Protein AF-0000000078659680 (afdb_homodimer)

Organism: NCBI:txid1005395

Secondary structure (DSSP, 8-state):
-----HHHHHHHHHHHHHHHHH-TTT--HHHHHHHHT--HHHHHTT-SSHHHHHHHHHHHHHHHHHHHHHHHHHH--SSTTHHHHHHHHHHHHH-HHHHHHHHHHHS--GGGHHHHHHHHHHHHHHHHHHHHHHHHHH-TTS-HHHHHHHHHHHHHHHHHHHHHHHHS-HHHHHHHHHHHHHHHHHHHHHH-/-----HHHHHHHHHHHHHHHHH-TTT--HHHHHHHHT--HHHHHTT-SSHHHHHHHHHHHHHHHHHHHHHHHHHH--SSTTHHHHHHHHHHHHH-HHHHHHHHHHHS--GGGHHHHHHHHHHHHHHHHHHHHHHHHHH-TTS-HHHHHHHHHHHHHHHHHHHHHHHHS-HHHHHHHHHHHHHHHHHHHHHH-

Radius of gyration: 22.32 Å; Cα contacts (8 Å, |Δi|>4): 419; chains: 2; bounding box: 60×60×42 Å

Structure (mmCIF, N/CA/C/O backbone):
data_AF-0000000078659680-model_v1
#
loop_
_entity.id
_entity.type
_entity.pdbx_description
1 polymer 'TetR/AcrR family transcriptional regulator'
#
loop_
_atom_site.group_PDB
_atom_site.id
_atom_site.type_symbol
_atom_site.label_atom_id
_atom_site.label_alt_id
_atom_site.label_comp_id
_atom_site.label_asym_id
_atom_site.label_entity_id
_atom_site.label_seq_id
_atom_site.pdbx_PDB_ins_code
_atom_site.Cartn_x
_atom_site.Cartn_y
_atom_site.Cartn_z
_atom_site.occupancy
_atom_site.B_iso_or_equiv
_atom_site.auth_seq_id
_atom_site.auth_comp_id
_atom_site.auth_asym_id
_atom_site.auth_atom_id
_atom_site.pdbx_PDB_model_num
ATOM 1 N N . MET A 1 1 ? 24.109 12.594 -7.234 1 69.06 1 MET A N 1
ATOM 2 C CA . MET A 1 1 ? 23.625 13.008 -5.918 1 69.06 1 MET A CA 1
ATOM 3 C C . MET A 1 1 ? 24.422 14.18 -5.383 1 69.06 1 MET A C 1
ATOM 5 O O . MET A 1 1 ? 25.641 14.258 -5.598 1 69.06 1 MET A O 1
ATOM 9 N N . ARG A 1 2 ? 23.719 15.062 -4.828 1 76.69 2 ARG A N 1
ATOM 10 C CA . ARG A 1 2 ? 24.391 16.234 -4.258 1 76.69 2 ARG A CA 1
ATOM 11 C C . ARG A 1 2 ? 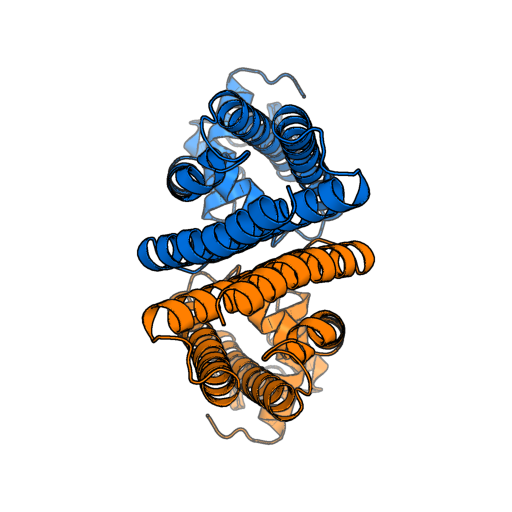25.391 15.812 -3.184 1 76.69 2 ARG A C 1
ATOM 13 O O . ARG A 1 2 ? 25.062 15.008 -2.307 1 76.69 2 ARG A O 1
ATOM 20 N N . VAL A 1 3 ? 26.625 16.219 -3.334 1 83.75 3 VAL A N 1
ATOM 21 C CA . VAL A 1 3 ? 27.641 15.984 -2.305 1 83.75 3 VAL A CA 1
ATOM 22 C C . VAL A 1 3 ? 27.406 16.938 -1.129 1 83.75 3 VAL A C 1
ATOM 24 O O . VAL A 1 3 ? 27.359 18.156 -1.304 1 83.75 3 VAL A O 1
ATOM 27 N N . LEU A 1 4 ? 27.203 16.297 0.014 1 88.12 4 LEU A N 1
ATOM 28 C CA . LEU A 1 4 ? 26.875 17.094 1.194 1 88.12 4 LEU A CA 1
ATOM 29 C C . LEU A 1 4 ? 28.062 17.188 2.139 1 88.12 4 LEU A C 1
ATOM 31 O O . LEU A 1 4 ? 28.891 16.266 2.201 1 88.12 4 LEU A O 1
ATOM 35 N N . SER A 1 5 ? 28.203 18.312 2.775 1 91 5 SER A N 1
ATOM 36 C CA . SER A 1 5 ? 29.156 18.438 3.875 1 91 5 SER A CA 1
ATOM 37 C C . SER A 1 5 ? 28.828 17.453 5 1 91 5 SER A C 1
ATOM 39 O O . SER A 1 5 ? 27.719 16.922 5.059 1 91 5 SER A O 1
ATOM 41 N N . PRO A 1 6 ? 29.812 17.188 5.84 1 92.38 6 PRO A N 1
ATOM 42 C CA . PRO A 1 6 ? 29.547 16.312 6.977 1 92.38 6 PRO A CA 1
ATOM 43 C C .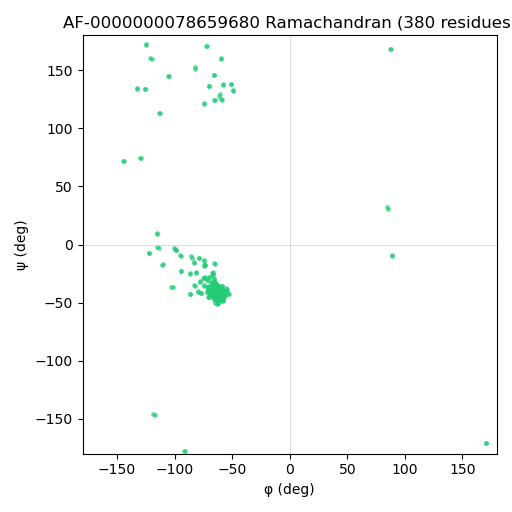 PRO A 1 6 ? 28.391 16.797 7.836 1 92.38 6 PRO A C 1
ATOM 45 O O . PRO A 1 6 ? 27.562 15.992 8.289 1 92.38 6 PRO A O 1
ATOM 48 N N . SER A 1 7 ? 28.297 18.078 7.992 1 92.88 7 SER A N 1
ATOM 49 C CA . SER A 1 7 ? 27.203 18.641 8.773 1 92.88 7 SER A CA 1
ATOM 50 C C . SER A 1 7 ? 25.859 18.453 8.07 1 92.88 7 SER A C 1
ATOM 52 O O . SER A 1 7 ? 24.859 18.125 8.719 1 92.88 7 SER A O 1
ATOM 54 N N . ALA A 1 8 ? 25.859 18.625 6.832 1 95 8 ALA A N 1
ATOM 55 C CA . ALA A 1 8 ? 24.641 18.422 6.043 1 95 8 ALA A CA 1
ATOM 56 C C . ALA A 1 8 ? 24.203 16.969 6.07 1 95 8 ALA A C 1
ATOM 58 O O . ALA A 1 8 ? 23 16.672 6.098 1 95 8 ALA A O 1
ATOM 59 N N . GLU A 1 9 ? 25.172 16.109 6.125 1 95.69 9 GLU A N 1
ATOM 60 C CA . GLU A 1 9 ? 24.875 14.68 6.207 1 95.69 9 GLU A CA 1
ATOM 61 C C . GLU A 1 9 ? 24.234 14.336 7.547 1 95.69 9 GLU A C 1
ATOM 63 O O . GLU A 1 9 ? 23.297 13.531 7.598 1 95.69 9 GLU A O 1
ATOM 68 N N . LYS A 1 10 ? 24.781 14.922 8.531 1 95.44 10 LYS A N 1
ATOM 69 C CA . LYS A 1 10 ? 24.219 14.711 9.859 1 95.44 10 LYS A CA 1
ATOM 70 C C . LYS A 1 10 ? 22.766 15.203 9.922 1 95.44 10 LYS A C 1
ATOM 72 O O . LYS A 1 10 ? 21.922 14.562 10.539 1 95.44 10 LYS A O 1
ATOM 77 N N . ILE A 1 11 ? 22.547 16.312 9.297 1 96.88 11 ILE A N 1
ATOM 78 C CA . ILE A 1 11 ? 21.203 16.859 9.242 1 96.88 11 ILE A CA 1
ATOM 79 C C . ILE A 1 11 ? 20.266 15.898 8.516 1 96.88 11 ILE A C 1
ATOM 81 O O . ILE A 1 11 ? 19.172 15.609 9 1 96.88 11 ILE A O 1
ATOM 85 N N . CYS A 1 12 ? 20.75 15.359 7.438 1 97.5 12 CYS A N 1
ATOM 86 C CA . CYS A 1 12 ? 19.938 14.438 6.648 1 97.5 12 CYS A CA 1
ATOM 87 C C . CYS A 1 12 ? 19.625 13.172 7.441 1 97.5 12 CYS A C 1
ATOM 89 O O . CYS A 1 12 ? 18.516 12.633 7.34 1 97.5 12 CYS A O 1
ATOM 91 N N . LEU A 1 13 ? 20.578 12.727 8.258 1 96.75 13 LEU A N 1
ATOM 92 C CA . LEU A 1 13 ? 20.406 11.508 9.047 1 96.75 13 LEU A CA 1
ATOM 93 C C . LEU A 1 13 ? 19.328 11.703 10.109 1 96.75 13 LEU A C 1
ATOM 95 O O . LEU A 1 13 ? 18.531 10.797 10.367 1 96.75 13 LEU A O 1
ATOM 99 N N . VAL A 1 14 ? 19.297 12.828 10.641 1 97.12 14 VAL A N 1
ATOM 100 C CA . VAL A 1 14 ? 18.281 13.133 11.648 1 97.12 14 VAL A CA 1
ATOM 101 C C . VAL A 1 14 ? 16.938 13.398 10.977 1 97.12 14 VAL A C 1
ATOM 103 O O . VAL A 1 14 ? 15.898 12.953 11.453 1 97.12 14 VAL A O 1
ATOM 106 N N . ALA A 1 15 ? 16.984 14.109 9.898 1 97.88 15 ALA A N 1
ATOM 107 C CA . ALA A 1 15 ? 15.773 14.484 9.18 1 97.88 15 ALA A CA 1
ATOM 108 C C . ALA A 1 15 ? 15.031 13.25 8.68 1 97.88 15 ALA A C 1
ATOM 110 O O . ALA A 1 15 ? 13.797 13.203 8.727 1 97.88 15 ALA A O 1
ATOM 111 N N . VAL A 1 16 ? 15.766 12.227 8.211 1 98.06 16 VAL A N 1
ATOM 112 C CA . VAL A 1 16 ? 15.125 11.039 7.656 1 98.06 16 VAL A CA 1
ATOM 113 C C . VAL A 1 16 ? 14.32 10.328 8.742 1 98.06 16 VAL A C 1
ATOM 115 O O . VAL A 1 16 ? 13.234 9.805 8.484 1 98.06 16 VAL A O 1
ATOM 118 N N . GLU A 1 17 ? 14.836 10.328 9.938 1 96.94 17 GLU A N 1
ATOM 119 C CA . GLU A 1 17 ? 14.125 9.727 11.055 1 96.94 17 GLU A CA 1
ATOM 120 C C . GLU A 1 17 ? 12.844 10.492 11.383 1 96.94 17 GLU A C 1
ATOM 122 O O . GLU A 1 17 ? 11.797 9.883 11.609 1 96.94 17 GLU A O 1
ATOM 127 N N . GLN A 1 18 ? 12.922 11.773 11.336 1 95 18 GLN A N 1
ATOM 128 C CA . GLN A 1 18 ? 11.766 12.609 11.648 1 95 18 GLN A CA 1
ATOM 129 C C . GLN A 1 18 ? 10.703 12.516 10.562 1 95 18 GLN A C 1
ATOM 131 O O . GLN A 1 18 ? 9.516 12.398 10.852 1 95 18 GLN A O 1
ATOM 136 N N . PHE A 1 19 ? 11.164 12.586 9.336 1 94.81 19 PHE A N 1
ATOM 137 C CA . PHE A 1 19 ? 10.234 12.469 8.219 1 94.81 19 PHE A CA 1
ATOM 138 C C . PHE A 1 19 ? 9.57 11.102 8.203 1 94.81 19 PHE A C 1
ATOM 140 O O . PHE A 1 19 ? 8.391 10.977 7.867 1 94.81 19 PHE A O 1
ATOM 147 N N . ALA A 1 20 ? 10.312 10.07 8.609 1 93.19 20 ALA A N 1
ATOM 148 C CA . ALA A 1 20 ? 9.773 8.719 8.648 1 93.19 20 ALA A CA 1
ATOM 149 C C . ALA A 1 20 ? 8.75 8.57 9.773 1 93.19 20 ALA A C 1
ATOM 151 O O . ALA A 1 20 ? 7.715 7.926 9.594 1 93.19 20 ALA A O 1
ATOM 152 N N . GLU A 1 21 ? 8.977 9.172 10.852 1 88 21 GLU A N 1
ATOM 153 C CA . GLU A 1 21 ? 8.164 8.977 12.055 1 88 21 GLU A CA 1
ATOM 154 C C . GLU A 1 21 ? 6.957 9.914 12.055 1 88 21 GLU A C 1
ATOM 156 O O . GLU A 1 21 ? 5.832 9.484 12.312 1 88 21 GLU A O 1
ATOM 161 N N . SER A 1 22 ? 7.195 11.195 11.648 1 84.62 22 SER A N 1
ATOM 162 C CA . SER A 1 22 ? 6.16 12.203 11.852 1 84.62 22 SER A CA 1
ATOM 163 C C . SER A 1 22 ? 5.566 12.656 10.516 1 84.62 22 SER A C 1
ATOM 165 O O . SER A 1 22 ? 4.48 13.242 10.484 1 84.62 22 SER A O 1
ATOM 167 N N . GLY A 1 23 ? 6.312 12.352 9.445 1 88.19 23 GLY A N 1
ATOM 168 C CA . GLY A 1 23 ? 5.871 12.836 8.148 1 88.19 23 GLY A CA 1
ATOM 169 C C . GLY A 1 23 ? 6.395 14.219 7.816 1 88.19 23 GLY A C 1
ATOM 170 O O . GLY A 1 23 ? 6.91 14.914 8.695 1 88.19 23 GLY A O 1
ATOM 171 N N . TYR A 1 24 ? 6.242 14.602 6.613 1 90.06 24 TYR A N 1
ATOM 172 C CA . TYR A 1 24 ? 6.762 15.867 6.102 1 90.06 24 TYR A CA 1
ATOM 173 C C . TYR A 1 24 ? 6.078 17.047 6.777 1 90.06 24 TYR A C 1
ATOM 175 O O . TYR A 1 24 ? 6.742 17.984 7.246 1 90.06 24 TYR A O 1
ATOM 183 N N . ASP A 1 25 ? 4.781 17 6.867 1 84.5 25 ASP A N 1
ATOM 184 C CA . ASP A 1 25 ? 4.008 18.141 7.363 1 84.5 25 ASP A CA 1
ATOM 185 C C . ASP A 1 25 ? 4.277 18.391 8.844 1 84.5 25 ASP A C 1
ATOM 187 O O . ASP A 1 25 ? 4.41 19.531 9.273 1 84.5 25 ASP A O 1
ATOM 191 N N . ALA A 1 26 ? 4.465 17.375 9.57 1 84.69 26 ALA A N 1
ATOM 192 C CA . ALA A 1 26 ? 4.617 17.5 11.023 1 84.69 26 ALA A CA 1
ATOM 193 C C . ALA A 1 26 ? 6.07 17.766 11.398 1 84.69 26 ALA A C 1
ATOM 195 O O . ALA A 1 26 ? 6.344 18.312 12.477 1 84.69 26 ALA A O 1
ATOM 196 N N . ALA A 1 27 ? 6.969 17.375 10.57 1 91.06 27 ALA A N 1
ATOM 197 C CA . ALA A 1 27 ? 8.383 17.594 10.859 1 91.06 27 ALA A CA 1
ATOM 198 C C . ALA A 1 27 ? 8.703 19.094 10.867 1 91.06 27 ALA A C 1
ATOM 200 O O . ALA A 1 27 ? 8.148 19.859 10.062 1 91.06 27 ALA A O 1
ATOM 201 N N . SER A 1 28 ? 9.633 19.5 11.734 1 93.31 28 SER A N 1
ATOM 202 C CA . SER A 1 28 ? 10.008 20.891 11.891 1 93.31 28 SER A CA 1
ATOM 203 C C . SER A 1 28 ? 11.516 21.078 11.719 1 93.31 28 SER A C 1
ATOM 205 O O . SER A 1 28 ? 12.312 20.344 12.312 1 93.31 28 SER A O 1
ATOM 207 N N . LEU A 1 29 ? 11.867 22.094 10.945 1 95.06 29 LEU A N 1
ATOM 208 C CA . LEU A 1 29 ? 13.281 22.422 10.766 1 95.06 29 LEU A CA 1
ATOM 209 C C . LEU A 1 29 ? 13.922 22.781 12.102 1 95.06 29 LEU A C 1
ATOM 211 O O . LEU A 1 29 ? 15.086 22.469 12.344 1 95.06 29 LEU A O 1
ATOM 215 N N . ASN A 1 30 ? 13.125 23.453 12.898 1 95 30 ASN A N 1
ATOM 216 C CA . ASN A 1 30 ? 13.625 23.797 14.227 1 95 30 ASN A CA 1
ATOM 217 C C . ASN A 1 30 ? 13.914 22.547 15.055 1 95 30 ASN A C 1
ATOM 219 O O . ASN A 1 30 ? 14.969 22.438 15.68 1 95 30 ASN A O 1
ATOM 223 N N . ASP A 1 31 ? 13.047 21.578 15.055 1 95.31 31 ASP A N 1
ATOM 224 C CA . ASP A 1 31 ? 13.234 20.359 15.82 1 95.31 31 ASP A CA 1
ATOM 225 C C . ASP A 1 31 ? 14.422 19.547 15.297 1 95.31 31 ASP A C 1
ATOM 227 O O . ASP A 1 31 ? 15.172 18.953 16.078 1 95.31 31 ASP A O 1
ATOM 231 N N . ILE A 1 32 ? 14.562 19.562 13.977 1 96.75 32 ILE A N 1
ATOM 232 C CA . ILE A 1 32 ? 15.672 18.859 13.359 1 96.75 32 ILE A CA 1
ATOM 233 C C . ILE A 1 32 ? 16.984 19.516 13.75 1 96.75 32 ILE A C 1
ATOM 235 O O . ILE A 1 32 ? 17.953 18.828 14.102 1 96.75 32 ILE A O 1
ATOM 239 N N . ALA A 1 33 ? 17.047 20.828 13.719 1 96.62 33 ALA A N 1
ATOM 240 C CA . ALA A 1 33 ? 18.234 21.562 14.117 1 96.62 33 ALA A CA 1
ATOM 241 C C . ALA A 1 33 ? 18.625 21.25 15.555 1 96.62 33 ALA A C 1
ATOM 243 O O . ALA A 1 33 ? 19.781 20.938 15.836 1 96.62 33 ALA A O 1
ATOM 244 N N . VAL A 1 34 ? 17.672 21.25 16.438 1 96.19 34 VAL A N 1
ATOM 245 C CA . VAL A 1 34 ? 17.891 20.984 17.844 1 96.19 34 VAL A CA 1
ATOM 246 C C . VAL A 1 34 ? 18.422 19.562 18.031 1 96.19 34 VAL A C 1
ATOM 248 O O . VAL A 1 34 ? 19.359 19.328 18.781 1 96.19 34 VAL A O 1
ATOM 251 N N . ALA A 1 35 ? 17.875 18.656 17.328 1 95.31 35 ALA A N 1
ATOM 252 C CA . ALA A 1 35 ? 18.25 17.25 17.438 1 95.31 35 ALA A CA 1
ATOM 253 C C . ALA A 1 35 ? 19.688 17.031 16.984 1 95.31 35 ALA A C 1
ATOM 255 O O . ALA A 1 35 ? 20.375 16.125 17.484 1 95.31 35 ALA A O 1
ATOM 256 N N . VAL A 1 36 ? 20.141 17.844 16 1 95.12 36 VAL A N 1
ATOM 257 C CA . VAL A 1 36 ? 21.5 17.719 15.492 1 95.12 36 VAL A CA 1
ATOM 258 C C . VAL A 1 36 ? 22.469 18.531 16.359 1 95.12 36 VAL A C 1
ATOM 260 O O . VAL A 1 36 ? 23.688 18.422 16.219 1 95.12 36 VAL A O 1
ATOM 263 N N . GLY A 1 37 ? 21.906 19.344 17.25 1 95 37 GLY A N 1
ATOM 264 C CA . GLY A 1 37 ? 22.734 20.188 18.109 1 95 37 GLY A CA 1
ATOM 265 C C . GLY A 1 37 ? 23.125 21.5 17.453 1 95 37 GLY A C 1
ATOM 266 O O . GLY A 1 37 ? 24.25 21.969 17.641 1 95 37 GLY A O 1
ATOM 267 N N . MET A 1 38 ? 22.219 21.969 16.578 1 94.5 38 MET A N 1
ATOM 268 C CA . MET A 1 38 ? 22.453 23.219 15.867 1 94.5 38 MET A CA 1
ATOM 269 C C . MET A 1 38 ? 21.359 24.25 16.172 1 94.5 38 MET A C 1
ATOM 271 O O . MET A 1 38 ? 20.281 23.891 16.641 1 94.5 38 MET A O 1
ATOM 275 N N . ARG A 1 39 ? 21.766 25.516 15.906 1 92.19 39 ARG A N 1
ATOM 276 C CA . ARG A 1 39 ? 20.719 26.547 15.867 1 92.19 39 ARG A CA 1
ATOM 277 C C . ARG A 1 39 ? 20.016 26.562 14.516 1 92.19 39 ARG A C 1
ATOM 279 O O . ARG A 1 39 ? 20.609 26.172 13.5 1 92.19 39 ARG A O 1
ATOM 286 N N . LYS A 1 40 ? 18.812 26.969 14.461 1 90.62 40 LYS A N 1
ATOM 287 C CA . LYS A 1 40 ? 17.969 26.969 13.266 1 90.62 40 LYS A CA 1
ATOM 288 C C . LYS A 1 40 ? 18.641 27.719 12.125 1 90.62 40 LYS A C 1
ATOM 290 O O . LYS A 1 40 ? 18.703 27.234 10.992 1 90.62 40 LYS A O 1
ATOM 295 N N . PRO A 1 41 ? 19.328 28.891 12.406 1 92.44 41 PRO A N 1
ATOM 296 C CA . PRO A 1 41 ? 19.984 29.594 11.312 1 92.44 41 PRO A CA 1
ATOM 297 C C . PRO A 1 41 ? 21.141 28.797 10.703 1 92.44 41 PRO A C 1
ATOM 299 O O . PRO A 1 41 ? 21.391 28.906 9.5 1 92.44 41 PRO A O 1
ATOM 302 N N . SER A 1 42 ? 21.844 28.016 11.453 1 93.56 42 SER A N 1
ATOM 303 C CA . SER A 1 42 ? 22.938 27.172 10.984 1 93.56 42 SER A CA 1
ATOM 304 C C . SER A 1 42 ? 22.438 26.125 10.008 1 93.56 42 SER A C 1
ATOM 306 O O . SER A 1 42 ? 23.125 25.766 9.047 1 93.56 42 SER A O 1
ATOM 308 N N . LEU A 1 43 ? 21.25 25.578 10.273 1 95.25 43 LEU A N 1
ATOM 309 C CA . LEU A 1 43 ? 20.656 24.594 9.367 1 95.25 43 LEU A CA 1
ATOM 310 C C . LEU A 1 43 ? 20.359 25.219 8.008 1 95.25 43 LEU A C 1
ATOM 312 O O . LEU A 1 43 ? 20.562 24.578 6.973 1 95.25 43 LEU A O 1
ATOM 316 N N . TYR A 1 44 ? 20 26.469 8.023 1 94.31 44 TYR A N 1
ATOM 317 C CA . TYR A 1 44 ? 19.641 27.172 6.801 1 94.31 44 TYR A CA 1
ATOM 318 C C . TYR A 1 44 ? 20.875 27.484 5.969 1 94.31 44 TYR A C 1
ATOM 320 O O . TYR A 1 44 ? 20.766 27.797 4.781 1 94.31 44 TYR A O 1
ATOM 328 N N . ALA A 1 45 ? 22 27.422 6.598 1 94.56 45 ALA A N 1
ATOM 329 C CA . ALA A 1 45 ? 23.25 27.547 5.844 1 94.56 45 ALA A CA 1
ATOM 330 C C . ALA A 1 45 ? 23.453 26.359 4.914 1 94.56 45 ALA A C 1
ATOM 332 O O . ALA A 1 45 ? 24.141 26.469 3.896 1 94.56 45 ALA A O 1
ATOM 333 N N . HIS A 1 46 ? 22.828 25.297 5.266 1 95.69 46 HIS A N 1
ATOM 334 C CA . HIS A 1 46 ? 23 24.078 4.504 1 95.69 46 HIS A CA 1
ATOM 335 C C . HIS A 1 46 ? 21.797 23.812 3.598 1 95.69 46 HIS A C 1
ATOM 337 O O . HIS A 1 46 ? 21.953 23.234 2.512 1 95.69 46 HIS A O 1
ATOM 343 N N . PHE A 1 47 ? 20.594 24.156 4.102 1 97.06 47 PHE A N 1
ATOM 344 C CA . PHE A 1 47 ? 19.359 23.906 3.363 1 97.06 47 PHE A CA 1
ATOM 345 C C . PHE A 1 47 ? 18.469 25.141 3.367 1 97.06 47 PHE A C 1
ATOM 347 O O . PHE A 1 47 ? 18.188 25.703 4.43 1 97.06 47 PHE A O 1
ATOM 354 N N . SER A 1 48 ? 17.938 25.484 2.193 1 96.25 48 SER A N 1
ATOM 355 C CA . SER A 1 48 ? 17.188 26.719 2.012 1 96.25 48 SER A CA 1
ATOM 356 C C . SER A 1 48 ? 15.805 26.625 2.65 1 96.25 48 SER A C 1
ATOM 358 O O . SER A 1 48 ? 15.109 27.625 2.811 1 96.25 48 SER A O 1
ATOM 360 N N . GLY A 1 49 ? 15.391 25.375 3.002 1 95.75 49 GLY A N 1
ATOM 361 C CA . GLY A 1 49 ? 14.094 25.141 3.609 1 95.75 49 GLY A CA 1
ATOM 362 C C . GLY A 1 49 ? 13.742 23.672 3.715 1 95.75 49 GLY A C 1
ATOM 363 O O . GLY A 1 49 ? 14.578 22.812 3.432 1 95.75 49 GLY A O 1
ATOM 364 N N . LYS A 1 50 ? 12.602 23.438 4.047 1 95.56 50 LYS A N 1
ATOM 365 C CA . LYS A 1 50 ? 12.164 22.062 4.285 1 95.56 50 LYS A CA 1
ATOM 366 C C . LYS A 1 50 ? 12.117 21.281 2.982 1 95.56 50 LYS A C 1
ATOM 368 O O . LYS A 1 50 ? 12.461 20.094 2.961 1 95.56 50 LYS A O 1
ATOM 373 N N . VAL A 1 51 ? 11.688 21.953 1.895 1 95.75 51 VAL A N 1
ATOM 374 C CA . VAL A 1 51 ? 11.609 21.297 0.593 1 95.75 51 VAL A CA 1
ATOM 375 C C . VAL A 1 51 ? 13 20.859 0.149 1 95.75 51 VAL A C 1
ATOM 377 O O . VAL A 1 51 ? 13.18 19.719 -0.296 1 95.75 51 VAL A O 1
ATOM 380 N N . ASP A 1 52 ? 13.883 21.734 0.324 1 96.56 52 ASP A N 1
ATOM 381 C CA . ASP A 1 52 ? 15.266 21.438 -0.044 1 96.56 52 ASP A CA 1
ATOM 382 C C . ASP A 1 52 ? 15.812 20.281 0.773 1 96.56 52 ASP A C 1
ATOM 384 O O . ASP A 1 52 ? 16.469 19.375 0.227 1 96.56 52 ASP A O 1
ATOM 388 N N . LEU A 1 53 ? 15.602 20.312 2.029 1 97.12 53 LEU A N 1
ATOM 389 C CA . LEU A 1 53 ? 16.047 19.234 2.904 1 97.12 53 LEU A CA 1
ATOM 390 C C . LEU A 1 53 ? 15.352 17.922 2.537 1 97.12 53 LEU A C 1
ATOM 392 O O . LEU A 1 53 ? 15.992 16.875 2.463 1 97.12 53 LEU A O 1
ATOM 396 N N . PHE A 1 54 ? 14.07 17.969 2.275 1 97.12 54 PHE A N 1
ATOM 397 C CA . PHE A 1 54 ? 13.312 16.797 1.895 1 97.12 54 PHE A CA 1
ATOM 398 C C . PHE A 1 54 ? 13.898 16.141 0.645 1 97.12 54 PHE A C 1
ATOM 400 O O . PHE A 1 54 ? 14.094 14.93 0.6 1 97.12 54 PHE A O 1
ATOM 407 N N . GLU A 1 55 ? 14.195 16.969 -0.316 1 96.44 55 GLU A N 1
ATOM 408 C CA . GLU A 1 55 ? 14.734 16.469 -1.576 1 96.44 55 GLU A CA 1
ATOM 409 C C . GLU A 1 55 ? 16.062 15.758 -1.36 1 96.44 55 GLU A C 1
ATOM 411 O O . GLU A 1 55 ? 16.312 14.695 -1.941 1 96.44 55 GLU A O 1
ATOM 416 N N . ALA A 1 56 ? 16.875 16.344 -0.546 1 96.88 56 ALA A N 1
ATOM 417 C CA . ALA A 1 56 ? 18.172 15.742 -0.247 1 96.88 56 ALA A CA 1
ATOM 418 C C . ALA A 1 56 ? 18.016 14.406 0.475 1 96.88 56 ALA A C 1
ATOM 420 O O . ALA A 1 56 ? 18.688 13.43 0.14 1 96.88 56 ALA A O 1
ATOM 421 N N . VAL A 1 57 ? 17.141 14.359 1.436 1 97.62 57 VAL A N 1
ATOM 422 C CA . VAL A 1 57 ? 16.875 13.156 2.209 1 97.62 57 VAL A CA 1
ATOM 423 C C . VAL A 1 57 ? 16.281 12.078 1.302 1 97.62 57 VAL A C 1
ATOM 425 O O . VAL A 1 57 ? 16.641 10.906 1.397 1 97.62 57 VAL A O 1
ATOM 428 N N . PHE A 1 58 ? 15.398 12.516 0.4 1 97.31 58 PHE A N 1
ATOM 429 C CA . PHE A 1 58 ? 14.727 11.602 -0.51 1 97.31 58 PHE A CA 1
ATOM 430 C C . PHE A 1 58 ? 15.727 10.938 -1.449 1 97.31 58 PHE A C 1
ATOM 432 O O . PHE A 1 58 ? 15.695 9.719 -1.636 1 97.31 58 PHE A O 1
ATOM 439 N N . GLU A 1 59 ? 16.562 11.719 -1.976 1 96.12 59 GLU A N 1
ATOM 440 C CA . GLU A 1 59 ? 17.594 11.195 -2.867 1 96.12 59 GLU A CA 1
ATOM 441 C C . GLU A 1 59 ? 18.484 10.188 -2.148 1 96.12 59 GLU A C 1
ATOM 443 O O . GLU A 1 59 ? 18.844 9.148 -2.713 1 96.12 59 GLU A O 1
ATOM 448 N N . ARG A 1 60 ? 18.828 10.469 -0.977 1 96.69 60 ARG A N 1
ATOM 449 C CA . ARG A 1 60 ? 19.688 9.586 -0.192 1 96.69 60 ARG A CA 1
ATOM 450 C C . ARG A 1 60 ? 18.969 8.297 0.174 1 96.69 60 ARG A C 1
ATOM 452 O O . ARG A 1 60 ? 19.562 7.227 0.191 1 96.69 60 ARG A O 1
ATOM 459 N N . ALA A 1 61 ? 17.688 8.422 0.494 1 97.62 61 ALA A N 1
ATOM 460 C CA . ALA A 1 61 ? 16.891 7.246 0.814 1 97.62 61 ALA A CA 1
ATOM 461 C C . ALA A 1 61 ? 16.797 6.309 -0.386 1 97.62 61 ALA A C 1
ATOM 463 O O . ALA A 1 61 ? 16.953 5.094 -0.248 1 97.62 61 ALA A O 1
ATOM 464 N N . ILE A 1 62 ? 16.547 6.891 -1.559 1 97.25 62 ILE A N 1
ATOM 465 C CA . ILE A 1 62 ? 16.453 6.105 -2.785 1 97.25 62 ILE A CA 1
ATOM 466 C C . ILE A 1 62 ? 17.781 5.367 -3.012 1 97.25 62 ILE A C 1
ATOM 468 O O . ILE A 1 62 ? 17.781 4.164 -3.279 1 97.25 62 ILE A O 1
ATOM 472 N N . GLU A 1 63 ? 18.859 6.117 -2.855 1 96.56 63 GLU A N 1
ATOM 473 C CA . GLU A 1 63 ? 20.172 5.527 -3.096 1 96.56 63 GLU A CA 1
ATOM 474 C C . GLU A 1 63 ? 20.469 4.418 -2.088 1 96.56 63 GLU A C 1
ATOM 476 O O . GLU A 1 63 ? 20.953 3.352 -2.461 1 96.56 63 GLU A O 1
ATOM 481 N N . ALA A 1 64 ? 20.219 4.648 -0.849 1 97.31 64 ALA A N 1
ATOM 482 C CA . ALA A 1 64 ? 20.453 3.66 0.201 1 97.31 64 ALA A CA 1
ATOM 483 C C . ALA A 1 64 ? 19.672 2.375 -0.066 1 97.31 64 ALA A C 1
ATOM 485 O O . ALA A 1 64 ? 20.219 1.276 0.043 1 97.31 64 ALA A O 1
ATOM 486 N N .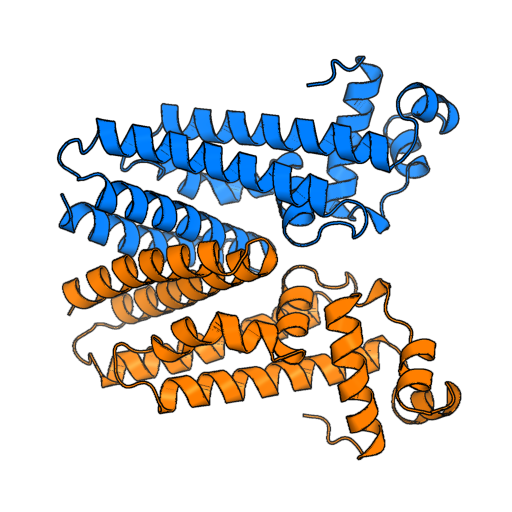 GLU A 1 65 ? 18.406 2.498 -0.463 1 97.75 65 GLU A N 1
ATOM 487 C CA . GLU A 1 65 ? 17.562 1.322 -0.652 1 97.75 65 GLU A CA 1
ATOM 488 C C . GLU A 1 65 ? 17.875 0.624 -1.972 1 97.75 65 GLU A C 1
ATOM 490 O O . GLU A 1 65 ? 17.781 -0.602 -2.07 1 97.75 65 GLU A O 1
ATOM 495 N N . ARG A 1 66 ? 18.281 1.458 -2.98 1 96.75 66 ARG A N 1
ATOM 496 C CA . ARG A 1 66 ? 18.75 0.854 -4.223 1 96.75 66 ARG A CA 1
ATOM 497 C C . ARG A 1 66 ? 19.953 -0.051 -3.969 1 96.75 66 ARG A C 1
ATOM 499 O O . ARG A 1 66 ? 19.984 -1.188 -4.441 1 96.75 66 ARG A O 1
ATOM 506 N N . LEU A 1 67 ? 20.906 0.453 -3.211 1 97.19 67 LEU A N 1
ATOM 507 C CA . LEU A 1 67 ? 22.109 -0.31 -2.91 1 97.19 67 LEU A CA 1
ATOM 508 C C . LEU A 1 67 ? 21.766 -1.559 -2.102 1 97.19 67 LEU A C 1
ATOM 510 O O . LEU A 1 67 ? 22.359 -2.623 -2.326 1 97.19 67 LEU A O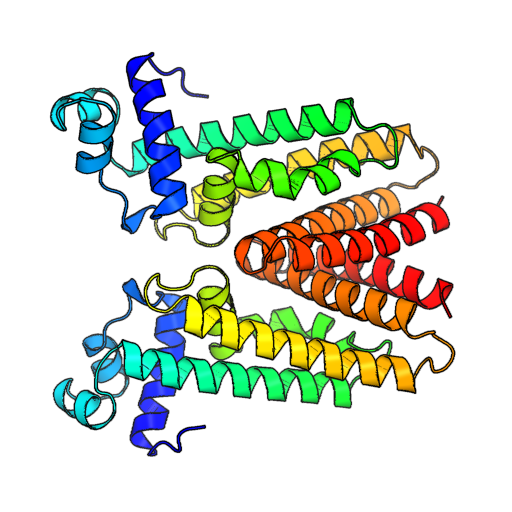 1
ATOM 514 N N . TYR A 1 68 ? 20.859 -1.432 -1.198 1 97.75 68 TYR A N 1
ATOM 515 C CA . TYR A 1 68 ? 20.453 -2.576 -0.389 1 97.75 68 TYR A CA 1
ATOM 516 C C . TYR A 1 68 ? 19.828 -3.662 -1.256 1 97.75 68 TYR A C 1
ATOM 518 O O . TYR A 1 68 ? 20.156 -4.84 -1.125 1 97.75 68 TYR A O 1
ATOM 526 N N . VAL A 1 69 ? 18.938 -3.277 -2.166 1 96.94 69 VAL A N 1
ATOM 527 C CA . VAL A 1 69 ? 18.266 -4.203 -3.076 1 96.94 69 VAL A CA 1
ATOM 528 C C . VAL A 1 69 ? 19.312 -4.914 -3.941 1 96.94 69 VAL A C 1
ATOM 530 O O . VAL A 1 69 ? 19.281 -6.141 -4.062 1 96.94 69 VAL A O 1
ATOM 533 N N . GLU A 1 70 ? 20.203 -4.137 -4.488 1 96.31 70 GLU A N 1
ATOM 534 C CA . GLU A 1 70 ? 21.25 -4.711 -5.332 1 96.31 70 GLU A CA 1
ATOM 535 C C . GLU A 1 70 ? 22.109 -5.699 -4.555 1 96.31 70 GLU A C 1
ATOM 537 O O . GLU A 1 70 ? 22.484 -6.746 -5.078 1 96.31 70 GLU A O 1
ATOM 542 N N . GLY A 1 71 ? 22.375 -5.309 -3.307 1 96.81 71 GLY A N 1
ATOM 543 C CA . GLY A 1 71 ? 23.125 -6.219 -2.447 1 96.81 71 GLY A CA 1
ATOM 544 C C . GLY A 1 71 ? 22.391 -7.527 -2.191 1 96.81 71 GLY A C 1
ATOM 545 O O . GLY A 1 71 ? 23 -8.594 -2.207 1 96.81 71 GLY A O 1
ATOM 546 N N . CYS A 1 72 ? 21.094 -7.539 -1.935 1 96.56 72 CYS A N 1
ATOM 547 C CA . CYS A 1 72 ? 20.281 -8.734 -1.722 1 96.56 72 CYS A CA 1
ATOM 548 C C . CYS A 1 72 ? 20.297 -9.625 -2.957 1 96.56 72 CYS A C 1
ATOM 550 O O . CYS A 1 72 ? 20.438 -10.844 -2.846 1 96.56 72 CYS A O 1
ATOM 552 N N . PHE A 1 73 ? 20.141 -8.984 -4.121 1 94.94 73 PHE A N 1
ATOM 553 C CA . PHE A 1 73 ? 20.094 -9.758 -5.359 1 94.94 73 PHE A CA 1
ATOM 554 C C . PHE A 1 73 ? 21.438 -10.422 -5.633 1 94.94 73 PHE A C 1
ATOM 556 O O . PHE A 1 73 ? 21.484 -11.547 -6.129 1 94.94 73 PHE A O 1
ATOM 563 N N . ALA A 1 74 ? 22.516 -9.703 -5.293 1 94.38 74 ALA A N 1
ATOM 564 C CA . ALA A 1 74 ? 23.859 -10.25 -5.48 1 94.38 74 ALA A CA 1
ATOM 565 C C . ALA A 1 74 ? 24.109 -11.438 -4.555 1 94.38 74 ALA A C 1
ATOM 567 O O . ALA A 1 74 ? 24.844 -12.367 -4.902 1 94.38 74 ALA A O 1
ATOM 568 N N . ALA A 1 75 ? 23.406 -11.484 -3.434 1 95.25 75 ALA A N 1
ATOM 569 C CA . ALA A 1 75 ? 23.625 -12.5 -2.412 1 95.25 75 ALA A CA 1
ATOM 570 C C . ALA A 1 75 ? 22.594 -13.617 -2.508 1 95.25 75 ALA A C 1
ATOM 572 O O . ALA A 1 75 ? 22.672 -14.609 -1.783 1 95.25 75 ALA A O 1
ATOM 573 N N . ASP A 1 76 ? 21.656 -13.43 -3.424 1 94 76 ASP A N 1
ATOM 574 C CA . ASP A 1 76 ? 20.547 -14.375 -3.549 1 94 76 ASP A CA 1
ATOM 575 C C . ASP A 1 76 ? 21.062 -15.773 -3.902 1 94 76 ASP A C 1
ATOM 577 O O . ASP A 1 76 ? 21.844 -15.938 -4.844 1 94 76 ASP A O 1
ATOM 581 N N . ASP A 1 77 ? 20.688 -16.812 -3.16 1 90.62 77 ASP A N 1
ATOM 582 C CA . ASP A 1 77 ? 21.109 -18.172 -3.428 1 90.62 77 ASP A CA 1
ATOM 583 C C . ASP A 1 77 ? 19.938 -19.047 -3.848 1 90.62 77 ASP A C 1
ATOM 585 O O . ASP A 1 77 ? 20.094 -20.25 -4.078 1 90.62 77 ASP A O 1
ATOM 589 N N . GLY A 1 78 ? 18.75 -18.625 -3.896 1 91.88 78 GLY A N 1
ATOM 590 C CA . GLY A 1 78 ? 17.547 -19.312 -4.344 1 91.88 78 GLY A CA 1
ATOM 591 C C . GLY A 1 78 ? 16.906 -18.656 -5.547 1 91.88 78 GLY A C 1
ATOM 592 O O . GLY A 1 78 ? 17.594 -18.219 -6.469 1 91.88 78 GLY A O 1
ATOM 593 N N . LEU A 1 79 ? 15.586 -18.703 -5.633 1 93.94 79 LEU A N 1
ATOM 594 C CA . LEU A 1 79 ? 14.883 -17.984 -6.695 1 93.94 79 LEU A CA 1
ATOM 595 C C . LEU A 1 79 ? 15.203 -16.5 -6.641 1 93.94 79 LEU A C 1
ATOM 597 O O . LEU A 1 79 ? 15.281 -15.914 -5.559 1 93.94 79 LEU A O 1
ATOM 601 N N . PRO A 1 80 ? 15.414 -15.93 -7.777 1 94.69 80 PRO A N 1
ATOM 602 C CA . PRO A 1 80 ? 15.711 -14.492 -7.762 1 94.69 80 PRO A CA 1
ATOM 603 C C . PRO A 1 80 ? 14.711 -13.688 -6.934 1 94.69 80 PRO A C 1
ATOM 605 O O . PRO A 1 80 ? 13.5 -13.875 -7.07 1 94.69 80 PRO A O 1
ATOM 608 N N . GLY A 1 81 ? 15.336 -12.797 -6.043 1 95.62 81 GLY A N 1
ATOM 609 C CA . GLY A 1 81 ? 14.508 -11.883 -5.27 1 95.62 81 GLY A CA 1
ATOM 610 C C . GLY A 1 81 ? 14.055 -12.469 -3.945 1 95.62 81 GLY A C 1
ATOM 611 O O . GLY A 1 81 ? 13.461 -11.766 -3.123 1 95.62 81 GLY A O 1
ATOM 612 N N . ALA A 1 82 ? 14.281 -13.781 -3.705 1 96.12 82 ALA A N 1
ATOM 613 C CA . ALA A 1 82 ? 13.828 -14.445 -2.482 1 96.12 82 ALA A CA 1
ATOM 614 C C . ALA A 1 82 ? 14.438 -13.789 -1.248 1 96.12 82 ALA A C 1
ATOM 616 O O . ALA A 1 82 ? 13.742 -13.547 -0.258 1 96.12 82 ALA A O 1
ATOM 617 N N . LEU A 1 83 ? 15.719 -13.508 -1.325 1 96.69 83 LEU A N 1
ATOM 618 C CA . LEU A 1 83 ? 16.422 -12.961 -0.165 1 96.69 83 LEU A CA 1
ATOM 619 C C . LEU A 1 83 ? 15.859 -11.594 0.211 1 96.69 83 LEU A C 1
ATOM 621 O O . LEU A 1 83 ? 15.648 -11.305 1.392 1 96.69 83 LEU A O 1
ATOM 625 N N . TYR A 1 84 ? 15.633 -10.727 -0.737 1 96.81 84 TYR A N 1
ATOM 626 C CA . TYR A 1 84 ? 15.078 -9.406 -0.439 1 96.81 84 TYR A CA 1
ATOM 627 C C . TYR A 1 84 ? 13.703 -9.523 0.205 1 96.81 84 TYR A C 1
ATOM 629 O O . TYR A 1 84 ? 13.414 -8.852 1.195 1 96.81 84 TYR A O 1
ATOM 637 N N . ALA A 1 85 ? 12.859 -10.398 -0.368 1 95.38 85 ALA A N 1
ATOM 638 C CA . ALA A 1 85 ? 11.523 -10.602 0.188 1 95.38 85 ALA A CA 1
ATOM 639 C C . ALA A 1 85 ? 11.602 -11.086 1.634 1 95.38 85 ALA A C 1
ATOM 641 O O . ALA A 1 85 ? 10.836 -10.633 2.486 1 95.38 85 ALA A O 1
ATOM 642 N N . GLN A 1 86 ? 12.547 -11.906 1.925 1 94.12 86 GLN A N 1
ATOM 643 C CA . GLN A 1 86 ? 12.703 -12.492 3.25 1 94.12 86 GLN A CA 1
ATOM 644 C C . GLN A 1 86 ? 13.242 -11.469 4.246 1 94.12 86 GLN A C 1
ATOM 646 O O . GLN A 1 86 ? 12.922 -11.531 5.434 1 94.12 86 GLN A O 1
ATOM 651 N N . GLN A 1 87 ? 13.992 -10.5 3.768 1 96 87 GLN A N 1
ATOM 652 C CA . GLN A 1 87 ? 14.688 -9.578 4.652 1 96 87 GLN A CA 1
ATOM 653 C C . GLN A 1 87 ? 13.914 -8.266 4.793 1 96 87 GLN A C 1
ATOM 655 O O . GLN A 1 87 ? 14.273 -7.406 5.598 1 96 87 GLN A O 1
ATOM 660 N N . LEU A 1 88 ? 12.875 -8.164 4.066 1 96.62 88 LEU A N 1
ATOM 661 C CA . LEU A 1 88 ? 12.172 -6.891 3.951 1 96.62 88 LEU A CA 1
ATOM 662 C C . LEU A 1 88 ? 11.633 -6.441 5.305 1 96.62 88 LEU A C 1
ATOM 664 O O . LEU A 1 88 ? 11.711 -5.258 5.645 1 96.62 88 LEU A O 1
ATOM 668 N N . SER A 1 89 ? 11.102 -7.352 6.121 1 95.25 89 SER A N 1
ATOM 669 C CA . SER A 1 89 ? 10.555 -6.996 7.43 1 95.25 89 SER A CA 1
ATOM 670 C C . SER A 1 89 ? 11.641 -6.453 8.352 1 95.25 89 SER A C 1
ATOM 672 O O . SER A 1 89 ? 11.453 -5.43 9.016 1 95.25 89 SER A O 1
ATOM 674 N N . GLU A 1 90 ? 12.758 -7.105 8.359 1 95.38 90 GLU A N 1
ATOM 675 C CA . GLU A 1 90 ? 13.883 -6.645 9.164 1 95.38 90 GLU A CA 1
ATOM 676 C C . GLU A 1 90 ? 14.414 -5.305 8.664 1 95.38 90 GLU A C 1
ATOM 678 O O . GLU A 1 90 ? 14.766 -4.434 9.461 1 95.38 90 GLU A O 1
ATOM 683 N N . ARG A 1 91 ? 14.484 -5.184 7.359 1 96.81 91 ARG A N 1
ATOM 684 C CA . ARG A 1 91 ? 14.953 -3.932 6.773 1 96.81 91 ARG A CA 1
ATOM 685 C C . ARG A 1 91 ? 14.031 -2.771 7.137 1 96.81 91 ARG A C 1
ATOM 687 O O . ARG A 1 91 ? 14.508 -1.677 7.453 1 96.81 91 ARG A O 1
ATOM 694 N N . PHE A 1 92 ? 12.781 -3.055 7.105 1 94.75 92 PHE A N 1
ATOM 695 C CA . PHE A 1 92 ? 11.789 -2.037 7.426 1 94.75 92 PHE A CA 1
ATOM 696 C C . PHE A 1 92 ? 11.977 -1.528 8.852 1 94.75 92 PHE A C 1
ATOM 698 O O . PHE A 1 92 ? 11.922 -0.321 9.102 1 94.75 92 PHE A O 1
ATOM 705 N N . LEU A 1 93 ? 12.242 -2.412 9.781 1 92.5 93 LEU A N 1
ATOM 706 C CA . LEU A 1 93 ? 12.422 -2.047 11.188 1 92.5 93 LEU A CA 1
ATOM 707 C C . LEU A 1 93 ? 13.734 -1.293 11.391 1 92.5 93 LEU A C 1
ATOM 709 O O . LEU A 1 93 ? 13.797 -0.36 12.195 1 92.5 93 LEU A O 1
ATOM 713 N N . ALA A 1 94 ? 14.719 -1.601 10.586 1 95.69 94 ALA A N 1
ATOM 714 C CA . ALA A 1 94 ? 16.078 -1.112 10.836 1 95.69 94 ALA A CA 1
ATOM 715 C C . ALA A 1 94 ? 16.344 0.178 10.062 1 95.69 94 ALA A C 1
ATOM 717 O O . ALA A 1 94 ? 17.219 0.957 10.438 1 95.69 94 ALA A O 1
ATOM 718 N N . SER A 1 95 ? 15.617 0.417 9 1 97.31 95 SER A N 1
ATOM 719 C CA . SER A 1 95 ? 16.016 1.469 8.07 1 97.31 95 SER A CA 1
ATOM 720 C C . SER A 1 95 ? 15.008 2.619 8.078 1 97.31 95 SER A C 1
ATOM 722 O O . SER A 1 95 ? 13.906 2.5 7.531 1 97.31 95 SER A O 1
ATOM 724 N N . ALA A 1 96 ? 15.469 3.73 8.555 1 96.94 96 ALA A N 1
ATOM 725 C CA . ALA A 1 96 ? 14.664 4.945 8.461 1 96.94 96 ALA A CA 1
ATOM 726 C C . ALA A 1 96 ? 14.484 5.375 7.008 1 96.94 96 ALA A C 1
ATOM 728 O O . ALA A 1 96 ? 13.461 5.965 6.648 1 96.94 96 ALA A O 1
ATOM 729 N N . HIS A 1 97 ? 15.484 5.039 6.207 1 97.56 97 HIS A N 1
ATOM 730 C CA . HIS A 1 97 ? 15.406 5.367 4.785 1 97.56 97 HIS A CA 1
ATOM 731 C C . HIS A 1 97 ? 14.234 4.668 4.117 1 97.56 97 HIS A C 1
ATOM 733 O O . HIS A 1 97 ? 13.484 5.289 3.357 1 97.56 97 HIS A O 1
ATOM 739 N N . LEU A 1 98 ? 14.023 3.391 4.434 1 96.44 98 LEU A N 1
ATOM 740 C CA . LEU A 1 98 ? 12.938 2.641 3.822 1 96.44 98 LEU A CA 1
ATOM 741 C C . LEU A 1 98 ? 11.586 3.133 4.332 1 96.44 98 LEU A C 1
ATOM 743 O O . LEU A 1 98 ? 10.656 3.344 3.547 1 96.44 98 LEU A O 1
ATOM 747 N N . ARG A 1 99 ? 11.469 3.328 5.637 1 93.62 99 ARG A N 1
ATOM 748 C CA . ARG A 1 99 ? 10.211 3.809 6.211 1 93.62 99 ARG A CA 1
ATOM 749 C C . ARG A 1 99 ? 9.828 5.168 5.633 1 93.62 99 ARG A C 1
ATOM 751 O O . ARG A 1 99 ? 8.672 5.391 5.27 1 93.62 99 ARG A O 1
ATOM 758 N N . PHE A 1 100 ? 10.82 6.012 5.496 1 95.62 100 PHE A N 1
ATOM 759 C CA . PHE A 1 100 ? 10.594 7.332 4.918 1 95.62 100 PHE A CA 1
ATOM 760 C C . PHE A 1 100 ? 10.164 7.223 3.461 1 95.62 100 PHE A C 1
ATOM 762 O O . PHE A 1 100 ? 9.211 7.871 3.037 1 95.62 100 PHE A O 1
ATOM 769 N N . LEU A 1 101 ? 10.891 6.406 2.707 1 94.69 101 LEU A N 1
ATOM 770 C CA . LEU A 1 101 ? 10.625 6.25 1.281 1 94.69 101 LEU A CA 1
ATOM 771 C C . LEU A 1 101 ? 9.203 5.758 1.048 1 94.69 101 LEU A C 1
ATOM 773 O O . LEU A 1 101 ? 8.492 6.289 0.193 1 94.69 101 LEU A O 1
ATOM 777 N N . LEU A 1 102 ? 8.727 4.809 1.787 1 90.94 102 LEU A N 1
ATOM 778 C CA . LEU A 1 102 ? 7.398 4.227 1.644 1 90.94 102 LEU A CA 1
ATOM 779 C C . LEU A 1 102 ? 6.32 5.227 2.055 1 90.94 102 LEU A C 1
ATOM 781 O O . LEU A 1 102 ? 5.301 5.359 1.377 1 90.94 102 LEU A O 1
ATOM 785 N N . ARG A 1 103 ? 6.547 5.93 3.105 1 88 103 ARG A N 1
ATOM 786 C CA . ARG A 1 103 ? 5.605 6.957 3.533 1 88 103 ARG A CA 1
ATOM 787 C C . ARG A 1 103 ? 5.465 8.047 2.477 1 88 103 ARG A C 1
ATOM 789 O O . ARG A 1 103 ? 4.352 8.477 2.164 1 88 103 ARG A O 1
ATOM 796 N N . ALA A 1 104 ? 6.637 8.469 1.995 1 90.69 104 ALA A N 1
ATOM 797 C CA . ALA A 1 104 ? 6.629 9.523 0.987 1 90.69 104 ALA A CA 1
ATOM 798 C C . ALA A 1 104 ? 5.918 9.07 -0.282 1 90.69 104 ALA A C 1
ATOM 800 O O . ALA A 1 104 ? 5.203 9.852 -0.916 1 90.69 104 ALA A O 1
ATOM 801 N N . ALA A 1 105 ? 6.125 7.832 -0.625 1 87.19 105 ALA A N 1
ATOM 802 C CA . ALA A 1 105 ? 5.566 7.305 -1.867 1 87.19 105 ALA A CA 1
ATOM 803 C C . ALA A 1 105 ? 4.055 7.121 -1.755 1 87.19 105 ALA A C 1
ATOM 805 O O . ALA A 1 105 ? 3.316 7.406 -2.703 1 87.19 105 ALA A O 1
ATOM 806 N N . PHE A 1 106 ? 3.564 6.648 -0.652 1 81.06 106 PHE A N 1
ATOM 807 C CA . PHE A 1 106 ? 2.15 6.344 -0.473 1 81.06 106 PHE A CA 1
ATOM 808 C C . PHE A 1 106 ? 1.363 7.605 -0.137 1 81.06 106 PHE A C 1
ATOM 810 O O . PHE A 1 106 ? 0.177 7.707 -0.459 1 81.06 106 PHE A O 1
ATOM 817 N N . PHE A 1 107 ? 2.092 8.586 0.427 1 79.12 107 PHE A N 1
ATOM 818 C CA . PHE A 1 107 ? 1.438 9.836 0.804 1 79.12 107 PHE A CA 1
ATOM 819 C C . PHE A 1 107 ? 2.359 11.023 0.565 1 79.12 107 PHE A C 1
ATOM 821 O O . PHE A 1 107 ? 2.773 11.695 1.513 1 79.12 107 PHE A O 1
ATOM 828 N N . PRO A 1 108 ? 2.516 11.281 -0.596 1 83.69 108 PRO A N 1
ATOM 829 C CA . PRO A 1 108 ? 3.416 12.398 -0.887 1 83.69 108 PRO A CA 1
ATOM 830 C C . PRO A 1 108 ? 2.826 13.75 -0.487 1 83.69 108 PRO A C 1
ATOM 832 O O . PRO A 1 108 ? 1.62 13.961 -0.625 1 83.69 108 PRO A O 1
ATOM 835 N N . PRO A 1 109 ? 3.744 14.547 0.137 1 82.62 109 PRO A N 1
ATOM 836 C CA . PRO A 1 109 ? 3.268 15.93 0.239 1 82.62 109 PRO A CA 1
ATOM 837 C C . PRO A 1 109 ? 2.785 16.484 -1.098 1 82.62 109 PRO A C 1
ATOM 839 O O . PRO A 1 109 ? 3.412 16.25 -2.133 1 82.62 109 PRO A O 1
ATOM 842 N N . ALA A 1 110 ? 1.683 17.188 -1.022 1 81.75 110 ALA A N 1
ATOM 843 C CA . ALA A 1 110 ? 0.98 17.609 -2.232 1 81.75 110 ALA A CA 1
ATOM 844 C C . ALA A 1 110 ? 1.921 18.344 -3.186 1 81.75 110 ALA A C 1
ATOM 846 O O . ALA A 1 110 ? 1.955 18.047 -4.383 1 81.75 110 ALA A O 1
ATOM 847 N N . ASP A 1 111 ? 2.744 19.203 -2.701 1 87.69 111 ASP A N 1
ATOM 848 C CA . ASP A 1 111 ? 3.605 20.047 -3.523 1 87.69 111 ASP A CA 1
ATOM 849 C C . ASP A 1 111 ? 4.82 19.266 -4.027 1 87.69 111 ASP A C 1
ATOM 851 O O . ASP A 1 111 ? 5.52 19.719 -4.938 1 87.69 111 ASP A O 1
ATOM 855 N N . LEU A 1 112 ? 5.039 18.078 -3.488 1 93 112 LEU A N 1
ATOM 856 C CA . LEU A 1 112 ? 6.234 17.312 -3.83 1 93 112 LEU A CA 1
ATOM 857 C C . LEU A 1 112 ? 5.859 16.016 -4.551 1 93 112 LEU A C 1
ATOM 859 O O . LEU A 1 112 ? 6.723 15.172 -4.805 1 93 112 LEU A O 1
ATOM 863 N N . ARG A 1 113 ? 4.617 15.859 -4.938 1 89.44 113 ARG A N 1
ATOM 864 C CA . ARG A 1 113 ? 4.09 14.633 -5.527 1 89.44 113 ARG A CA 1
ATOM 865 C C . ARG A 1 113 ? 4.84 14.266 -6.805 1 89.44 113 ARG A C 1
ATOM 867 O O . ARG A 1 113 ? 5.277 13.125 -6.973 1 89.44 113 ARG A O 1
ATOM 874 N N . PRO A 1 114 ? 5.094 15.234 -7.684 1 90.25 114 PRO A N 1
ATOM 875 C CA . PRO A 1 114 ? 5.801 14.867 -8.914 1 90.25 114 PRO A CA 1
ATOM 876 C C . PRO A 1 114 ? 7.211 14.344 -8.648 1 90.25 114 PRO A C 1
ATOM 878 O O . PRO A 1 114 ? 7.641 13.367 -9.266 1 90.25 114 PRO A O 1
ATOM 881 N N . LEU A 1 115 ? 7.859 14.961 -7.723 1 93.19 115 LEU A N 1
ATOM 882 C CA . LEU A 1 115 ? 9.211 14.547 -7.375 1 93.19 115 LEU A CA 1
ATOM 883 C C . LEU A 1 115 ? 9.219 13.148 -6.766 1 93.19 115 LEU A C 1
ATOM 885 O O . LEU A 1 115 ? 10.016 12.297 -7.164 1 93.19 115 LEU A O 1
ATOM 889 N N . VAL A 1 116 ? 8.367 12.914 -5.863 1 93.88 116 VAL A N 1
ATOM 890 C CA . VAL A 1 116 ? 8.305 11.648 -5.141 1 93.88 116 VAL A CA 1
ATOM 891 C C . VAL A 1 116 ? 7.887 10.531 -6.094 1 93.88 116 VAL A C 1
ATOM 893 O O . VAL A 1 116 ? 8.5 9.461 -6.113 1 93.88 116 VAL A O 1
ATOM 896 N N . SER A 1 117 ? 6.875 10.852 -6.934 1 89.62 117 SER A N 1
ATOM 897 C CA . SER A 1 117 ? 6.375 9.852 -7.867 1 89.62 117 SER A CA 1
ATOM 898 C C . SER A 1 117 ? 7.449 9.438 -8.867 1 89.62 117 SER A C 1
ATOM 900 O O . SER A 1 117 ? 7.672 8.242 -9.086 1 89.62 117 SER A O 1
ATOM 902 N N . SER A 1 118 ? 8.141 10.406 -9.391 1 91.81 118 SER A N 1
ATOM 903 C CA . SER A 1 118 ? 9.18 10.109 -10.375 1 91.81 118 SER A CA 1
ATOM 904 C C . SER A 1 118 ? 10.336 9.336 -9.75 1 91.81 118 SER A C 1
ATOM 906 O O . SER A 1 118 ? 10.836 8.383 -10.336 1 91.81 118 SER A O 1
ATOM 908 N N . GLY A 1 119 ? 10.773 9.742 -8.609 1 93.31 119 GLY A N 1
ATOM 909 C CA . GLY A 1 119 ? 11.859 9.07 -7.922 1 93.31 119 GLY A CA 1
ATOM 910 C C . GLY A 1 119 ? 11.523 7.645 -7.523 1 93.31 119 GLY A C 1
ATOM 911 O O . GLY A 1 119 ? 12.336 6.734 -7.711 1 93.31 119 GLY A O 1
ATOM 912 N N . PHE A 1 120 ? 10.352 7.48 -7.035 1 91.81 120 PHE A N 1
ATOM 913 C CA . PHE A 1 120 ? 9.938 6.16 -6.582 1 91.81 120 PHE A CA 1
ATOM 914 C C . PHE A 1 120 ? 9.719 5.227 -7.766 1 91.81 120 PHE A C 1
ATOM 916 O O . PHE A 1 120 ? 10.07 4.047 -7.707 1 91.81 120 PHE A O 1
ATOM 923 N N . GLU A 1 121 ? 9.156 5.742 -8.812 1 89.19 121 GLU A N 1
ATOM 924 C CA . GLU A 1 121 ? 9.008 4.965 -10.039 1 89.19 121 GLU A CA 1
ATOM 925 C C . GLU A 1 121 ? 10.359 4.512 -10.57 1 89.19 121 GLU A C 1
ATOM 927 O O . GLU A 1 121 ? 10.508 3.377 -11.031 1 89.19 121 GLU A O 1
ATOM 932 N N . GLY A 1 122 ? 11.281 5.402 -10.539 1 92.88 122 GLY A N 1
ATOM 933 C CA . GLY A 1 122 ? 12.633 5.039 -10.93 1 92.88 122 GLY A CA 1
ATOM 934 C C . GLY A 1 122 ? 13.242 3.957 -10.055 1 92.88 122 GLY A C 1
ATOM 935 O O . GLY A 1 122 ? 13.898 3.045 -10.555 1 92.88 122 GLY A O 1
ATOM 936 N N . TYR A 1 123 ? 13.016 4.066 -8.812 1 95.12 123 TYR A N 1
ATOM 937 C CA . TYR A 1 123 ? 13.484 3.078 -7.844 1 95.12 123 TYR A CA 1
ATOM 938 C C . TYR A 1 123 ? 12.891 1.706 -8.141 1 95.12 123 TYR A C 1
ATOM 940 O O . TYR A 1 123 ? 13.609 0.71 -8.203 1 95.12 123 TYR A O 1
ATOM 948 N N . LEU A 1 124 ? 11.625 1.635 -8.422 1 92.81 124 LEU A N 1
ATOM 949 C CA . LEU A 1 124 ? 10.945 0.378 -8.719 1 92.81 124 LEU A CA 1
ATOM 950 C C . LEU A 1 124 ? 11.406 -0.181 -10.062 1 92.81 124 LEU A C 1
ATOM 952 O O . LEU A 1 124 ? 11.578 -1.394 -10.211 1 92.81 124 LEU A O 1
ATOM 956 N N . ALA A 1 125 ? 11.555 0.702 -10.984 1 93.56 125 ALA A N 1
ATOM 957 C CA . ALA A 1 125 ? 12.031 0.288 -12.305 1 93.56 125 ALA A CA 1
ATOM 958 C C . ALA A 1 125 ? 13.398 -0.38 -12.203 1 93.56 125 ALA A C 1
ATOM 960 O O . ALA A 1 125 ? 13.648 -1.395 -12.859 1 93.56 125 ALA A O 1
ATOM 961 N N . ARG A 1 126 ? 14.227 0.245 -11.391 1 95.81 126 ARG A N 1
ATOM 962 C CA . ARG A 1 126 ? 15.555 -0.322 -11.203 1 95.81 126 ARG A CA 1
ATOM 963 C C . ARG A 1 126 ? 15.477 -1.689 -10.531 1 95.81 126 ARG A C 1
ATOM 965 O O . ARG A 1 126 ? 16.219 -2.607 -10.898 1 95.81 126 ARG A O 1
ATOM 972 N N . MET A 1 127 ? 14.672 -1.851 -9.57 1 96.69 127 MET A N 1
ATOM 973 C CA . MET A 1 127 ? 14.477 -3.148 -8.93 1 96.69 127 MET A CA 1
ATOM 974 C C . MET A 1 127 ? 14 -4.188 -9.945 1 96.69 127 MET A C 1
ATOM 976 O O . MET A 1 127 ? 14.5 -5.312 -9.969 1 96.69 127 MET A O 1
ATOM 980 N N . GLY A 1 128 ? 13.008 -3.773 -10.742 1 96.94 128 GLY A N 1
ATOM 981 C CA . GLY A 1 128 ? 12.523 -4.656 -11.789 1 96.94 128 GLY A CA 1
ATOM 982 C C . GLY A 1 128 ? 13.609 -5.074 -12.766 1 96.94 128 GLY A C 1
ATOM 983 O O . GLY A 1 128 ? 13.664 -6.234 -13.18 1 96.94 128 GLY A O 1
ATOM 984 N N . GLU A 1 129 ? 14.484 -4.137 -13.094 1 97 129 GLU A N 1
ATOM 985 C CA . GLU A 1 129 ? 15.586 -4.414 -14.008 1 97 129 GLU A CA 1
ATOM 986 C C . GLU A 1 129 ? 16.547 -5.438 -13.406 1 97 129 GLU A C 1
ATOM 988 O O . GLU A 1 129 ? 16.969 -6.371 -14.094 1 97 129 GLU A O 1
ATOM 993 N N . VAL A 1 130 ? 16.891 -5.207 -12.203 1 97 130 VAL A N 1
ATOM 994 C CA . VAL A 1 130 ? 17.797 -6.113 -11.523 1 97 130 VAL A CA 1
ATOM 995 C C . VAL A 1 130 ? 17.188 -7.508 -11.438 1 97 130 VAL A C 1
ATOM 997 O O . VAL A 1 130 ? 17.844 -8.508 -11.703 1 97 130 VAL A O 1
ATOM 1000 N N . PHE A 1 131 ? 15.953 -7.59 -11.094 1 97.69 131 PHE A N 1
ATOM 1001 C CA . PHE A 1 131 ? 15.242 -8.859 -11.031 1 97.69 131 PHE A CA 1
ATOM 1002 C C . PHE A 1 131 ? 15.195 -9.523 -12.398 1 97.69 131 PHE A C 1
ATOM 1004 O O . PHE A 1 131 ? 15.438 -10.727 -12.523 1 97.69 131 PHE A O 1
ATOM 1011 N N . GLY A 1 132 ? 14.828 -8.734 -13.398 1 97.06 132 GLY A N 1
ATOM 1012 C CA . GLY A 1 132 ? 14.766 -9.25 -14.758 1 97.06 132 GLY A CA 1
ATOM 1013 C C . GLY A 1 132 ? 16.078 -9.859 -15.219 1 97.06 132 GLY A C 1
ATOM 1014 O O . GLY A 1 132 ? 16.094 -10.922 -15.844 1 97.06 132 GLY A O 1
ATOM 1015 N N . LYS A 1 133 ? 17.156 -9.203 -14.945 1 96.38 133 LYS A N 1
ATOM 1016 C CA . LYS A 1 133 ? 18.484 -9.711 -15.305 1 96.38 133 LYS A CA 1
ATOM 1017 C C . LYS A 1 133 ? 18.797 -11.008 -14.555 1 96.38 133 LYS A C 1
ATOM 1019 O O . LYS A 1 133 ? 19.375 -11.93 -15.125 1 96.38 133 LYS A O 1
ATOM 1024 N N . ALA A 1 134 ? 18.406 -11.047 -13.312 1 96.31 134 ALA A N 1
ATOM 1025 C CA . ALA A 1 134 ? 18.609 -12.266 -12.531 1 96.31 134 ALA A CA 1
ATOM 1026 C C . ALA A 1 134 ? 17.781 -13.422 -13.086 1 96.31 134 ALA A C 1
ATOM 1028 O O . ALA A 1 134 ? 18.266 -14.555 -13.156 1 96.31 134 ALA A O 1
ATOM 1029 N N . LEU A 1 135 ? 16.531 -13.148 -13.508 1 95.69 135 LEU A N 1
ATOM 1030 C CA . LEU A 1 135 ? 15.672 -14.156 -14.102 1 95.69 135 LEU A CA 1
ATOM 1031 C C . LEU A 1 135 ? 16.281 -14.688 -15.398 1 95.69 135 LEU A C 1
ATOM 1033 O O . LEU A 1 135 ? 16.234 -15.898 -15.656 1 95.69 135 LEU A O 1
ATOM 1037 N N . GLU A 1 136 ? 16.797 -13.758 -16.141 1 95.38 136 GLU A N 1
ATOM 1038 C CA . GLU A 1 136 ? 17.391 -14.125 -17.422 1 95.38 136 GLU A CA 1
ATOM 1039 C C . GLU A 1 136 ? 18.594 -15.047 -17.219 1 95.38 136 GLU A C 1
ATOM 1041 O O . GLU A 1 136 ? 18.797 -15.984 -17.984 1 95.38 136 GLU A O 1
ATOM 1046 N N . ARG A 1 137 ? 19.375 -14.789 -16.25 1 95.12 137 ARG A N 1
ATOM 1047 C CA . ARG A 1 137 ? 20.547 -15.594 -15.953 1 95.12 137 ARG A CA 1
ATOM 1048 C C . ARG A 1 137 ? 20.156 -16.984 -15.469 1 95.12 137 ARG A C 1
ATOM 1050 O O . ARG A 1 137 ? 20.75 -17.984 -15.883 1 95.12 137 ARG A O 1
ATOM 1057 N N . GLN A 1 138 ? 19.172 -17.078 -14.633 1 95.12 138 GLN A N 1
ATOM 1058 C CA . GLN A 1 138 ? 18.797 -18.344 -14.016 1 95.12 138 GLN A CA 1
ATOM 1059 C C . GLN A 1 138 ? 17.891 -19.156 -14.945 1 95.12 138 GLN A C 1
ATOM 1061 O O . GLN A 1 138 ? 17.938 -20.391 -14.945 1 95.12 138 GLN A O 1
ATOM 1066 N N . PHE A 1 139 ? 17.047 -18.438 -15.68 1 95.5 139 PHE A N 1
ATOM 1067 C CA . PHE A 1 139 ? 16.109 -19.109 -16.578 1 95.5 139 PHE A CA 1
ATOM 1068 C C . PHE A 1 139 ? 16.172 -18.5 -17.984 1 95.5 139 PHE A C 1
ATOM 1070 O O . PHE A 1 139 ? 15.211 -17.906 -18.453 1 95.5 139 PHE A O 1
ATOM 1077 N N . PRO A 1 140 ? 17.203 -18.812 -18.688 1 94.56 140 PRO A N 1
ATOM 1078 C CA . PRO A 1 140 ? 17.391 -18.219 -20.016 1 94.56 140 PRO A CA 1
ATOM 1079 C C . PRO A 1 140 ? 16.328 -18.656 -21.016 1 94.56 140 PRO A C 1
ATOM 1081 O O . PRO A 1 140 ? 16.125 -18 -22.031 1 94.56 140 PRO A O 1
ATOM 1084 N N . GLN A 1 141 ? 15.609 -19.688 -20.703 1 94.25 141 GLN A N 1
ATOM 1085 C CA . GLN A 1 141 ? 14.617 -20.219 -21.625 1 94.25 141 GLN A CA 1
ATOM 1086 C C . GLN A 1 141 ? 13.305 -19.438 -21.516 1 94.25 141 GLN A C 1
ATOM 1088 O O . GLN A 1 141 ? 12.414 -19.609 -22.359 1 94.25 141 GLN A O 1
ATOM 1093 N N . LEU A 1 142 ? 13.156 -18.703 -20.484 1 94.25 142 LEU A N 1
ATOM 1094 C CA . LEU A 1 142 ? 11.961 -17.875 -20.344 1 94.25 142 LEU A CA 1
ATOM 1095 C C . LEU A 1 142 ? 11.906 -16.797 -21.422 1 94.25 142 LEU A C 1
ATOM 1097 O O . LEU A 1 142 ? 12.852 -16.016 -21.578 1 94.25 142 LEU A O 1
ATOM 1101 N N . ASP A 1 143 ? 10.836 -16.766 -22.156 1 93.44 143 ASP A N 1
ATOM 1102 C CA . ASP A 1 143 ? 10.758 -15.758 -23.219 1 93.44 143 ASP A CA 1
ATOM 1103 C C . ASP A 1 143 ? 10.562 -14.359 -22.641 1 93.44 143 ASP A C 1
ATOM 1105 O O . ASP A 1 143 ? 10.242 -14.211 -21.453 1 93.44 143 ASP A O 1
ATOM 1109 N N . GLY A 1 144 ? 10.664 -13.312 -23.484 1 94.12 144 GLY A N 1
ATOM 1110 C CA . GLY A 1 144 ? 10.633 -11.922 -23.047 1 94.12 144 GLY A CA 1
ATOM 1111 C C . GLY A 1 144 ? 9.312 -11.516 -22.422 1 94.12 144 GLY A C 1
ATOM 1112 O O . GLY A 1 144 ? 9.289 -10.828 -21.406 1 94.12 144 GLY A O 1
ATOM 1113 N N . GLY A 1 145 ? 8.273 -11.969 -23.047 1 95.44 145 GLY A N 1
ATOM 1114 C CA . GLY A 1 145 ? 6.957 -11.641 -22.531 1 95.44 145 GLY A CA 1
ATOM 1115 C C . GLY A 1 145 ? 6.699 -12.219 -21.156 1 95.44 145 GLY A C 1
ATOM 1116 O O . GLY A 1 145 ? 6.18 -11.531 -20.266 1 95.44 145 GLY A O 1
ATOM 1117 N N . ARG A 1 146 ? 7.082 -13.445 -21 1 95.94 146 ARG A N 1
ATOM 1118 C CA . ARG A 1 146 ? 6.918 -14.094 -19.703 1 95.94 146 ARG A CA 1
ATOM 1119 C C . ARG A 1 146 ? 7.848 -13.477 -18.656 1 95.94 146 ARG A C 1
ATOM 1121 O O . ARG A 1 146 ? 7.465 -13.312 -17.5 1 95.94 146 ARG A O 1
ATOM 1128 N N . ARG A 1 147 ? 9.078 -13.164 -19.078 1 96.69 147 ARG A N 1
ATOM 1129 C CA . ARG A 1 147 ? 10.008 -12.516 -18.156 1 96.69 147 ARG A CA 1
ATOM 1130 C C . ARG A 1 147 ? 9.438 -11.195 -17.625 1 96.69 147 ARG A C 1
ATOM 1132 O O . ARG A 1 147 ? 9.492 -10.922 -16.438 1 96.69 147 ARG A O 1
ATOM 1139 N N . GLU A 1 148 ? 8.852 -10.422 -18.5 1 97.06 148 GLU A N 1
ATOM 1140 C CA . GLU A 1 148 ? 8.25 -9.156 -18.109 1 97.06 148 GLU A CA 1
ATOM 1141 C C . GLU A 1 148 ? 7.078 -9.367 -17.156 1 97.06 148 GLU A C 1
ATOM 1143 O O . GLU A 1 148 ? 6.895 -8.594 -16.203 1 97.06 148 GLU A O 1
ATOM 1148 N N . LEU A 1 149 ? 6.328 -10.406 -17.438 1 97.62 149 LEU A N 1
ATOM 1149 C CA . LEU A 1 149 ? 5.203 -10.734 -16.562 1 97.62 149 LEU A CA 1
ATOM 1150 C C . LEU A 1 149 ? 5.684 -11.055 -15.156 1 97.62 149 LEU A C 1
ATOM 1152 O O . LEU A 1 149 ? 5.113 -10.57 -14.18 1 97.62 149 LEU A O 1
ATOM 1156 N N . PHE A 1 150 ? 6.75 -11.797 -15.062 1 97.75 150 PHE A N 1
ATOM 1157 C CA . PHE A 1 150 ? 7.234 -12.203 -13.75 1 97.75 150 PHE A CA 1
ATOM 1158 C C . PHE A 1 150 ? 7.914 -11.039 -13.039 1 97.75 150 PHE A C 1
ATOM 1160 O O . PHE A 1 150 ? 7.922 -10.977 -11.812 1 97.75 150 PHE A O 1
ATOM 1167 N N . VAL A 1 151 ? 8.508 -10.094 -13.82 1 97.88 151 VAL A N 1
ATOM 1168 C CA . VAL A 1 151 ? 9.031 -8.875 -13.211 1 97.88 151 VAL A CA 1
ATOM 1169 C C . VAL A 1 151 ? 7.891 -8.094 -12.562 1 97.88 151 VAL A C 1
ATOM 1171 O O . VAL A 1 151 ? 7.988 -7.691 -11.406 1 97.88 151 VAL A O 1
ATOM 1174 N N . ASP A 1 152 ? 6.781 -7.898 -13.258 1 97.44 152 ASP A N 1
ATOM 1175 C CA . ASP A 1 152 ? 5.617 -7.207 -12.711 1 97.44 152 ASP A CA 1
ATOM 1176 C C . ASP A 1 15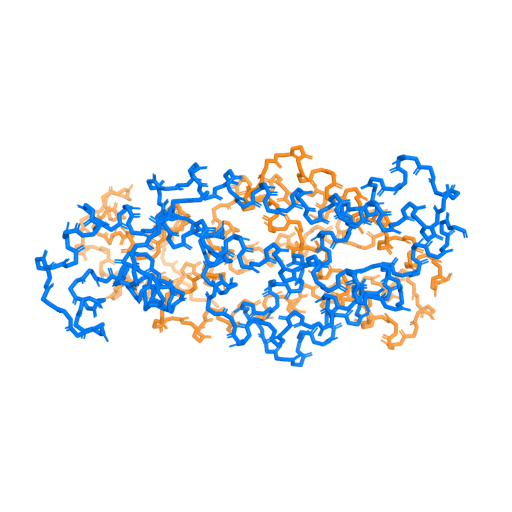2 ? 5.059 -7.938 -11.492 1 97.44 152 ASP A C 1
ATOM 1178 O O . ASP A 1 152 ? 4.66 -7.309 -10.516 1 97.44 152 ASP A O 1
ATOM 1182 N N . ALA A 1 153 ? 5.043 -9.266 -11.594 1 98.12 153 ALA A N 1
ATOM 1183 C CA . ALA A 1 153 ? 4.527 -10.078 -10.492 1 98.12 153 ALA A CA 1
ATOM 1184 C C . ALA A 1 153 ? 5.406 -9.945 -9.25 1 98.12 153 ALA A C 1
ATOM 1186 O O . ALA A 1 153 ? 4.898 -9.852 -8.133 1 98.12 153 ALA A O 1
ATOM 1187 N N . TYR A 1 154 ? 6.711 -9.922 -9.461 1 97.94 154 TYR A N 1
ATOM 1188 C CA . TYR A 1 154 ? 7.625 -9.797 -8.336 1 97.94 154 TYR A CA 1
ATOM 1189 C C . TYR A 1 154 ? 7.438 -8.469 -7.621 1 97.94 154 TYR A C 1
ATOM 1191 O O . TYR A 1 154 ? 7.367 -8.414 -6.391 1 97.94 154 TYR A O 1
ATOM 1199 N N . LEU A 1 155 ? 7.383 -7.418 -8.391 1 96.94 155 LEU A N 1
ATOM 1200 C CA . LEU A 1 155 ? 7.129 -6.105 -7.809 1 96.94 155 LEU A CA 1
ATOM 1201 C C . LEU A 1 155 ? 5.793 -6.09 -7.07 1 96.94 155 LEU A C 1
ATOM 1203 O O . LEU A 1 155 ? 5.66 -5.441 -6.027 1 96.94 155 LEU A O 1
ATOM 1207 N N . GLY A 1 156 ? 4.805 -6.812 -7.598 1 97.25 156 GLY A N 1
ATOM 1208 C CA . GLY A 1 156 ? 3.527 -6.949 -6.918 1 97.25 156 GLY A CA 1
ATOM 1209 C C . GLY A 1 156 ? 3.631 -7.676 -5.594 1 97.25 156 GLY A C 1
ATOM 1210 O O . GLY A 1 156 ? 2.975 -7.297 -4.621 1 97.25 156 GLY A O 1
ATOM 1211 N N . VAL A 1 157 ? 4.438 -8.711 -5.559 1 97.56 157 VAL A N 1
ATOM 1212 C CA . VAL A 1 157 ? 4.688 -9.438 -4.32 1 97.56 157 VAL A CA 1
ATOM 1213 C C . VAL A 1 157 ? 5.32 -8.5 -3.291 1 97.56 157 VAL A C 1
ATOM 1215 O O . VAL A 1 157 ? 4.871 -8.438 -2.145 1 97.56 157 VAL A O 1
ATOM 1218 N N . VAL A 1 158 ? 6.289 -7.738 -3.713 1 96.25 158 VAL A N 1
ATOM 1219 C CA . VAL A 1 158 ? 6.992 -6.82 -2.822 1 96.25 158 VAL A CA 1
ATOM 1220 C C . VAL A 1 158 ? 6.016 -5.77 -2.291 1 96.25 158 VAL A C 1
ATOM 1222 O O . VAL A 1 158 ? 5.988 -5.492 -1.091 1 96.25 158 VAL A O 1
ATOM 1225 N N . ASP A 1 159 ? 5.191 -5.27 -3.176 1 94 159 ASP A N 1
ATOM 1226 C CA . ASP A 1 159 ? 4.195 -4.281 -2.77 1 94 159 ASP A CA 1
ATOM 1227 C C . ASP A 1 159 ? 3.236 -4.867 -1.732 1 94 159 ASP A C 1
ATOM 1229 O O . ASP A 1 159 ? 2.891 -4.199 -0.754 1 94 159 ASP A O 1
ATOM 1233 N N . SER A 1 160 ? 2.807 -6.047 -1.963 1 95.38 160 SER A N 1
ATOM 1234 C CA . SER A 1 160 ? 1.915 -6.723 -1.026 1 95.38 160 SER A CA 1
ATOM 1235 C C . SER A 1 160 ? 2.557 -6.855 0.35 1 95.38 160 SER A C 1
ATOM 1237 O O . SER A 1 160 ? 1.898 -6.648 1.371 1 95.38 160 SER A O 1
ATOM 1239 N N . LEU A 1 161 ? 3.814 -7.188 0.382 1 95.44 161 LEU A N 1
ATOM 1240 C CA . LEU A 1 161 ? 4.543 -7.352 1.634 1 95.44 161 LEU A CA 1
ATOM 1241 C C . LEU A 1 161 ? 4.715 -6.012 2.342 1 95.44 161 LEU A C 1
ATOM 1243 O O . LEU A 1 161 ? 4.59 -5.934 3.566 1 95.44 161 LEU A O 1
ATOM 1247 N N . ILE A 1 162 ? 4.977 -4.992 1.587 1 92.25 162 ILE A N 1
ATOM 1248 C CA . ILE A 1 162 ? 5.145 -3.65 2.135 1 92.25 162 ILE A CA 1
ATOM 1249 C C . ILE A 1 162 ? 3.846 -3.199 2.803 1 92.25 162 ILE A C 1
ATOM 1251 O O . ILE A 1 162 ? 3.869 -2.633 3.898 1 92.25 162 ILE A O 1
ATOM 1255 N N . VAL A 1 163 ? 2.707 -3.459 2.178 1 89.69 163 VAL A N 1
ATOM 1256 C CA . VAL A 1 163 ? 1.412 -3.088 2.736 1 89.69 163 VAL A CA 1
ATOM 1257 C C . VAL A 1 163 ? 1.23 -3.748 4.102 1 89.69 163 VAL A C 1
ATOM 1259 O O . VAL A 1 163 ? 0.779 -3.107 5.055 1 89.69 163 VAL A O 1
ATOM 1262 N N . GLU A 1 164 ? 1.651 -4.98 4.262 1 88.69 164 GLU A N 1
ATOM 1263 C CA . GLU A 1 164 ? 1.523 -5.68 5.535 1 88.69 164 GLU A CA 1
ATOM 1264 C C . GLU A 1 164 ? 2.41 -5.043 6.605 1 88.69 164 GLU A C 1
ATOM 1266 O O . GLU A 1 164 ? 2.045 -5.012 7.781 1 88.69 164 GLU A O 1
ATOM 1271 N N . LEU A 1 165 ? 3.545 -4.551 6.152 1 86 165 LEU A N 1
ATOM 1272 C CA . LEU A 1 165 ? 4.469 -3.928 7.094 1 86 165 LEU A CA 1
ATOM 1273 C C . LEU A 1 165 ? 3.9 -2.617 7.629 1 86 165 LEU A C 1
ATOM 1275 O O . LEU A 1 165 ? 4.211 -2.213 8.75 1 86 165 LEU A O 1
ATOM 1279 N N . ILE A 1 166 ? 3.098 -2.031 6.82 1 81.75 166 ILE A N 1
ATOM 1280 C CA . ILE A 1 166 ? 2.574 -0.716 7.172 1 81.75 166 ILE A CA 1
ATOM 1281 C C . ILE A 1 166 ? 1.421 -0.867 8.164 1 81.75 166 ILE A C 1
ATOM 1283 O O . ILE A 1 166 ? 1.337 -0.127 9.148 1 81.75 166 ILE A O 1
ATOM 1287 N N . TYR A 1 167 ? 0.542 -1.873 7.969 1 78.31 167 TYR A N 1
ATOM 1288 C CA . TYR A 1 167 ? -0.676 -1.822 8.773 1 78.31 167 TYR A CA 1
ATOM 1289 C C . TYR A 1 167 ? -0.833 -3.088 9.602 1 78.31 167 TYR A C 1
ATOM 1291 O O . TYR A 1 167 ? -1.748 -3.189 10.422 1 78.31 167 TYR A O 1
ATOM 1299 N N . ALA A 1 168 ? 0.093 -4.066 9.32 1 80.12 168 ALA A N 1
ATOM 1300 C CA . ALA A 1 168 ? -0.072 -5.316 10.055 1 80.12 168 ALA A CA 1
ATOM 1301 C C . ALA A 1 168 ? 1.209 -5.688 10.797 1 80.12 168 ALA A C 1
ATOM 1303 O O . ALA A 1 168 ? 2.209 -4.969 10.719 1 80.12 168 ALA A O 1
ATOM 1304 N N . GLY A 1 169 ? 1.196 -6.699 11.656 1 79.94 169 GLY A N 1
ATOM 1305 C CA . GLY A 1 169 ? 2.326 -7.133 12.461 1 79.94 169 GLY A CA 1
ATOM 1306 C C . GLY A 1 169 ? 3.166 -8.203 11.789 1 79.94 169 GLY A C 1
ATOM 1307 O O . GLY A 1 169 ? 2.938 -8.531 10.617 1 79.94 169 GLY A O 1
ATOM 1308 N N . GLN A 1 170 ? 4.156 -8.641 12.523 1 86.5 170 GLN A N 1
ATOM 1309 C CA . GLN A 1 170 ? 5.152 -9.578 12.016 1 86.5 170 GLN A CA 1
ATOM 1310 C C . GLN A 1 170 ? 4.508 -10.906 11.602 1 86.5 170 GLN A C 1
ATOM 1312 O O . GLN A 1 170 ? 4.852 -11.477 10.57 1 86.5 170 GLN A O 1
ATOM 1317 N N . ALA A 1 171 ? 3.582 -11.359 12.367 1 89.75 171 ALA A N 1
ATOM 1318 C CA . ALA A 1 171 ? 2.939 -12.641 12.07 1 89.75 171 ALA A CA 1
ATOM 1319 C C . ALA A 1 171 ? 2.154 -12.57 10.766 1 89.75 171 ALA A C 1
ATOM 1321 O O . ALA A 1 171 ? 2.217 -13.492 9.945 1 89.75 171 ALA A O 1
ATOM 1322 N N . ALA A 1 172 ? 1.401 -11.484 10.57 1 90.06 172 ALA A N 1
ATOM 1323 C CA . ALA A 1 172 ? 0.643 -11.297 9.336 1 90.06 172 ALA A CA 1
ATOM 1324 C C . ALA A 1 172 ? 1.573 -11.164 8.141 1 90.06 172 ALA A C 1
ATOM 1326 O O . ALA A 1 172 ? 1.282 -11.688 7.059 1 90.06 172 ALA A O 1
ATOM 1327 N N . TYR A 1 173 ? 2.717 -10.531 8.391 1 93.44 173 TYR A N 1
ATOM 1328 C CA . TYR A 1 173 ? 3.719 -10.391 7.336 1 93.44 173 TYR A CA 1
ATOM 1329 C C . TYR A 1 173 ? 4.23 -11.75 6.879 1 93.44 173 TYR A C 1
ATOM 1331 O O . TYR A 1 173 ? 4.328 -12.008 5.68 1 93.44 173 TYR A O 1
ATOM 1339 N N . GLU A 1 174 ? 4.559 -12.617 7.801 1 95.25 174 GLU A N 1
ATOM 1340 C CA . GLU A 1 174 ? 5.113 -13.93 7.477 1 95.25 174 GLU A CA 1
ATOM 1341 C C . GLU A 1 174 ? 4.105 -14.781 6.711 1 95.25 174 GLU A C 1
ATOM 1343 O O . GLU A 1 174 ? 4.477 -15.516 5.793 1 95.25 174 GLU A O 1
ATOM 1348 N N . ARG A 1 175 ? 2.85 -14.703 7.105 1 95.56 175 ARG A N 1
ATOM 1349 C CA . ARG A 1 175 ? 1.802 -15.414 6.383 1 95.56 175 ARG A CA 1
ATOM 1350 C C . ARG A 1 175 ? 1.698 -14.922 4.945 1 95.56 175 ARG A C 1
ATOM 1352 O O . ARG A 1 175 ? 1.571 -15.727 4.016 1 95.56 175 ARG A O 1
ATOM 1359 N N . ARG A 1 176 ? 1.771 -13.586 4.793 1 96.81 176 ARG A N 1
ATOM 1360 C CA . ARG A 1 176 ? 1.703 -12.992 3.461 1 96.81 176 ARG A CA 1
ATOM 1361 C C . ARG A 1 176 ? 2.91 -13.398 2.621 1 96.81 176 ARG A C 1
ATOM 1363 O O . ARG A 1 176 ? 2.768 -13.727 1.442 1 96.81 176 ARG A O 1
ATOM 1370 N N . LEU A 1 177 ? 4.07 -13.328 3.27 1 97.56 177 LEU A N 1
ATOM 1371 C CA . LEU A 1 177 ? 5.289 -13.727 2.572 1 97.56 177 LEU A CA 1
ATOM 1372 C C . LEU A 1 177 ? 5.18 -15.172 2.078 1 97.56 177 LEU A C 1
ATOM 1374 O O . LEU A 1 177 ? 5.469 -15.453 0.912 1 97.56 177 LEU A O 1
ATOM 1378 N N . ARG A 1 178 ? 4.758 -16.047 2.941 1 97.44 178 ARG A N 1
ATOM 1379 C CA . ARG A 1 178 ? 4.613 -17.453 2.576 1 97.44 178 ARG A CA 1
ATOM 1380 C C . ARG A 1 178 ? 3.623 -17.609 1.429 1 97.44 178 ARG A C 1
ATOM 1382 O O . ARG A 1 178 ? 3.916 -18.297 0.446 1 97.44 178 ARG A O 1
ATOM 1389 N N . ALA A 1 179 ? 2.518 -17.016 1.514 1 98.06 179 ALA A N 1
ATOM 1390 C CA . ALA A 1 179 ? 1.457 -17.141 0.518 1 98.06 179 ALA A CA 1
ATOM 1391 C C . ALA A 1 179 ? 1.902 -16.594 -0.836 1 98.06 179 ALA A C 1
ATOM 1393 O O . ALA A 1 179 ? 1.817 -17.297 -1.852 1 98.06 179 ALA A O 1
ATOM 1394 N N . MET A 1 180 ? 2.414 -15.383 -0.82 1 98 180 MET A N 1
ATOM 1395 C CA . MET A 1 180 ? 2.775 -14.703 -2.062 1 98 180 MET A CA 1
ATOM 1396 C C . MET A 1 180 ? 3.961 -15.391 -2.732 1 98 180 MET A C 1
ATOM 1398 O O . MET A 1 180 ? 3.984 -15.547 -3.955 1 98 180 MET A O 1
ATOM 1402 N N . TRP A 1 181 ? 4.887 -15.789 -1.879 1 96.94 181 TRP A N 1
ATOM 1403 C CA . TRP A 1 181 ? 6.062 -16.422 -2.457 1 96.94 181 TRP A CA 1
ATOM 1404 C C . TRP A 1 181 ? 5.719 -17.812 -2.998 1 96.94 181 TRP A C 1
ATOM 1406 O O . TRP A 1 181 ? 6.262 -18.234 -4.016 1 96.94 181 TRP A O 1
ATOM 1416 N N . THR A 1 182 ? 4.832 -18.547 -2.336 1 96.5 182 THR A N 1
ATOM 1417 C CA . THR A 1 182 ? 4.41 -19.859 -2.799 1 96.5 182 THR A CA 1
ATOM 1418 C C . THR A 1 182 ? 3.773 -19.766 -4.184 1 96.5 182 THR A C 1
ATOM 1420 O O . THR A 1 182 ? 4.148 -20.516 -5.094 1 96.5 182 THR A O 1
ATOM 1423 N N . ILE A 1 183 ? 2.896 -18.812 -4.391 1 97 183 ILE A N 1
ATOM 1424 C CA . ILE A 1 183 ? 2.213 -18.75 -5.68 1 97 183 ILE A CA 1
ATOM 1425 C C . ILE A 1 183 ? 3.166 -18.234 -6.746 1 97 183 ILE A C 1
ATOM 1427 O O . ILE A 1 183 ? 3.109 -18.656 -7.902 1 97 183 ILE A O 1
ATOM 1431 N N . PHE A 1 184 ? 4.059 -17.297 -6.391 1 97.81 184 PHE A N 1
ATOM 1432 C CA . PHE A 1 184 ? 5.051 -16.766 -7.324 1 97.81 184 PHE A CA 1
ATOM 1433 C C . PHE A 1 184 ? 5.992 -17.875 -7.789 1 97.81 184 PHE A C 1
ATOM 1435 O O . PHE A 1 184 ? 6.168 -18.078 -8.992 1 97.81 184 PHE A O 1
ATOM 1442 N N . ALA A 1 185 ? 6.527 -18.609 -6.828 1 95.62 185 ALA A N 1
ATOM 1443 C CA . ALA A 1 185 ? 7.496 -19.672 -7.121 1 95.62 185 ALA A CA 1
ATOM 1444 C C . ALA A 1 185 ? 6.855 -20.797 -7.922 1 95.62 185 ALA A C 1
ATOM 1446 O O . ALA A 1 185 ? 7.457 -21.328 -8.867 1 95.62 185 ALA A O 1
ATOM 1447 N N . ALA A 1 186 ? 5.629 -21.156 -7.547 1 94.75 186 ALA A N 1
ATOM 1448 C CA . ALA A 1 186 ? 4.93 -22.219 -8.258 1 94.75 186 ALA A CA 1
ATOM 1449 C C . ALA A 1 186 ? 4.695 -21.844 -9.719 1 94.75 186 ALA A C 1
ATOM 1451 O O . ALA A 1 186 ? 4.902 -22.672 -10.617 1 94.75 186 ALA A O 1
ATOM 1452 N N . SER A 1 187 ? 4.285 -20.641 -9.922 1 95.31 187 SER A N 1
ATOM 1453 C CA . SER A 1 187 ? 4.016 -20.188 -11.281 1 95.31 187 SER A CA 1
ATOM 1454 C C . SER A 1 187 ? 5.301 -20.094 -12.094 1 95.31 187 SER A C 1
ATOM 1456 O O . SER A 1 187 ? 5.332 -20.5 -13.258 1 95.31 187 SER A O 1
ATOM 1458 N N . LEU A 1 188 ? 6.34 -19.562 -11.469 1 94.19 188 LEU A N 1
ATOM 1459 C CA . LEU A 1 188 ? 7.617 -19.438 -12.164 1 94.19 188 LEU A CA 1
ATOM 1460 C C . LEU A 1 188 ? 8.172 -20.812 -12.531 1 94.19 188 LEU A C 1
ATOM 1462 O O . LEU A 1 188 ? 8.609 -21.016 -13.664 1 94.19 188 LEU A O 1
ATOM 1466 N N . ARG A 1 189 ? 8.07 -21.719 -11.648 1 91.5 189 ARG A N 1
ATOM 1467 C CA . ARG A 1 189 ? 8.594 -23.062 -11.883 1 91.5 189 ARG A CA 1
ATOM 1468 C C . ARG A 1 189 ? 7.793 -23.781 -12.961 1 91.5 189 ARG A C 1
ATOM 1470 O O . ARG A 1 189 ? 8.344 -24.562 -13.734 1 91.5 189 ARG A O 1
ATOM 1477 N N . ALA A 1 190 ? 6.523 -23.469 -13 1 91.44 190 ALA A N 1
ATOM 1478 C CA . ALA A 1 190 ? 5.668 -24.094 -14.008 1 91.44 190 ALA A CA 1
ATOM 1479 C C . ALA A 1 190 ? 5.93 -23.5 -15.391 1 91.44 190 ALA A C 1
ATOM 1481 O O . ALA A 1 190 ? 5.551 -24.094 -16.406 1 91.44 190 ALA A O 1
ATOM 1482 N N . SER A 1 191 ? 6.543 -22.359 -15.375 1 90.38 191 SER A N 1
ATOM 1483 C CA . SER A 1 191 ? 6.734 -21.656 -16.641 1 90.38 191 SER A CA 1
ATOM 1484 C C . SER A 1 191 ? 8.102 -21.969 -17.234 1 90.38 191 SER A C 1
ATOM 1486 O O . SER A 1 191 ? 8.422 -21.516 -18.344 1 90.38 191 SER A O 1
ATOM 1488 N N . VAL A 1 192 ? 8.953 -22.625 -16.484 1 86.75 192 VAL A N 1
ATOM 1489 C CA . VAL A 1 192 ? 10.305 -22.906 -16.984 1 86.75 192 VAL A CA 1
ATOM 1490 C C . VAL A 1 192 ? 10.516 -24.406 -17.062 1 86.75 192 VAL A C 1
ATOM 1492 O O . VAL A 1 192 ? 9.859 -25.172 -16.344 1 86.75 192 VAL A O 1
ATOM 1495 N N . MET B 1 1 ? -24.266 0.061 13.133 1 68.88 1 MET B N 1
ATOM 1496 C CA . MET B 1 1 ? -23.875 1.376 12.625 1 68.88 1 MET B CA 1
ATOM 1497 C C . MET B 1 1 ? -24.797 2.459 13.156 1 68.88 1 MET B C 1
ATOM 1499 O O . MET B 1 1 ? -26 2.23 13.305 1 68.88 1 MET B O 1
ATOM 1503 N N . ARG B 1 2 ? -24.203 3.506 13.531 1 76.06 2 ARG B N 1
ATOM 1504 C CA . ARG B 1 2 ? -25.016 4.617 14.031 1 76.06 2 ARG B CA 1
ATOM 1505 C C . ARG B 1 2 ? -26.016 5.09 12.977 1 76.06 2 ARG B C 1
ATOM 1507 O O . ARG B 1 2 ? -25.656 5.285 11.812 1 76.06 2 ARG B O 1
ATOM 1514 N N . VAL B 1 3 ? -27.266 5.094 13.328 1 83.75 3 VAL B N 1
ATOM 1515 C CA . VAL B 1 3 ? -28.281 5.645 12.438 1 83.75 3 VAL B CA 1
ATOM 1516 C C . VAL B 1 3 ? -28.203 7.168 12.438 1 83.75 3 VAL B C 1
ATOM 1518 O O . VAL B 1 3 ? -28.281 7.805 13.492 1 83.75 3 VAL B O 1
ATOM 1521 N N . LEU B 1 4 ? -28 7.691 11.242 1 87.75 4 LEU B N 1
ATOM 1522 C CA . LEU B 1 4 ? -27.812 9.133 11.117 1 87.75 4 LEU B CA 1
ATOM 1523 C C . LEU B 1 4 ? -29.047 9.805 10.547 1 87.75 4 LEU B C 1
ATOM 1525 O O . LEU B 1 4 ? -29.781 9.195 9.766 1 87.75 4 LEU B O 1
ATOM 1529 N N . SER B 1 5 ? -29.328 10.992 11 1 90.69 5 SER B N 1
ATOM 1530 C CA . SER B 1 5 ? -30.328 11.828 10.359 1 90.69 5 SER B CA 1
ATOM 1531 C C . SER B 1 5 ? -29.969 12.125 8.906 1 90.69 5 SER B C 1
ATOM 1533 O O . SER B 1 5 ? -28.812 11.938 8.508 1 90.69 5 SER B O 1
ATOM 1535 N N . PRO B 1 6 ? -30.969 12.508 8.125 1 92.19 6 PRO B N 1
ATOM 1536 C CA . PRO B 1 6 ? -30.672 12.867 6.734 1 92.19 6 PRO B CA 1
ATOM 1537 C C . PRO B 1 6 ? -29.594 13.945 6.621 1 92.19 6 PRO B C 1
ATOM 1539 O O . PRO B 1 6 ? -28.734 13.875 5.75 1 92.19 6 PRO B O 1
ATOM 1542 N N . SER B 1 7 ? -29.641 14.883 7.52 1 92.69 7 SER B N 1
ATOM 1543 C CA . SER B 1 7 ? -28.641 15.953 7.52 1 92.69 7 SER B CA 1
ATOM 1544 C C . SER B 1 7 ? -27.25 15.414 7.871 1 92.69 7 SER B C 1
ATOM 1546 O O . SER B 1 7 ? -26.266 15.805 7.258 1 92.69 7 SER B O 1
ATOM 1548 N N . ALA B 1 8 ? -27.219 14.562 8.797 1 94.94 8 ALA B N 1
ATOM 1549 C CA . ALA B 1 8 ? -25.969 13.945 9.195 1 94.94 8 ALA B CA 1
ATOM 1550 C C . ALA B 1 8 ? -25.391 13.102 8.07 1 94.94 8 ALA B C 1
ATOM 1552 O O . ALA B 1 8 ? -24.172 13.055 7.875 1 94.94 8 ALA B O 1
ATOM 1553 N N . GLU B 1 9 ? -26.266 12.508 7.328 1 95.62 9 GLU B N 1
ATOM 1554 C CA . GLU B 1 9 ? -25.828 11.711 6.184 1 95.62 9 GLU B CA 1
ATOM 1555 C C . GLU B 1 9 ? -25.219 12.586 5.098 1 95.62 9 GLU B C 1
ATOM 1557 O O . GLU B 1 9 ? -24.219 12.219 4.484 1 95.62 9 GLU B O 1
ATOM 1562 N N . LYS B 1 10 ? -25.875 13.664 4.902 1 95.38 10 LYS B N 1
ATOM 1563 C CA . LYS B 1 10 ? -25.344 14.617 3.926 1 95.38 10 LYS B CA 1
ATOM 1564 C C . LYS B 1 10 ? -23.969 15.109 4.332 1 95.38 10 LYS B C 1
ATOM 1566 O O . LYS B 1 10 ? -23.078 15.273 3.482 1 95.38 10 LYS B O 1
ATOM 1571 N N . ILE B 1 11 ? -23.812 15.336 5.598 1 96.81 11 ILE B N 1
ATOM 1572 C CA . ILE B 1 11 ? -22.531 15.773 6.121 1 96.81 11 ILE B CA 1
ATOM 1573 C C . ILE B 1 11 ? -21.469 14.695 5.867 1 96.81 11 ILE B C 1
ATOM 1575 O O . ILE B 1 11 ? -20.375 14.992 5.391 1 96.81 11 ILE B O 1
ATOM 1579 N N . CYS B 1 12 ? -21.859 13.484 6.117 1 97.44 12 CYS B N 1
ATOM 1580 C CA . CYS B 1 12 ? -20.922 12.375 5.938 1 97.44 12 CYS B CA 1
ATOM 1581 C C . CYS B 1 12 ? -20.531 12.227 4.473 1 97.44 12 CYS B C 1
ATOM 1583 O O . CYS B 1 12 ? -19.375 11.914 4.168 1 97.44 12 CYS B O 1
ATOM 1585 N N . LEU B 1 13 ? -21.469 12.492 3.564 1 96.75 13 LEU B N 1
ATOM 1586 C CA . LEU B 1 13 ? -21.219 12.352 2.137 1 96.75 13 LEU B CA 1
ATOM 1587 C C . LEU B 1 13 ? -20.219 13.398 1.664 1 96.75 13 LEU B C 1
ATOM 1589 O O . LEU B 1 13 ? -19.344 13.109 0.833 1 96.75 13 LEU B O 1
ATOM 1593 N N . VAL B 1 14 ? -20.312 14.516 2.203 1 97.06 14 VAL B N 1
ATOM 1594 C CA . VAL B 1 14 ? -19.375 15.586 1.848 1 97.06 14 VAL B CA 1
ATOM 1595 C C . VAL B 1 14 ? -18.031 15.352 2.539 1 97.06 14 VAL B C 1
ATOM 1597 O O . VAL B 1 14 ? -16.984 15.539 1.932 1 97.06 14 VAL B O 1
ATOM 1600 N N . ALA B 1 15 ? -18.109 14.953 3.768 1 97.88 15 ALA B N 1
ATOM 1601 C CA . ALA B 1 15 ? -16.906 14.75 4.566 1 97.88 15 ALA B CA 1
ATOM 1602 C C . ALA B 1 15 ? -16.016 13.664 3.963 1 97.88 15 ALA B C 1
ATOM 1604 O O . ALA B 1 15 ? -14.797 13.789 3.949 1 97.88 15 ALA B O 1
ATOM 1605 N N . VAL B 1 16 ? -16.641 12.594 3.426 1 98.06 16 VAL B N 1
ATOM 1606 C CA . VAL B 1 16 ? -15.859 11.484 2.889 1 98.06 16 VAL B CA 1
ATOM 1607 C C . VAL B 1 16 ? -15.047 11.953 1.688 1 98.06 16 VAL B C 1
ATOM 1609 O O . VAL B 1 16 ? -13.898 11.531 1.499 1 98.06 16 VAL B O 1
ATOM 1612 N N . GLU B 1 17 ? -15.594 12.836 0.926 1 96.94 17 GLU B N 1
ATOM 1613 C CA . GLU B 1 17 ? -14.883 13.391 -0.219 1 96.94 17 GLU B CA 1
ATOM 1614 C C . GLU B 1 17 ? -13.703 14.242 0.231 1 96.94 17 GLU B C 1
ATOM 1616 O O . GLU B 1 17 ? -12.609 14.141 -0.33 1 96.94 17 GLU B O 1
ATOM 1621 N N . GLN B 1 18 ? -13.898 15.008 1.24 1 94.94 18 GLN B N 1
ATOM 1622 C CA . GLN B 1 18 ? -12.844 15.883 1.738 1 94.94 18 GLN B CA 1
ATOM 1623 C C . GLN B 1 18 ? -11.734 15.078 2.408 1 94.94 18 GLN B C 1
ATOM 1625 O O . GLN B 1 18 ? -10.547 15.352 2.188 1 94.94 18 GLN B O 1
ATOM 1630 N N . PHE B 1 19 ? -12.141 14.133 3.211 1 94.75 19 PHE B N 1
ATOM 1631 C CA . PHE B 1 19 ? -11.156 13.281 3.869 1 94.75 19 PHE B CA 1
ATOM 1632 C C . PHE B 1 19 ? -10.359 12.477 2.846 1 94.75 19 PHE B C 1
ATOM 1634 O O . PHE B 1 19 ? -9.164 12.258 3.021 1 94.75 19 PHE B O 1
ATOM 1641 N N . ALA B 1 20 ? -11.016 12.07 1.764 1 93.12 20 ALA B N 1
ATOM 1642 C CA . ALA B 1 20 ? -10.352 11.305 0.714 1 93.12 20 ALA B CA 1
ATOM 1643 C C . ALA B 1 20 ? -9.375 12.18 -0.066 1 93.12 20 ALA B C 1
ATOM 1645 O O . ALA B 1 20 ? -8.273 11.734 -0.406 1 93.12 20 ALA B O 1
ATOM 1646 N N . GLU B 1 21 ? -9.711 13.375 -0.289 1 87.94 21 GLU B N 1
ATOM 1647 C CA . GLU B 1 21 ? -8.938 14.258 -1.155 1 87.94 21 GLU B CA 1
ATOM 1648 C C . GLU B 1 21 ? -7.828 14.961 -0.377 1 87.94 21 GLU B C 1
ATOM 1650 O O . GLU B 1 21 ? -6.68 15 -0.823 1 87.94 21 GLU B O 1
ATOM 1655 N N . SER B 1 22 ? -8.172 15.445 0.86 1 84.5 22 SER B N 1
ATOM 1656 C CA . SER B 1 22 ? -7.25 16.328 1.564 1 84.5 22 SER B CA 1
ATOM 1657 C C . SER B 1 22 ? -6.645 15.633 2.781 1 84.5 22 SER B C 1
ATOM 1659 O O . SER B 1 22 ? -5.617 16.078 3.305 1 84.5 22 SER B O 1
ATOM 1661 N N . GLY B 1 23 ? -7.305 14.531 3.172 1 88.19 23 GLY B N 1
ATOM 1662 C CA . GLY B 1 23 ? -6.852 13.875 4.387 1 88.19 23 GLY B CA 1
ATOM 1663 C C . GLY B 1 23 ? -7.488 14.43 5.645 1 88.19 23 GLY B C 1
ATOM 1664 O O . GLY B 1 23 ? -8.102 15.5 5.609 1 88.19 23 GLY B O 1
ATOM 1665 N N . TYR B 1 24 ? -7.316 13.758 6.719 1 90.12 24 TYR B N 1
ATOM 1666 C CA . TYR B 1 24 ? -7.926 14.102 8 1 90.12 24 TYR B CA 1
ATOM 1667 C C . TYR B 1 24 ? -7.387 15.43 8.516 1 90.12 24 TYR B C 1
ATOM 1669 O O . TYR B 1 24 ? -8.156 16.312 8.914 1 90.12 24 TYR B O 1
ATOM 1677 N N . ASP B 1 25 ? -6.102 15.602 8.484 1 84.38 25 ASP B N 1
ATOM 1678 C CA . ASP B 1 25 ? -5.461 16.766 9.086 1 84.38 25 ASP B CA 1
ATOM 1679 C C . ASP B 1 25 ? -5.82 18.047 8.328 1 84.38 25 ASP B C 1
ATOM 1681 O O . ASP B 1 25 ? -6.074 19.094 8.93 1 84.38 25 ASP B O 1
ATOM 1685 N N . ALA B 1 26 ? -5.953 17.953 7.07 1 84.56 26 ALA B N 1
ATOM 1686 C CA . ALA B 1 26 ? -6.18 19.141 6.238 1 84.56 26 ALA B CA 1
ATOM 1687 C C . ALA B 1 26 ? -7.668 19.469 6.148 1 84.56 26 ALA B C 1
ATOM 1689 O O . ALA B 1 26 ? -8.039 20.609 5.875 1 84.56 26 ALA B O 1
ATOM 1690 N N . ALA B 1 27 ? -8.484 18.484 6.332 1 91 27 ALA B N 1
ATOM 1691 C CA . ALA B 1 27 ? -9.922 18.719 6.266 1 91 27 ALA B CA 1
ATOM 1692 C C . ALA B 1 27 ? -10.383 19.625 7.406 1 91 27 ALA B C 1
ATOM 1694 O O . ALA B 1 27 ? -9.859 19.547 8.516 1 91 27 ALA B O 1
ATOM 1695 N N . SER B 1 28 ? -11.398 20.453 7.113 1 93.19 28 SER B N 1
ATOM 1696 C CA . SER B 1 28 ? -11.922 21.422 8.086 1 93.19 28 SER B CA 1
ATOM 1697 C C . SER B 1 28 ? -13.422 21.25 8.266 1 93.19 28 SER B C 1
ATOM 1699 O O . SER B 1 28 ? -14.172 21.172 7.289 1 93.19 28 SER B O 1
ATOM 1701 N N . LEU B 1 29 ? -13.828 21.25 9.531 1 95 29 LEU B N 1
ATOM 1702 C CA . LEU B 1 29 ? -15.258 21.188 9.82 1 95 29 LEU B CA 1
ATOM 1703 C C . LEU B 1 29 ? -15.992 22.391 9.234 1 95 29 LEU B C 1
ATOM 1705 O O . LEU B 1 29 ? -17.141 22.266 8.781 1 95 29 LEU B O 1
ATOM 1709 N N . ASN B 1 30 ? -15.297 23.5 9.273 1 95 30 ASN B N 1
ATOM 1710 C CA . ASN B 1 30 ? -15.883 24.688 8.672 1 95 30 ASN B CA 1
ATOM 1711 C C . ASN B 1 30 ? -16.094 24.531 7.172 1 95 30 ASN B C 1
ATOM 1713 O O . ASN B 1 30 ? -17.156 24.844 6.648 1 95 30 ASN B O 1
ATOM 1717 N N . ASP B 1 31 ? -15.133 24 6.477 1 95.25 31 ASP B N 1
ATOM 1718 C CA . ASP B 1 31 ? -15.234 23.812 5.031 1 95.25 31 ASP B CA 1
ATOM 1719 C C . ASP B 1 31 ? -16.312 22.797 4.688 1 95.25 31 ASP B C 1
ATOM 1721 O O . ASP B 1 31 ? -17.031 22.953 3.703 1 95.25 31 ASP B O 1
ATOM 1725 N N . ILE B 1 32 ? -16.406 21.766 5.52 1 96.69 32 ILE B N 1
ATOM 1726 C CA . ILE B 1 32 ? -17.406 20.734 5.305 1 96.69 32 ILE B CA 1
ATOM 1727 C C . ILE B 1 32 ? -18.812 21.328 5.512 1 96.69 32 ILE B C 1
ATOM 1729 O O . ILE B 1 32 ? -19.719 21.078 4.715 1 96.69 32 ILE B O 1
ATOM 1733 N N . ALA B 1 33 ? -18.984 22.109 6.547 1 96.56 33 ALA B N 1
ATOM 1734 C CA . ALA B 1 33 ? -20.25 22.766 6.816 1 96.56 33 ALA B CA 1
ATOM 1735 C C . ALA B 1 33 ? -20.688 23.656 5.645 1 96.56 33 ALA B C 1
ATOM 1737 O O . ALA B 1 33 ? -21.812 23.562 5.18 1 96.56 33 ALA B O 1
ATOM 1738 N N . VAL B 1 34 ? -19.75 24.422 5.137 1 96.12 34 VAL B N 1
ATOM 1739 C CA . VAL B 1 34 ? -20.0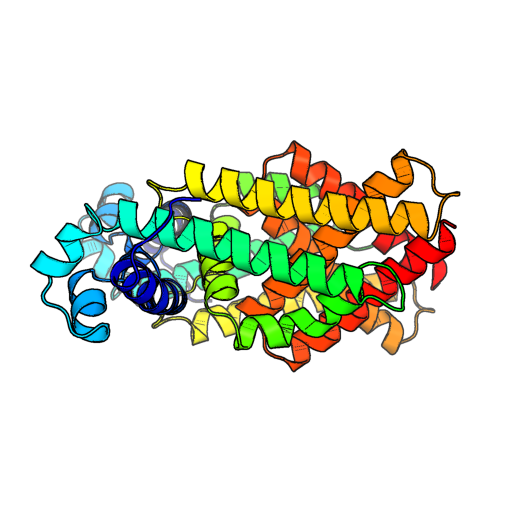16 25.328 4.023 1 96.12 34 VAL B CA 1
ATOM 1740 C C . VAL B 1 34 ? -20.422 24.531 2.787 1 96.12 34 VAL B C 1
ATOM 1742 O O . VAL B 1 34 ? -21.375 24.891 2.088 1 96.12 34 VAL B O 1
ATOM 1745 N N . ALA B 1 35 ? -19.766 23.469 2.551 1 95.31 35 ALA B N 1
ATOM 1746 C CA . ALA B 1 35 ? -20.016 22.641 1.37 1 95.31 35 ALA B CA 1
ATOM 1747 C C . ALA B 1 35 ? -21.406 22.016 1.419 1 95.31 35 ALA B C 1
ATOM 1749 O O . ALA B 1 35 ? -22.016 21.781 0.379 1 95.31 35 ALA B O 1
ATOM 1750 N N . VAL B 1 36 ? -21.891 21.719 2.654 1 95.06 36 VAL B N 1
ATOM 1751 C CA . VAL B 1 36 ? -23.203 21.125 2.828 1 95.06 36 VAL B CA 1
ATOM 1752 C C . VAL B 1 36 ? -24.266 22.203 2.857 1 95.06 36 VAL B C 1
ATOM 1754 O O . VAL B 1 36 ? -25.469 21.922 2.807 1 95.06 36 VAL B O 1
ATOM 1757 N N . GLY B 1 37 ? -23.844 23.438 2.955 1 94.94 37 GLY B N 1
ATOM 1758 C CA . GLY B 1 37 ? -24.781 24.562 3.029 1 94.94 37 GLY B CA 1
ATOM 1759 C C . GLY B 1 37 ? -25.281 24.828 4.438 1 94.94 37 GLY B C 1
ATOM 1760 O O . GLY B 1 37 ? -26.438 25.172 4.641 1 94.94 37 GLY B O 1
ATOM 1761 N N . MET B 1 38 ? -24.375 24.547 5.398 1 94.44 38 MET B N 1
ATOM 1762 C CA . MET B 1 38 ? -24.703 24.75 6.805 1 94.44 38 MET B CA 1
ATOM 1763 C C . MET B 1 38 ? -23.719 25.734 7.453 1 94.44 38 MET B C 1
ATOM 1765 O O . MET B 1 38 ? -22.641 25.969 6.922 1 94.44 38 MET B O 1
ATOM 1769 N N . ARG B 1 39 ? -24.203 26.281 8.586 1 92 39 ARG B N 1
ATOM 1770 C CA . ARG B 1 39 ? -23.281 27 9.453 1 92 39 ARG B CA 1
ATOM 1771 C C . ARG B 1 39 ? -22.516 26.047 10.352 1 92 39 ARG B C 1
ATOM 1773 O O . ARG B 1 39 ? -23 24.953 10.664 1 92 39 ARG B O 1
ATOM 1780 N N . LYS B 1 40 ? -21.328 26.375 10.742 1 90.69 40 LYS B N 1
ATOM 1781 C CA . LYS B 1 40 ? -20.453 25.516 11.531 1 90.69 40 LYS B CA 1
ATOM 1782 C C . LYS B 1 40 ? -21.141 25.047 12.812 1 90.69 40 LYS B C 1
ATOM 1784 O O . LYS B 1 40 ? -21.094 23.859 13.141 1 90.69 40 LYS B O 1
ATOM 1789 N N . PRO B 1 41 ? -21.938 25.938 13.516 1 92.44 41 PRO B N 1
ATOM 1790 C CA . PRO B 1 41 ? -22.609 25.469 14.727 1 92.44 41 PRO B CA 1
ATOM 1791 C C . PRO B 1 41 ? -23.656 24.391 14.445 1 92.44 41 PRO B C 1
ATOM 1793 O O . PRO B 1 41 ? -23.859 23.5 15.273 1 92.44 41 PRO B O 1
ATOM 1796 N N . SER B 1 42 ? -24.328 24.422 13.328 1 93.62 42 SER B N 1
ATOM 1797 C CA . SER B 1 42 ? -25.297 23.422 12.93 1 93.62 42 SER B CA 1
ATOM 1798 C C . SER B 1 42 ? -24.656 22.047 12.75 1 93.62 42 SER B C 1
ATOM 1800 O O . SER B 1 42 ? -25.266 21.016 13.055 1 93.62 42 SER B O 1
ATOM 1802 N N . LEU B 1 43 ? -23.438 22.016 12.219 1 95.19 43 LEU B N 1
ATOM 1803 C CA . LEU B 1 43 ? -22.719 20.766 12.055 1 95.19 43 LEU B CA 1
ATOM 1804 C C . LEU B 1 43 ? -22.406 20.125 13.414 1 95.19 43 LEU B C 1
ATOM 1806 O O . LEU B 1 43 ? -22.516 18.906 13.562 1 95.19 43 LEU B O 1
ATOM 1810 N N . TYR B 1 44 ? -22.172 20.969 14.375 1 94.25 44 TYR B N 1
ATOM 1811 C CA . TYR B 1 44 ? -21.828 20.5 15.711 1 94.25 44 TYR B CA 1
ATOM 1812 C C . TYR B 1 44 ? -23.047 19.922 16.422 1 94.25 44 TYR B C 1
ATOM 1814 O O . TYR B 1 44 ? -22.922 19.219 17.422 1 94.25 44 TYR B O 1
ATOM 1822 N N . ALA B 1 45 ? -24.203 20.25 15.93 1 94.56 45 ALA B N 1
ATOM 1823 C CA . ALA B 1 45 ? -25.422 19.625 16.453 1 94.56 45 ALA B CA 1
ATOM 1824 C C . ALA B 1 45 ? -25.469 18.141 16.109 1 94.56 45 ALA B C 1
ATOM 1826 O O . ALA B 1 45 ? -26.125 17.359 16.797 1 94.56 45 ALA B O 1
ATOM 1827 N N . HIS B 1 46 ? -24.781 17.812 15.078 1 95.56 46 HIS B N 1
ATOM 1828 C CA . HIS B 1 46 ? -24.797 16.438 14.594 1 95.56 46 HIS B CA 1
ATOM 1829 C C . HIS B 1 46 ? -23.547 15.688 15.016 1 95.56 46 HIS B C 1
ATOM 1831 O O . HIS B 1 46 ? -23.594 14.477 15.258 1 95.56 46 HIS B O 1
ATOM 1837 N N . PHE B 1 47 ? -22.391 16.406 15.023 1 97 47 PHE B N 1
ATOM 1838 C CA . PHE B 1 47 ? -21.109 15.797 15.359 1 97 47 PHE B CA 1
ATOM 1839 C C . PHE B 1 47 ? -20.344 16.656 16.359 1 97 47 PHE B C 1
ATOM 1841 O O . PHE B 1 47 ? -20.156 17.859 16.141 1 97 47 PHE B O 1
ATOM 1848 N N . SER B 1 48 ? -19.781 16.016 17.391 1 96.25 48 SER B N 1
ATOM 1849 C CA . SER B 1 48 ? -19.141 16.719 18.5 1 96.25 48 SER B CA 1
ATOM 1850 C C . SER B 1 48 ? -17.781 17.281 18.078 1 96.25 48 SER B C 1
ATOM 1852 O O . SER B 1 48 ? -17.203 18.109 18.781 1 96.25 48 SER B O 1
ATOM 1854 N N . GLY B 1 49 ? -17.266 16.828 16.922 1 95.69 49 GLY B N 1
ATOM 1855 C CA . GLY B 1 49 ? -15.984 17.281 16.406 1 95.69 49 GLY B CA 1
ATOM 1856 C C . GLY B 1 49 ? -15.508 16.469 15.219 1 95.69 49 GLY B C 1
ATOM 1857 O O . GLY B 1 49 ? -16.234 15.625 14.695 1 95.69 49 GLY B O 1
ATOM 1858 N N . LYS B 1 50 ? -14.359 16.703 14.883 1 95.5 50 LYS B N 1
ATOM 1859 C CA . LYS B 1 50 ? -13.805 16.062 13.688 1 95.5 50 LYS B CA 1
ATOM 1860 C C . LYS B 1 50 ? -13.625 14.562 13.898 1 95.5 50 LYS B C 1
ATOM 1862 O O . LYS B 1 50 ? -13.844 13.773 12.977 1 95.5 50 LYS B O 1
ATOM 1867 N N . VAL B 1 51 ? -13.219 14.188 15.133 1 95.69 51 VAL B N 1
ATOM 1868 C CA . VAL B 1 51 ? -13.016 12.781 15.453 1 95.69 51 VAL B CA 1
ATOM 1869 C C . VAL B 1 51 ? -14.336 12.023 15.32 1 95.69 51 VAL B C 1
ATOM 1871 O O . VAL B 1 51 ? -14.391 10.953 14.711 1 95.69 51 VAL B O 1
ATOM 1874 N N . ASP B 1 52 ? -15.305 12.617 15.852 1 96.56 52 ASP B N 1
ATOM 1875 C CA . ASP B 1 52 ? -16.641 12.016 15.797 1 96.56 52 ASP B CA 1
ATOM 1876 C C . ASP B 1 52 ? -17.109 11.867 14.359 1 96.56 52 ASP B C 1
ATOM 1878 O O . ASP B 1 52 ? -17.641 10.82 13.977 1 96.56 52 ASP B O 1
ATOM 1882 N N . LEU B 1 53 ? -16.969 12.891 13.602 1 97.06 53 LEU B N 1
ATOM 1883 C CA . LEU B 1 53 ? -17.328 12.844 12.195 1 97.06 53 LEU B CA 1
ATOM 1884 C C . LEU B 1 53 ? -16.5 11.812 11.445 1 97.06 53 LEU B C 1
ATOM 1886 O O . LEU B 1 53 ? -17.047 11.031 10.648 1 97.06 53 LEU B O 1
ATOM 1890 N N . PHE B 1 54 ? -15.227 11.758 11.703 1 97.12 54 PHE B N 1
ATOM 1891 C CA . PHE B 1 54 ? -14.344 10.797 11.062 1 97.12 54 PHE B CA 1
ATOM 1892 C C . PHE B 1 54 ? -14.805 9.367 11.328 1 97.12 54 PHE B C 1
ATOM 1894 O O . PHE B 1 54 ? -14.883 8.555 10.398 1 97.12 54 PHE B O 1
ATOM 1901 N N . GLU B 1 55 ? -15.133 9.117 12.555 1 96.44 55 GLU B N 1
ATOM 1902 C CA . GLU B 1 55 ? -15.57 7.773 12.938 1 96.44 55 GLU B CA 1
ATOM 1903 C C . GLU B 1 55 ? -16.828 7.367 12.188 1 96.44 55 GLU B C 1
ATOM 1905 O O . GLU B 1 55 ? -16.953 6.23 11.727 1 96.44 55 GLU B O 1
ATOM 1910 N N . ALA B 1 56 ? -17.734 8.273 12.094 1 96.88 56 ALA B N 1
ATOM 1911 C CA . ALA B 1 56 ? -18.984 8.008 11.383 1 96.88 56 ALA B CA 1
ATOM 1912 C C . ALA B 1 56 ? -18.734 7.75 9.898 1 96.88 56 ALA B C 1
ATOM 1914 O O . ALA B 1 56 ? -19.281 6.816 9.32 1 96.88 56 ALA B O 1
ATOM 1915 N N . VAL B 1 57 ? -17.906 8.555 9.297 1 97.56 57 VAL B N 1
ATOM 1916 C CA . VAL B 1 57 ? -17.562 8.422 7.883 1 97.56 57 VAL B CA 1
ATOM 1917 C C . VAL B 1 57 ? -16.812 7.109 7.652 1 97.56 57 VAL B C 1
ATOM 1919 O O . VAL B 1 57 ? -17.078 6.414 6.668 1 97.56 57 VAL B O 1
ATOM 1922 N N . PHE B 1 58 ? -15.945 6.766 8.602 1 97.31 58 PHE B N 1
ATOM 1923 C CA . PHE B 1 58 ? -15.148 5.551 8.492 1 97.31 58 PHE B CA 1
ATOM 1924 C C . PHE B 1 58 ? -16.031 4.312 8.531 1 97.31 58 PHE B C 1
ATOM 1926 O O . PHE B 1 58 ? -15.883 3.41 7.707 1 97.31 58 PHE B O 1
ATOM 1933 N N . GLU B 1 59 ? -16.922 4.32 9.43 1 96.12 59 GLU B N 1
ATOM 1934 C CA . GLU B 1 59 ? -17.844 3.199 9.539 1 96.12 59 GLU B CA 1
ATOM 1935 C C . GLU B 1 59 ? -18.672 3.041 8.266 1 96.12 59 GLU B C 1
ATOM 1937 O O . GLU B 1 59 ? -18.906 1.92 7.805 1 96.12 59 GLU B O 1
ATOM 1942 N N . ARG B 1 60 ? -19.094 4.098 7.734 1 96.62 60 ARG B N 1
ATOM 1943 C CA . ARG B 1 60 ? -19.906 4.07 6.52 1 96.62 60 ARG B CA 1
ATOM 1944 C C . ARG B 1 60 ? -19.078 3.613 5.32 1 96.62 60 ARG B C 1
ATOM 1946 O O . ARG B 1 60 ? -19.578 2.895 4.453 1 96.62 60 ARG B O 1
ATOM 1953 N N . ALA B 1 61 ? -17.828 4.059 5.273 1 97.62 61 ALA B N 1
ATOM 1954 C CA . ALA B 1 61 ? -16.938 3.645 4.195 1 97.62 61 ALA B CA 1
ATOM 1955 C C . ALA B 1 61 ? -16.703 2.139 4.234 1 97.62 61 ALA B C 1
ATOM 1957 O O . ALA B 1 61 ? -16.75 1.467 3.201 1 97.62 61 ALA B O 1
ATOM 1958 N N . ILE B 1 62 ? -16.453 1.62 5.434 1 97.25 62 ILE B N 1
ATOM 1959 C CA . ILE B 1 62 ? -16.25 0.187 5.605 1 97.25 62 ILE B CA 1
ATOM 1960 C C . ILE B 1 62 ? -17.469 -0.576 5.121 1 97.25 62 ILE B C 1
ATOM 1962 O O . ILE B 1 62 ? -17.359 -1.539 4.359 1 97.25 62 ILE B O 1
ATOM 1966 N N . GLU B 1 63 ? -18.625 -0.091 5.547 1 96.56 63 GLU B N 1
ATOM 1967 C CA . GLU B 1 63 ? -19.859 -0.771 5.184 1 96.56 63 GLU B CA 1
ATOM 1968 C C . GLU B 1 63 ? -20.094 -0.713 3.676 1 96.56 63 GLU B C 1
ATOM 1970 O O . GLU B 1 63 ? -20.469 -1.716 3.062 1 96.56 63 GLU B O 1
ATOM 1975 N N . ALA B 1 64 ? -19.922 0.413 3.086 1 97.31 64 ALA B N 1
ATOM 1976 C CA . ALA B 1 64 ? -20.125 0.584 1.648 1 97.31 64 ALA B CA 1
ATOM 1977 C C . ALA B 1 64 ? -19.219 -0.353 0.857 1 97.31 64 ALA B C 1
ATOM 1979 O O . ALA B 1 64 ? -19.656 -1.008 -0.088 1 97.31 64 ALA B O 1
ATOM 1980 N N . GLU B 1 65 ? -17.953 -0.461 1.259 1 97.81 65 GLU B N 1
ATOM 1981 C CA . GLU B 1 65 ? -17 -1.263 0.505 1 97.81 65 GLU B CA 1
ATOM 1982 C C . GLU B 1 65 ? -17.172 -2.752 0.785 1 97.81 65 GLU B C 1
ATOM 1984 O O . GLU B 1 65 ? -16.969 -3.586 -0.097 1 97.81 65 GLU B O 1
ATOM 1989 N N . ARG B 1 66 ? -17.609 -3.051 2.047 1 96.88 66 ARG B N 1
ATOM 1990 C CA . ARG B 1 66 ? -17.953 -4.438 2.342 1 96.88 66 ARG B CA 1
ATOM 1991 C C . ARG B 1 66 ? -19.078 -4.922 1.428 1 96.88 66 ARG B C 1
ATOM 1993 O O . ARG B 1 66 ? -18.984 -6.004 0.846 1 96.88 66 ARG B O 1
ATOM 2000 N N . LEU B 1 67 ? -20.094 -4.109 1.296 1 97.25 67 LEU B N 1
ATOM 2001 C CA . LEU B 1 67 ? -21.234 -4.469 0.461 1 97.25 67 LEU B CA 1
ATOM 2002 C C . LEU B 1 67 ? -20.828 -4.594 -1.001 1 97.25 67 LEU B C 1
ATOM 2004 O O . LEU B 1 67 ? -21.297 -5.488 -1.709 1 97.25 67 LEU B O 1
ATOM 2008 N N . TYR B 1 68 ? -19.969 -3.729 -1.44 1 97.81 68 TYR B N 1
ATOM 2009 C CA . TYR B 1 68 ? -19.5 -3.779 -2.818 1 97.81 68 TYR B CA 1
ATOM 2010 C C . TYR B 1 68 ? -18.719 -5.07 -3.082 1 97.81 68 TYR B C 1
ATOM 2012 O O . TYR B 1 68 ? -18.953 -5.738 -4.094 1 97.81 68 TYR B O 1
ATOM 2020 N N . VAL B 1 69 ? -17.844 -5.449 -2.162 1 97.06 69 VAL B N 1
ATOM 2021 C CA . VAL B 1 69 ? -17.047 -6.668 -2.271 1 97.06 69 VAL B CA 1
ATOM 2022 C C . VAL B 1 69 ? -17.969 -7.887 -2.326 1 97.06 69 VAL B C 1
ATOM 2024 O O . VAL B 1 69 ? -17.812 -8.742 -3.197 1 97.06 69 VAL B O 1
ATOM 2027 N N . GLU B 1 70 ? -18.906 -7.902 -1.422 1 96.38 70 GLU B N 1
ATOM 2028 C CA . GLU B 1 70 ? -19.844 -9.016 -1.382 1 96.38 70 GLU B CA 1
ATOM 2029 C C . GLU B 1 70 ? -20.641 -9.117 -2.68 1 96.38 70 GLU B C 1
ATOM 2031 O O . GLU B 1 70 ? -20.891 -10.211 -3.18 1 96.38 70 GLU B O 1
ATOM 2036 N N . GLY B 1 71 ? -21.016 -7.938 -3.172 1 96.94 71 GLY B N 1
ATOM 2037 C CA . GLY B 1 71 ? -21.703 -7.91 -4.453 1 96.94 71 GLY B CA 1
ATOM 2038 C C . GLY B 1 71 ? -20.859 -8.461 -5.594 1 96.94 71 GLY B C 1
ATOM 2039 O O . GLY B 1 71 ? -21.359 -9.195 -6.441 1 96.94 71 GLY B O 1
ATOM 2040 N N . CYS B 1 72 ? -19.594 -8.141 -5.707 1 96.69 72 CYS B N 1
ATOM 2041 C CA . CYS B 1 72 ? -18.672 -8.641 -6.73 1 96.69 72 CYS B CA 1
ATOM 2042 C C . CYS B 1 72 ? -18.547 -10.156 -6.645 1 96.69 72 CYS B C 1
ATOM 2044 O O . CYS B 1 72 ? -18.578 -10.852 -7.664 1 96.69 72 CYS B O 1
ATOM 2046 N N . PHE B 1 73 ? -18.391 -10.648 -5.402 1 95 73 PHE B N 1
ATOM 2047 C CA . PHE B 1 73 ? -18.219 -12.078 -5.215 1 95 73 PHE B CA 1
ATOM 2048 C C . PHE B 1 73 ? -19.484 -12.836 -5.617 1 95 73 PHE B C 1
ATOM 2050 O O . PHE B 1 73 ? -19.406 -13.938 -6.176 1 95 73 PHE B O 1
ATOM 2057 N N . ALA B 1 74 ? -20.625 -12.234 -5.324 1 94.5 74 ALA B N 1
ATOM 2058 C CA . ALA B 1 74 ? -21.906 -12.852 -5.691 1 94.5 74 ALA B CA 1
ATOM 2059 C C . ALA B 1 74 ? -22.078 -12.898 -7.207 1 94.5 74 ALA B C 1
ATOM 2061 O O . ALA B 1 74 ? -22.703 -13.82 -7.738 1 94.5 74 ALA B O 1
ATOM 2062 N N . ALA B 1 75 ? -21.422 -11.984 -7.918 1 95.31 75 ALA B N 1
ATOM 2063 C CA . ALA B 1 75 ? -21.609 -11.859 -9.359 1 95.31 75 ALA B CA 1
ATOM 2064 C C . ALA B 1 75 ? -20.469 -12.531 -10.117 1 95.31 75 ALA B C 1
ATOM 2066 O O . ALA B 1 75 ? -20.484 -12.594 -11.352 1 95.31 75 ALA B O 1
ATOM 2067 N N . ASP B 1 76 ? -19.5 -13.039 -9.352 1 94.06 76 ASP B N 1
ATOM 2068 C CA . ASP B 1 76 ? -18.312 -13.625 -9.961 1 94.06 76 ASP B CA 1
ATOM 2069 C C . ASP B 1 76 ? -18.688 -14.812 -10.852 1 94.06 76 ASP B C 1
ATOM 2071 O O . ASP B 1 76 ? -19.422 -15.703 -10.43 1 94.06 76 ASP B O 1
ATOM 2075 N N . ASP B 1 77 ? -18.219 -14.852 -12.094 1 90.62 77 ASP B N 1
ATOM 2076 C CA . ASP B 1 77 ? -18.5 -15.953 -13.008 1 90.62 77 ASP B CA 1
ATOM 2077 C C . ASP B 1 77 ? -17.234 -16.719 -13.367 1 90.62 77 ASP B C 1
ATOM 2079 O O . ASP B 1 77 ? -17.281 -17.656 -14.164 1 90.62 77 ASP B O 1
ATOM 2083 N N . GLY B 1 78 ? -16.109 -16.391 -12.945 1 91.81 78 GLY B N 1
ATOM 2084 C CA . GLY B 1 78 ? -14.828 -17.062 -13.133 1 91.81 78 GLY B CA 1
ATOM 2085 C C . GLY B 1 78 ? -14.188 -17.516 -11.828 1 91.81 78 GLY B C 1
ATOM 2086 O O . GLY B 1 78 ? -14.875 -18.016 -10.938 1 91.81 78 GLY B O 1
ATOM 2087 N N . LEU B 1 79 ? -12.859 -17.484 -11.75 1 93.94 79 LEU B N 1
ATOM 2088 C CA . LEU B 1 79 ? -12.188 -17.781 -10.492 1 93.94 79 LEU B CA 1
ATOM 2089 C C . LEU B 1 79 ? -12.656 -16.828 -9.391 1 93.94 79 LEU B C 1
ATOM 2091 O O . LEU B 1 79 ? -12.852 -15.633 -9.633 1 93.94 79 LEU B O 1
ATOM 2095 N N . PRO B 1 80 ? -12.875 -17.375 -8.25 1 94.69 80 PRO B N 1
ATOM 2096 C CA . PRO B 1 80 ? -13.312 -16.484 -7.168 1 94.69 80 PRO B CA 1
ATOM 2097 C C . PRO B 1 80 ? -12.438 -15.25 -7.02 1 94.69 80 PRO B C 1
ATOM 2099 O O . PRO B 1 80 ? -11.211 -15.352 -7.023 1 94.69 80 PRO B O 1
ATOM 2102 N N . GLY B 1 81 ? -13.18 -14.055 -6.91 1 95.62 81 GLY B N 1
ATOM 2103 C CA . GLY B 1 81 ? -12.484 -12.805 -6.652 1 95.62 81 GLY B CA 1
ATOM 2104 C C . GLY B 1 81 ? -12.031 -12.102 -7.918 1 95.62 81 GLY B C 1
ATOM 2105 O O . GLY B 1 81 ? -11.547 -10.969 -7.863 1 95.62 81 GLY B O 1
ATOM 2106 N N . ALA B 1 82 ? -12.125 -12.766 -9.102 1 96.06 82 ALA B N 1
ATOM 2107 C CA . ALA B 1 82 ? -11.664 -12.188 -10.367 1 96.06 82 ALA B CA 1
ATOM 2108 C C . ALA B 1 82 ? -12.391 -10.883 -10.664 1 96.06 82 ALA B C 1
ATOM 2110 O O . ALA B 1 82 ? -11.766 -9.898 -11.07 1 96.06 82 ALA B O 1
ATOM 2111 N N . LEU B 1 83 ? -13.695 -10.883 -10.461 1 96.69 83 LEU B N 1
ATOM 2112 C CA . LEU B 1 83 ? -14.492 -9.711 -10.805 1 96.69 83 LEU B CA 1
ATOM 2113 C C . LEU B 1 83 ? -14.086 -8.508 -9.961 1 96.69 83 LEU B C 1
ATOM 2115 O O . LEU B 1 83 ? -13.961 -7.395 -10.469 1 96.69 83 LEU B O 1
ATOM 2119 N N . TYR B 1 84 ? -13.898 -8.68 -8.672 1 96.81 84 TYR B N 1
ATOM 2120 C CA . TYR B 1 84 ? -13.492 -7.57 -7.816 1 96.81 84 TYR B CA 1
ATOM 2121 C C . TYR B 1 84 ? -12.141 -7.016 -8.25 1 96.81 84 TYR B C 1
ATOM 2123 O O . TYR B 1 84 ? -11.969 -5.797 -8.344 1 96.81 84 TYR B O 1
ATOM 2131 N N . ALA B 1 85 ? -11.195 -7.926 -8.523 1 95.38 85 ALA B N 1
ATOM 2132 C CA . ALA B 1 85 ? -9.867 -7.496 -8.969 1 95.38 85 ALA B CA 1
ATOM 2133 C C . ALA B 1 85 ? -9.969 -6.688 -10.258 1 95.38 85 ALA B C 1
ATOM 2135 O O . ALA B 1 85 ? -9.289 -5.672 -10.414 1 95.38 85 ALA B O 1
ATOM 2136 N N . GLN B 1 86 ? -10.828 -7.066 -11.125 1 94.19 86 GLN B N 1
ATOM 2137 C CA . GLN B 1 86 ? -10.992 -6.426 -12.43 1 94.19 86 GLN B CA 1
ATOM 2138 C C . GLN B 1 86 ? -11.672 -5.066 -12.289 1 94.19 86 GLN B C 1
ATOM 2140 O O . GLN B 1 86 ? -11.398 -4.148 -13.07 1 94.19 86 GLN B O 1
ATOM 2145 N N . GLN B 1 87 ? -12.492 -4.902 -11.273 1 96 87 GLN B N 1
ATOM 2146 C CA . GLN B 1 87 ? -13.305 -3.699 -11.148 1 96 87 GLN B CA 1
ATOM 2147 C C . GLN B 1 87 ? -12.672 -2.699 -10.188 1 96 87 GLN B C 1
ATOM 2149 O O . GLN B 1 87 ? -13.156 -1.576 -10.039 1 96 87 GLN B O 1
ATOM 2154 N N . LEU B 1 88 ? -11.617 -3.094 -9.594 1 96.62 88 LEU B N 1
ATOM 2155 C CA . LEU B 1 88 ? -11.039 -2.322 -8.5 1 96.62 88 LEU B CA 1
ATOM 2156 C C . LEU B 1 88 ? -10.609 -0.941 -8.984 1 96.62 88 LEU B C 1
ATOM 2158 O O . LEU B 1 88 ? -10.805 0.054 -8.281 1 96.62 88 LEU B O 1
ATOM 2162 N N . SER B 1 89 ? -10.023 -0.832 -10.18 1 95.19 89 SER B N 1
ATOM 2163 C CA . SER B 1 89 ? -9.578 0.455 -10.703 1 95.19 89 SER B CA 1
ATOM 2164 C C . SER B 1 89 ? -10.75 1.405 -10.906 1 95.19 89 SER B C 1
ATOM 2166 O O . SER B 1 89 ? -10.688 2.574 -10.523 1 95.19 89 SER B O 1
ATOM 2168 N N . GLU B 1 90 ? -11.797 0.905 -11.477 1 95.31 90 GLU B N 1
ATOM 2169 C CA . GLU B 1 90 ? -13 1.708 -11.68 1 95.31 90 GLU B CA 1
ATOM 2170 C C . GLU B 1 90 ? -13.633 2.104 -10.352 1 95.31 90 GLU B C 1
ATOM 2172 O O . GLU B 1 90 ? -14.102 3.23 -10.195 1 95.31 90 GLU B O 1
ATOM 2177 N N . ARG B 1 91 ? -13.648 1.17 -9.438 1 96.75 91 ARG B N 1
ATOM 2178 C CA . ARG B 1 91 ? -14.219 1.451 -8.117 1 96.75 91 ARG B CA 1
ATOM 2179 C C . ARG B 1 91 ? -13.43 2.547 -7.406 1 96.75 91 ARG B C 1
ATOM 2181 O O . ARG B 1 91 ? -14.016 3.43 -6.777 1 96.75 91 ARG B O 1
ATOM 2188 N N . PHE B 1 92 ? -12.148 2.465 -7.547 1 94.69 92 PHE B N 1
ATOM 2189 C CA . PHE B 1 92 ? -11.273 3.445 -6.914 1 94.69 92 PHE B CA 1
ATOM 2190 C C . PHE B 1 92 ? -11.578 4.848 -7.426 1 94.69 92 PHE B C 1
ATOM 2192 O O . PHE B 1 92 ? -11.656 5.797 -6.641 1 94.69 92 PHE B O 1
ATOM 2199 N N . LEU B 1 93 ? -11.797 4.992 -8.711 1 92.31 93 LEU B N 1
ATOM 2200 C CA . LEU B 1 93 ? -12.062 6.289 -9.32 1 92.31 93 LEU B CA 1
ATOM 2201 C C . LEU B 1 93 ? -13.453 6.793 -8.93 1 92.31 93 LEU B C 1
ATOM 2203 O O . LEU B 1 93 ? -13.641 7.992 -8.711 1 92.31 93 LEU B O 1
ATOM 2207 N N . ALA B 1 94 ? -14.367 5.883 -8.711 1 95.62 94 ALA B N 1
ATOM 2208 C CA . ALA B 1 94 ? -15.773 6.254 -8.555 1 95.62 94 ALA B CA 1
ATOM 2209 C C . ALA B 1 94 ? -16.141 6.438 -7.086 1 95.62 94 ALA B C 1
ATOM 2211 O O . ALA B 1 94 ? -17.094 7.129 -6.754 1 95.62 94 ALA B O 1
ATOM 2212 N N . SER B 1 95 ? -15.391 5.824 -6.191 1 97.31 95 SER B N 1
ATOM 2213 C CA . SER B 1 95 ? -15.836 5.723 -4.805 1 97.31 95 SER B CA 1
ATOM 2214 C C . SER B 1 95 ? -14.953 6.547 -3.877 1 97.31 95 SER B C 1
ATOM 2216 O O . SER B 1 95 ? -13.828 6.145 -3.561 1 97.31 95 SER B O 1
ATOM 2218 N N . ALA B 1 96 ? -15.539 7.566 -3.338 1 96.88 96 ALA B N 1
ATOM 2219 C CA . ALA B 1 96 ? -14.852 8.336 -2.305 1 96.88 96 ALA B CA 1
ATOM 2220 C C . ALA B 1 96 ? -14.641 7.496 -1.044 1 96.88 96 ALA B C 1
ATOM 2222 O O . ALA B 1 96 ? -13.664 7.688 -0.316 1 96.88 96 ALA B O 1
ATOM 2223 N N . HIS B 1 97 ? -15.57 6.566 -0.853 1 97.56 97 HIS B N 1
ATOM 2224 C CA . HIS B 1 97 ? -15.469 5.68 0.303 1 97.56 97 HIS B CA 1
ATOM 2225 C C . HIS B 1 97 ? -14.203 4.836 0.239 1 97.56 97 HIS B C 1
ATOM 2227 O O . HIS B 1 97 ? -13.484 4.711 1.233 1 97.56 97 HIS B O 1
ATOM 2233 N N . LEU B 1 98 ? -13.883 4.312 -0.938 1 96.44 98 LEU B N 1
ATOM 2234 C CA . LEU B 1 98 ? -12.703 3.473 -1.083 1 96.44 98 LEU B CA 1
ATOM 2235 C C . LEU B 1 98 ? -11.43 4.305 -0.962 1 96.44 98 LEU B C 1
ATOM 2237 O O . LEU B 1 98 ? -10.492 3.912 -0.262 1 96.44 98 LEU B O 1
ATOM 2241 N N . ARG B 1 99 ? -11.391 5.441 -1.625 1 93.56 99 ARG B N 1
ATOM 2242 C CA . ARG B 1 99 ? -10.219 6.305 -1.558 1 93.56 99 ARG B CA 1
ATOM 2243 C C . ARG B 1 99 ? -9.945 6.746 -0.123 1 93.56 99 ARG B C 1
ATOM 2245 O O . ARG B 1 99 ? -8.797 6.715 0.331 1 93.56 99 ARG B O 1
ATOM 2252 N N . PHE B 1 100 ? -11.008 7.078 0.569 1 95.62 100 PHE B N 1
ATOM 2253 C CA . PHE B 1 100 ? -10.883 7.477 1.966 1 95.62 100 PHE B CA 1
ATOM 2254 C C . PHE B 1 100 ? -10.383 6.32 2.82 1 95.62 100 PHE B C 1
ATOM 2256 O O . PHE B 1 100 ? -9.477 6.492 3.635 1 95.62 100 PHE B O 1
ATOM 2263 N N . LEU B 1 101 ? -10.992 5.152 2.629 1 94.69 101 LEU B N 1
ATOM 2264 C CA . LEU B 1 101 ? -10.641 3.977 3.418 1 94.69 101 LEU B CA 1
ATOM 2265 C C . LEU B 1 101 ? -9.172 3.627 3.25 1 94.69 101 LEU B C 1
ATOM 2267 O O . LEU B 1 101 ? -8.469 3.371 4.234 1 94.69 101 LEU B O 1
ATOM 2271 N N . LEU B 1 102 ? -8.641 3.645 2.068 1 90.94 102 LEU B N 1
ATOM 2272 C CA . LEU B 1 102 ? -7.258 3.299 1.77 1 90.94 102 LEU B CA 1
ATOM 2273 C C . LEU B 1 102 ? -6.305 4.348 2.332 1 90.94 102 LEU B C 1
ATOM 2275 O O . LEU B 1 102 ? -5.273 4.004 2.916 1 90.94 102 LEU B O 1
ATOM 2279 N N . ARG B 1 103 ? -6.641 5.582 2.203 1 88 103 ARG B N 1
ATOM 2280 C CA . ARG B 1 103 ? -5.824 6.652 2.77 1 88 103 ARG B CA 1
ATOM 2281 C C . ARG B 1 103 ? -5.742 6.531 4.289 1 88 103 ARG B C 1
ATOM 2283 O O . ARG B 1 103 ? -4.66 6.668 4.867 1 88 103 ARG B O 1
ATOM 2290 N N . ALA B 1 104 ? -6.918 6.305 4.867 1 90.69 104 ALA B N 1
ATOM 2291 C CA . ALA B 1 104 ? -6.965 6.191 6.324 1 90.69 104 ALA B CA 1
ATOM 2292 C C . ALA B 1 104 ? -6.156 4.992 6.805 1 90.69 104 ALA B C 1
ATOM 2294 O O . ALA B 1 104 ? -5.492 5.059 7.844 1 90.69 104 ALA B O 1
ATOM 2295 N N . ALA B 1 105 ? -6.227 3.928 6.055 1 87.19 105 ALA B N 1
ATOM 2296 C CA . ALA B 1 105 ? -5.562 2.691 6.457 1 87.19 105 ALA B CA 1
ATOM 2297 C C . ALA B 1 105 ? -4.047 2.811 6.312 1 87.19 105 ALA B C 1
ATOM 2299 O O . ALA B 1 105 ? -3.297 2.324 7.164 1 87.19 105 ALA B O 1
ATOM 2300 N N . PHE B 1 106 ? -3.57 3.416 5.266 1 81.06 106 PHE B N 1
ATOM 2301 C CA . PHE B 1 106 ? -2.143 3.496 4.98 1 81.06 106 PHE B CA 1
ATOM 2302 C C . PHE B 1 106 ? -1.492 4.621 5.777 1 81.06 106 PHE B C 1
ATOM 2304 O O . PHE B 1 106 ? -0.308 4.547 6.109 1 81.06 106 PHE B O 1
ATOM 2311 N N . PHE B 1 107 ? -2.334 5.598 6.164 1 79 107 PHE B N 1
ATOM 2312 C CA . PHE B 1 107 ? -1.816 6.73 6.922 1 79 107 PHE B CA 1
ATOM 2313 C C . PHE B 1 107 ? -2.838 7.207 7.949 1 79 107 PHE B C 1
ATOM 2315 O O . PHE B 1 107 ? -3.35 8.32 7.848 1 79 107 PHE B O 1
ATOM 2322 N N . PRO B 1 108 ? -2.961 6.457 8.867 1 83.56 108 PRO B N 1
ATOM 2323 C CA . PRO B 1 108 ? -3.953 6.848 9.875 1 83.56 108 PRO B CA 1
ATOM 2324 C C . PRO B 1 108 ? -3.516 8.055 10.695 1 83.56 108 PRO B C 1
ATOM 2326 O O . PRO B 1 108 ? -2.33 8.203 11.008 1 83.56 108 PRO B O 1
ATOM 2329 N N . PRO B 1 109 ? -4.535 8.953 10.867 1 82.56 109 PRO B N 1
ATOM 2330 C CA . PRO B 1 109 ? -4.195 9.945 11.891 1 82.56 109 PRO B CA 1
ATOM 2331 C C . PRO B 1 109 ? -3.711 9.305 13.188 1 82.56 109 PRO B C 1
ATOM 2333 O O . PRO B 1 109 ? -4.262 8.289 13.633 1 82.56 109 PRO B O 1
ATOM 2336 N N . ALA B 1 110 ? -2.674 9.906 13.75 1 81.5 110 ALA B N 1
ATOM 2337 C CA . ALA B 1 110 ? -1.962 9.297 14.867 1 81.5 110 ALA B CA 1
ATOM 2338 C C . ALA B 1 110 ? -2.924 8.922 15.992 1 81.5 110 ALA B C 1
ATOM 2340 O O . ALA B 1 110 ? -2.873 7.809 16.516 1 81.5 110 ALA B O 1
ATOM 2341 N N . ASP B 1 111 ? -3.863 9.766 16.312 1 87.62 111 ASP B N 1
ATOM 2342 C CA . ASP B 1 111 ? -4.762 9.57 17.438 1 87.62 111 ASP B CA 1
ATOM 2343 C C . ASP B 1 111 ? -5.871 8.578 17.094 1 87.62 111 ASP B C 1
ATOM 2345 O O . ASP B 1 111 ? -6.566 8.078 17.984 1 87.62 111 ASP B O 1
ATOM 2349 N N . LEU B 1 112 ? -6 8.234 15.828 1 93 112 LEU B N 1
ATOM 2350 C CA . LEU B 1 112 ? -7.098 7.371 15.398 1 93 112 LEU B CA 1
ATOM 2351 C C . LEU B 1 112 ? -6.57 6.039 14.875 1 93 112 LEU B C 1
ATOM 2353 O O . LEU B 1 112 ? -7.336 5.234 14.336 1 93 112 LEU B O 1
ATOM 2357 N N . ARG B 1 113 ? -5.301 5.766 15.047 1 89.44 113 ARG B N 1
ATOM 2358 C CA . ARG B 1 113 ? -4.629 4.594 14.5 1 89.44 113 ARG B CA 1
ATOM 2359 C C . ARG B 1 113 ? -5.285 3.307 14.992 1 89.44 113 ARG B C 1
ATOM 2361 O O . ARG B 1 113 ? -5.598 2.42 14.195 1 89.44 113 ARG B O 1
ATOM 2368 N N . PRO B 1 114 ? -5.594 3.201 16.281 1 90.38 114 PRO B N 1
ATOM 2369 C CA . PRO B 1 114 ? -6.203 1.948 16.734 1 90.38 114 PRO B CA 1
ATOM 2370 C C . PRO B 1 114 ? -7.57 1.691 16.094 1 90.38 114 PRO B C 1
ATOM 2372 O O . PRO B 1 114 ? -7.875 0.559 15.711 1 90.38 114 PRO B O 1
ATOM 2375 N N . LEU B 1 115 ? -8.312 2.727 15.961 1 93.25 115 LEU B N 1
ATOM 2376 C CA . LEU B 1 115 ? -9.641 2.609 15.367 1 93.25 115 LEU B CA 1
ATOM 2377 C C . LEU B 1 115 ? -9.539 2.209 13.898 1 93.25 115 LEU B C 1
ATOM 2379 O O . LEU B 1 115 ? -10.227 1.288 13.453 1 93.25 115 LEU B O 1
ATOM 2383 N N . VAL B 1 116 ? -8.695 2.84 13.18 1 93.94 116 VAL B N 1
ATOM 2384 C CA . VAL B 1 116 ? -8.547 2.617 11.75 1 93.94 116 VAL B CA 1
ATOM 2385 C C . VAL B 1 116 ? -7.977 1.222 11.5 1 93.94 116 VAL B C 1
ATOM 2387 O O . VAL B 1 116 ? -8.484 0.48 10.656 1 93.94 116 VAL B O 1
ATOM 2390 N N . SER B 1 117 ? -6.977 0.867 12.336 1 89.75 117 SER B N 1
ATOM 2391 C CA . SER B 1 117 ? -6.336 -0.433 12.164 1 89.75 117 SER B CA 1
ATOM 2392 C C . SER B 1 117 ? -7.32 -1.571 12.422 1 89.75 117 SER B C 1
ATOM 2394 O O . SER B 1 117 ? -7.418 -2.506 11.625 1 89.75 117 SER B O 1
ATOM 2396 N N . SER B 1 118 ? -8.078 -1.436 13.469 1 91.94 118 SER B N 1
ATOM 2397 C CA . SER B 1 118 ? -9.031 -2.482 13.812 1 91.94 118 SER B CA 1
ATOM 2398 C C . SER B 1 118 ? -10.141 -2.59 12.773 1 91.94 118 SER B C 1
ATOM 2400 O O . SER B 1 118 ? -10.523 -3.693 12.375 1 91.94 118 SER B O 1
ATOM 2402 N N . GLY B 1 119 ? -10.664 -1.497 12.344 1 93.44 119 GLY B N 1
ATOM 2403 C CA . GLY B 1 119 ? -11.719 -1.494 11.344 1 93.44 119 GLY B CA 1
ATOM 2404 C C . GLY B 1 119 ? -11.266 -2.043 10 1 93.44 119 GLY B C 1
ATOM 2405 O O . GLY B 1 119 ? -11.969 -2.836 9.375 1 93.44 119 GLY B O 1
ATOM 2406 N N . PHE B 1 120 ? -10.109 -1.658 9.617 1 92 120 PHE B N 1
ATOM 2407 C CA . PHE B 1 120 ? -9.586 -2.096 8.328 1 92 120 PHE B CA 1
ATOM 2408 C C . PHE B 1 120 ? -9.227 -3.576 8.367 1 92 120 PHE B C 1
ATOM 2410 O O . PHE B 1 120 ? -9.477 -4.305 7.402 1 92 120 PHE B O 1
ATOM 2417 N N . GLU B 1 121 ? -8.672 -4.008 9.453 1 89.38 121 GLU B N 1
ATOM 2418 C CA . GLU B 1 121 ? -8.391 -5.43 9.625 1 89.38 121 GLU B CA 1
ATOM 2419 C C . GLU B 1 121 ? -9.672 -6.254 9.555 1 89.38 121 GLU B C 1
ATOM 2421 O O . GLU B 1 121 ? -9.688 -7.34 8.969 1 89.38 121 GLU B O 1
ATOM 2426 N N . GLY B 1 122 ? -10.672 -5.754 10.18 1 93.06 122 GLY B N 1
ATOM 2427 C CA . GLY B 1 122 ? -11.969 -6.418 10.086 1 93.06 122 GLY B CA 1
ATOM 2428 C C . GLY B 1 122 ? -12.508 -6.477 8.672 1 93.06 122 GLY B C 1
ATOM 2429 O O . GLY B 1 122 ? -13.047 -7.496 8.25 1 93.06 122 GLY B O 1
ATOM 2430 N N . TYR B 1 123 ? -12.344 -5.422 7.98 1 95.31 123 TYR B N 1
ATOM 2431 C CA . TYR B 1 123 ? -12.758 -5.336 6.586 1 95.31 123 TYR B CA 1
ATOM 2432 C C . TYR B 1 123 ? -12.016 -6.367 5.738 1 95.31 123 TYR B C 1
ATOM 2434 O O . TYR B 1 123 ? -12.641 -7.105 4.969 1 95.31 123 TYR B O 1
ATOM 2442 N N . LEU B 1 124 ? -10.742 -6.516 5.914 1 93.12 124 LEU B N 1
ATOM 2443 C CA . LEU B 1 124 ? -9.938 -7.469 5.16 1 93.12 124 LEU B CA 1
ATOM 2444 C C . LEU B 1 124 ? -10.273 -8.906 5.555 1 93.12 124 LEU B C 1
ATOM 2446 O O . LEU B 1 124 ? -10.32 -9.789 4.703 1 93.12 124 LEU B O 1
ATOM 2450 N N . ALA B 1 125 ? -10.477 -9.062 6.812 1 93.69 125 ALA B N 1
ATOM 2451 C CA . ALA B 1 125 ? -10.852 -10.391 7.301 1 93.69 125 ALA B CA 1
ATOM 2452 C C . ALA B 1 125 ? -12.156 -10.859 6.66 1 93.69 125 ALA B C 1
ATOM 2454 O O . ALA B 1 125 ? -12.281 -12.023 6.277 1 93.69 125 ALA B O 1
ATOM 2455 N N . ARG B 1 126 ? -13.07 -9.93 6.594 1 95.94 126 ARG B N 1
ATOM 2456 C CA . ARG B 1 126 ? -14.344 -10.266 5.977 1 95.94 126 ARG B CA 1
ATOM 2457 C C . ARG B 1 126 ? -14.172 -10.594 4.496 1 95.94 126 ARG B C 1
ATOM 2459 O O . ARG B 1 126 ? -14.797 -11.523 3.984 1 95.94 126 ARG B O 1
ATOM 2466 N N . MET B 1 127 ? -13.406 -9.875 3.803 1 96.81 127 MET B N 1
ATOM 2467 C CA . MET B 1 127 ? -13.117 -10.18 2.404 1 96.81 127 MET B CA 1
ATOM 2468 C C . MET B 1 127 ? -12.492 -11.562 2.262 1 96.81 127 MET B C 1
ATOM 2470 O O . MET B 1 127 ? -12.875 -12.336 1.383 1 96.81 127 MET B O 1
ATOM 2474 N N . GLY B 1 128 ? -11.5 -11.82 3.127 1 97.06 128 GLY B N 1
ATOM 2475 C CA . GLY B 1 128 ? -10.883 -13.141 3.133 1 97.06 128 GLY B CA 1
ATOM 2476 C C . GLY B 1 128 ? -11.883 -14.258 3.371 1 97.06 128 GLY B C 1
ATOM 2477 O O . GLY B 1 128 ? -11.805 -15.312 2.736 1 97.06 128 GLY B O 1
ATOM 2478 N N . GLU B 1 129 ? -12.82 -14.016 4.27 1 97.06 129 GLU B N 1
ATOM 2479 C CA . GLU B 1 129 ? -13.852 -15 4.578 1 97.06 129 GLU B CA 1
ATOM 2480 C C . GLU B 1 129 ? -14.742 -15.266 3.365 1 97.06 129 GLU B C 1
ATOM 2482 O O . GLU B 1 129 ? -15.039 -16.422 3.053 1 97.06 129 GLU B O 1
ATOM 2487 N N . VAL B 1 130 ? -15.148 -14.219 2.766 1 97.06 130 VAL B N 1
ATOM 2488 C CA . VAL B 1 130 ? -16.016 -14.352 1.591 1 97.06 130 VAL B CA 1
ATOM 2489 C C . VAL B 1 130 ? -15.266 -15.094 0.486 1 97.06 130 VAL B C 1
ATOM 2491 O O . VAL B 1 130 ? -15.82 -15.992 -0.151 1 97.06 130 VAL B O 1
ATOM 2494 N N . PHE B 1 131 ? -14.047 -14.766 0.264 1 97.75 131 PHE B N 1
ATOM 2495 C CA . PHE B 1 131 ? -13.227 -15.445 -0.73 1 97.75 131 PHE B CA 1
ATOM 2496 C C . PHE B 1 131 ? -13.047 -16.922 -0.378 1 97.75 131 PHE B C 1
ATOM 2498 O O . PHE B 1 131 ? -13.18 -17.781 -1.242 1 97.75 131 PHE B O 1
ATOM 2505 N N . GLY B 1 132 ? -12.719 -17.156 0.891 1 97.12 132 GLY B N 1
ATOM 2506 C CA . GLY B 1 132 ? -12.547 -18.531 1.35 1 97.12 132 GLY B CA 1
ATOM 2507 C C . GLY B 1 132 ? -13.766 -19.391 1.112 1 97.12 132 GLY B C 1
ATOM 2508 O O . GLY B 1 132 ? -13.648 -20.547 0.687 1 97.12 132 GLY B O 1
ATOM 2509 N N . LYS B 1 133 ? -14.922 -18.875 1.395 1 96.44 133 LYS B N 1
ATOM 2510 C CA . LYS B 1 1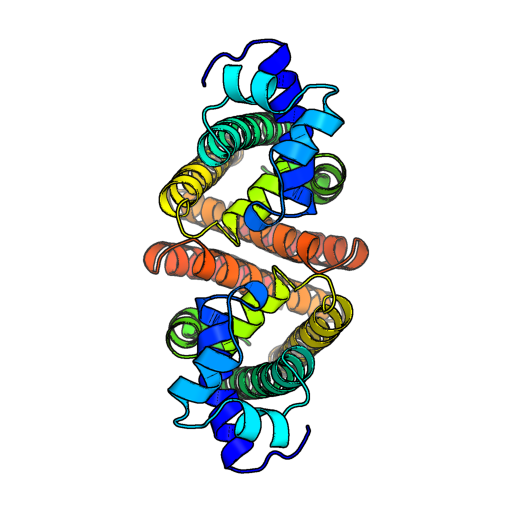33 ? -16.172 -19.594 1.171 1 96.44 133 LYS B CA 1
ATOM 2511 C C . LYS B 1 133 ? -16.391 -19.859 -0.316 1 96.44 133 LYS B C 1
ATOM 2513 O O . LYS B 1 133 ? -16.859 -20.938 -0.698 1 96.44 133 LYS B O 1
ATOM 2518 N N . ALA B 1 134 ? -16.047 -18.891 -1.114 1 96.31 134 ALA B N 1
ATOM 2519 C CA . ALA B 1 134 ? -16.188 -19.062 -2.559 1 96.31 134 ALA B CA 1
ATOM 2520 C C . ALA B 1 134 ? -15.227 -20.141 -3.068 1 96.31 134 ALA B C 1
ATOM 2522 O O . ALA B 1 134 ? -15.602 -20.953 -3.924 1 96.31 134 ALA B O 1
ATOM 2523 N N . LEU B 1 135 ? -14 -20.172 -2.537 1 95.69 135 LEU B N 1
ATOM 2524 C CA . LEU B 1 135 ? -13.016 -21.188 -2.906 1 95.69 135 LEU B CA 1
ATOM 2525 C C . LEU B 1 135 ? -13.5 -22.578 -2.527 1 95.69 135 LEU B C 1
ATOM 2527 O O . LEU B 1 135 ? -13.336 -23.531 -3.295 1 95.69 135 LEU B O 1
ATOM 2531 N N . GLU B 1 136 ? -14.062 -22.609 -1.354 1 95.44 136 GLU B N 1
ATOM 2532 C CA . GLU B 1 136 ? -14.57 -23.891 -0.862 1 95.44 136 GLU B CA 1
ATOM 2533 C C . GLU B 1 136 ? -15.688 -24.422 -1.757 1 95.44 136 GLU B C 1
ATOM 2535 O O . GLU B 1 136 ? -15.766 -25.625 -2.01 1 95.44 136 GLU B O 1
ATOM 2540 N N . ARG B 1 137 ? -16.531 -23.594 -2.205 1 95.12 137 ARG B N 1
ATOM 2541 C CA . ARG B 1 137 ? -17.641 -23.969 -3.074 1 95.12 137 ARG B CA 1
ATOM 2542 C C . ARG B 1 137 ? -17.125 -24.438 -4.438 1 95.12 137 ARG B C 1
ATOM 2544 O O . ARG B 1 137 ? -17.594 -25.438 -4.977 1 95.12 137 ARG B O 1
ATOM 2551 N N . GLN B 1 138 ? -16.188 -23.75 -4.988 1 95.12 138 GLN B N 1
ATOM 2552 C CA . GLN B 1 138 ? -15.711 -24.031 -6.34 1 95.12 138 GLN B CA 1
ATOM 2553 C C . GLN B 1 138 ? -14.695 -25.172 -6.34 1 95.12 138 GLN B C 1
ATOM 2555 O O . GLN B 1 138 ? -14.625 -25.938 -7.297 1 95.12 138 GLN B O 1
ATOM 2560 N N . PHE B 1 139 ? -13.898 -25.203 -5.285 1 95.5 139 PHE B N 1
ATOM 2561 C CA . PHE B 1 139 ? -12.859 -26.234 -5.191 1 95.5 139 PHE B CA 1
ATOM 2562 C C . PHE B 1 139 ? -12.93 -26.953 -3.85 1 95.5 139 PHE B C 1
ATOM 2564 O O . PHE B 1 139 ? -12 -26.859 -3.043 1 95.5 139 PHE B O 1
ATOM 2571 N N . PRO B 1 140 ? -13.883 -27.781 -3.686 1 94.56 140 PRO B N 1
ATOM 2572 C CA . PRO B 1 140 ? -14.07 -28.469 -2.404 1 94.56 140 PRO B CA 1
ATOM 2573 C C . PRO B 1 140 ? -12.922 -29.406 -2.062 1 94.56 140 PRO B C 1
ATOM 2575 O O . PRO B 1 140 ? -12.742 -29.766 -0.899 1 94.56 140 PRO B O 1
ATOM 2578 N N . GLN B 1 141 ? -12.125 -29.75 -3.027 1 94.19 141 GLN B N 1
ATOM 2579 C CA . GLN B 1 141 ? -11.047 -30.703 -2.809 1 94.19 141 GLN B CA 1
ATOM 2580 C C . GLN B 1 141 ? -9.82 -30 -2.213 1 94.19 141 GLN B C 1
ATOM 2582 O O . GLN B 1 141 ? -8.883 -30.672 -1.767 1 94.19 141 GLN B O 1
ATOM 2587 N N . LEU B 1 142 ? -9.789 -28.734 -2.27 1 94.19 142 LEU B N 1
ATOM 2588 C CA . LEU B 1 142 ? -8.688 -27.984 -1.675 1 94.19 142 LEU B CA 1
ATOM 2589 C C . LEU B 1 142 ? -8.68 -28.141 -0.157 1 94.19 142 LEU B C 1
ATOM 2591 O O . LEU B 1 142 ? -9.688 -27.875 0.5 1 94.19 142 LEU B O 1
ATOM 2595 N N . ASP B 1 143 ? -7.586 -28.578 0.381 1 93.44 143 ASP B N 1
ATOM 2596 C CA . ASP B 1 143 ? -7.559 -28.766 1.828 1 93.44 143 ASP B CA 1
ATOM 2597 C C . ASP B 1 143 ? -7.52 -27.438 2.557 1 93.44 143 ASP B C 1
ATOM 2599 O O . ASP B 1 143 ? -7.273 -26.391 1.94 1 93.44 143 ASP B O 1
ATOM 2603 N N . GLY B 1 144 ? -7.684 -27.438 3.902 1 94.19 144 GLY B N 1
ATOM 2604 C CA . GLY B 1 144 ? -7.809 -26.234 4.707 1 94.19 144 GLY B CA 1
ATOM 2605 C C . GLY B 1 144 ? -6.562 -25.375 4.691 1 94.19 144 GLY B C 1
ATOM 2606 O O . GLY B 1 144 ? -6.652 -24.156 4.586 1 94.19 144 GLY B O 1
ATOM 2607 N N . GLY B 1 145 ? -5.453 -26.047 4.781 1 95.44 145 GLY B N 1
ATOM 2608 C CA . GLY B 1 145 ? -4.199 -25.312 4.766 1 95.44 145 GLY B CA 1
ATOM 2609 C C . GLY B 1 145 ? -3.951 -24.578 3.463 1 95.44 145 GLY B C 1
ATOM 2610 O O . GLY B 1 145 ? -3.535 -23.422 3.465 1 95.44 145 GLY B O 1
ATOM 2611 N N . ARG B 1 146 ? -4.223 -25.25 2.398 1 95.94 146 ARG B N 1
ATOM 2612 C CA . ARG B 1 146 ? -4.055 -24.641 1.086 1 95.94 146 ARG B CA 1
ATOM 2613 C C . ARG B 1 146 ? -5.082 -23.531 0.866 1 95.94 146 ARG B C 1
ATOM 2615 O O . ARG B 1 146 ? -4.77 -22.5 0.279 1 95.94 146 ARG B O 1
ATOM 2622 N N . ARG B 1 147 ? -6.32 -23.781 1.309 1 96.69 147 ARG B N 1
ATOM 2623 C CA . ARG B 1 147 ? -7.348 -22.75 1.188 1 96.69 147 ARG B CA 1
ATOM 2624 C C . ARG B 1 147 ? -6.93 -21.469 1.906 1 96.69 147 ARG B C 1
ATOM 2626 O O . ARG B 1 147 ? -7.066 -20.375 1.362 1 96.69 147 ARG B O 1
ATOM 2633 N N . GLU B 1 148 ? -6.387 -21.609 3.084 1 97.12 148 GLU B N 1
ATOM 2634 C CA . GLU B 1 148 ? -5.93 -20.453 3.852 1 97.12 148 GLU B CA 1
ATOM 2635 C C . GLU B 1 148 ? -4.789 -19.734 3.139 1 97.12 148 GLU B C 1
ATOM 2637 O O . GLU B 1 148 ? -4.723 -18.5 3.15 1 97.12 148 GLU B O 1
ATOM 2642 N N . LEU B 1 149 ? -3.918 -20.516 2.539 1 97.62 149 LEU B N 1
ATOM 2643 C CA . LEU B 1 149 ? -2.809 -19.938 1.785 1 97.62 149 LEU B CA 1
ATOM 2644 C C . LEU B 1 149 ? -3.318 -19.094 0.626 1 97.62 149 LEU B C 1
ATOM 2646 O O . LEU B 1 149 ? -2.844 -17.984 0.412 1 97.62 149 LEU B O 1
ATOM 2650 N N . PHE B 1 150 ? -4.316 -19.594 -0.054 1 97.75 150 PHE B N 1
ATOM 2651 C CA . PHE B 1 150 ? -4.82 -18.875 -1.221 1 97.75 150 PHE B CA 1
ATOM 2652 C C . PHE B 1 150 ? -5.641 -17.672 -0.799 1 97.75 150 PHE B C 1
ATOM 2654 O O . PHE B 1 150 ? -5.715 -16.672 -1.528 1 97.75 150 PHE B O 1
ATOM 2661 N N . VAL B 1 151 ? -6.285 -17.734 0.396 1 97.94 151 VAL B N 1
ATOM 2662 C CA . VAL B 1 151 ? -6.949 -16.562 0.932 1 97.94 151 VAL B CA 1
ATOM 2663 C C . VAL B 1 151 ? -5.926 -15.453 1.183 1 97.94 151 VAL B C 1
ATOM 2665 O O . VAL B 1 151 ? -6.109 -14.312 0.75 1 97.94 151 VAL B O 1
ATOM 2668 N N . ASP B 1 152 ? -4.805 -15.766 1.816 1 97.5 152 ASP B N 1
ATOM 2669 C CA . ASP B 1 152 ? -3.738 -14.797 2.064 1 97.5 152 ASP B CA 1
ATOM 2670 C C . ASP B 1 152 ? -3.168 -14.258 0.754 1 97.5 152 ASP B C 1
ATOM 2672 O O . ASP B 1 152 ? -2.875 -13.07 0.641 1 97.5 152 ASP B O 1
ATOM 2676 N N . ALA B 1 153 ? -3.018 -15.164 -0.215 1 98.19 153 ALA B N 1
ATOM 2677 C CA . ALA B 1 153 ? -2.475 -14.773 -1.513 1 98.19 153 ALA B CA 1
ATOM 2678 C C . ALA B 1 153 ? -3.42 -13.812 -2.232 1 98.19 153 ALA B C 1
ATOM 2680 O O . ALA B 1 153 ? -2.977 -12.844 -2.848 1 98.19 153 ALA B O 1
ATOM 2681 N N . TYR B 1 154 ? -4.715 -14.086 -2.146 1 97.94 154 TYR B N 1
ATOM 2682 C CA . TYR B 1 154 ? -5.691 -13.227 -2.805 1 97.94 154 TYR B CA 1
ATOM 2683 C C . TYR B 1 154 ? -5.66 -11.82 -2.211 1 97.94 154 TYR B C 1
ATOM 2685 O O . TYR B 1 154 ? -5.656 -10.828 -2.945 1 97.94 154 TYR B O 1
ATOM 2693 N N . LEU B 1 155 ? -5.676 -11.758 -0.906 1 97 155 LEU B N 1
ATOM 2694 C CA . LEU B 1 155 ? -5.574 -10.461 -0.248 1 97 155 LEU B CA 1
ATOM 2695 C C . LEU B 1 155 ? -4.281 -9.75 -0.637 1 97 155 LEU B C 1
ATOM 2697 O O . LEU B 1 155 ? -4.258 -8.523 -0.787 1 97 155 LEU B O 1
ATOM 2701 N N . GLY B 1 156 ? -3.199 -10.516 -0.817 1 97.31 156 GLY B N 1
ATOM 2702 C CA . GLY B 1 156 ? -1.943 -9.953 -1.291 1 97.31 156 GLY B CA 1
ATOM 2703 C C . GLY B 1 156 ? -2.035 -9.391 -2.695 1 97.31 156 GLY B C 1
ATOM 2704 O O . GLY B 1 156 ? -1.462 -8.336 -2.986 1 97.31 156 GLY B O 1
ATOM 2705 N N . VAL B 1 157 ? -2.738 -10.102 -3.555 1 97.62 157 VAL B N 1
ATOM 2706 C CA . VAL B 1 157 ? -2.971 -9.617 -4.914 1 97.62 157 VAL B CA 1
ATOM 2707 C C . VAL B 1 157 ? -3.736 -8.297 -4.867 1 97.62 157 VAL B C 1
ATOM 2709 O O . VAL B 1 157 ? -3.352 -7.324 -5.523 1 97.62 157 VAL B O 1
ATOM 2712 N N . VAL B 1 158 ? -4.758 -8.234 -4.062 1 96.31 158 VAL B N 1
ATOM 2713 C CA . VAL B 1 158 ? -5.582 -7.039 -3.941 1 96.31 158 VAL B CA 1
ATOM 2714 C C . VAL B 1 158 ? -4.738 -5.879 -3.422 1 96.31 158 VAL B C 1
ATOM 2716 O O . VAL B 1 158 ? -4.793 -4.77 -3.963 1 96.31 158 VAL B O 1
ATOM 2719 N N . ASP B 1 159 ? -3.928 -6.172 -2.443 1 94 159 ASP B N 1
ATOM 2720 C CA . ASP B 1 159 ? -3.045 -5.145 -1.896 1 94 159 ASP B CA 1
ATOM 2721 C C . ASP B 1 159 ? -2.086 -4.617 -2.961 1 94 159 ASP B C 1
ATOM 2723 O O . ASP B 1 159 ? -1.851 -3.41 -3.049 1 94 159 ASP B O 1
ATOM 2727 N N . SER B 1 160 ? -1.534 -5.496 -3.703 1 95.31 160 SER B N 1
ATOM 2728 C CA . SER B 1 160 ? -0.627 -5.113 -4.777 1 95.31 160 SER B CA 1
ATOM 2729 C C . SER B 1 160 ? -1.314 -4.191 -5.777 1 95.31 160 SER B C 1
ATOM 2731 O O . SER B 1 160 ? -0.722 -3.211 -6.238 1 95.31 160 SER B O 1
ATOM 2733 N N . LEU B 1 161 ? -2.539 -4.484 -6.109 1 95.44 161 LEU B N 1
ATOM 2734 C CA . LEU B 1 161 ? -3.309 -3.688 -7.059 1 95.44 161 LEU B CA 1
ATOM 2735 C C . LEU B 1 161 ? -3.635 -2.316 -6.477 1 95.44 161 LEU B C 1
ATOM 2737 O O . LEU B 1 161 ? -3.578 -1.307 -7.18 1 95.44 161 LEU B O 1
ATOM 2741 N N . ILE B 1 162 ? -3.957 -2.295 -5.211 1 92.19 162 ILE B N 1
ATOM 2742 C CA . ILE B 1 162 ? -4.277 -1.047 -4.527 1 92.19 162 ILE B CA 1
ATOM 2743 C C . ILE B 1 162 ? -3.062 -0.123 -4.539 1 92.19 162 ILE B C 1
ATOM 2745 O O . ILE B 1 162 ? -3.191 1.078 -4.789 1 92.19 162 ILE B O 1
ATOM 2749 N N . VAL B 1 163 ? -1.879 -0.658 -4.301 1 89.75 163 VAL B N 1
ATOM 2750 C CA . VAL B 1 163 ? -0.652 0.132 -4.309 1 89.75 163 VAL B CA 1
ATOM 2751 C C . VAL B 1 163 ? -0.471 0.796 -5.672 1 89.75 163 VAL B C 1
ATOM 2753 O O . VAL B 1 163 ? -0.131 1.979 -5.754 1 89.75 163 VAL B O 1
ATOM 2756 N N . GLU B 1 164 ? -0.779 0.109 -6.754 1 88.5 164 GLU B N 1
ATOM 2757 C CA . GLU B 1 164 ? -0.646 0.675 -8.094 1 88.5 164 GLU B CA 1
ATOM 2758 C C . GLU B 1 164 ? -1.635 1.816 -8.312 1 88.5 164 GLU B C 1
ATOM 2760 O O . GLU B 1 164 ? -1.33 2.785 -9.008 1 88.5 164 GLU B O 1
ATOM 2765 N N . LEU B 1 165 ? -2.783 1.67 -7.684 1 85.88 165 LEU B N 1
ATOM 2766 C CA . LEU B 1 165 ? -3.805 2.699 -7.836 1 85.88 165 LEU B CA 1
ATOM 2767 C C . LEU B 1 165 ? -3.391 3.986 -7.129 1 85.88 165 LEU B C 1
ATOM 2769 O O . LEU B 1 165 ? -3.793 5.078 -7.531 1 85.88 165 LEU B O 1
ATOM 2773 N N . ILE B 1 166 ? -2.611 3.797 -6.137 1 81.56 166 ILE B N 1
ATOM 2774 C CA . ILE B 1 166 ? -2.23 4.938 -5.312 1 81.56 166 ILE B CA 1
ATOM 2775 C C . ILE B 1 166 ? -1.114 5.723 -6.004 1 81.56 166 ILE B C 1
ATOM 2777 O O . ILE B 1 166 ? -1.146 6.953 -6.043 1 81.56 166 ILE B O 1
ATOM 2781 N N . TYR B 1 167 ? -0.144 5.027 -6.609 1 78 167 TYR B N 1
ATOM 2782 C CA . TYR B 1 167 ? 1.025 5.797 -7.02 1 78 167 TYR B CA 1
ATOM 2783 C C . TYR B 1 167 ? 1.269 5.66 -8.516 1 78 167 TYR B C 1
ATOM 2785 O O . TYR B 1 167 ? 2.152 6.316 -9.07 1 78 167 TYR B O 1
ATOM 2793 N N . ALA B 1 168 ? 0.461 4.746 -9.141 1 79.88 168 ALA B N 1
ATOM 2794 C CA . ALA B 1 168 ? 0.711 4.551 -10.562 1 79.88 168 ALA B CA 1
ATOM 2795 C C . ALA B 1 168 ? -0.56 4.77 -11.383 1 79.88 168 ALA B C 1
ATOM 2797 O O . ALA B 1 168 ? -1.614 5.086 -10.828 1 79.88 168 ALA B O 1
ATOM 2798 N N . GLY B 1 169 ? -0.501 4.789 -12.703 1 79.81 169 GLY B N 1
ATOM 2799 C CA . GLY B 1 169 ? -1.618 5.035 -13.602 1 79.81 169 GLY B CA 1
ATOM 2800 C C . GLY B 1 169 ? -2.322 3.766 -14.047 1 79.81 169 GLY B C 1
ATOM 2801 O O . GLY B 1 169 ? -2.012 2.678 -13.555 1 79.81 169 GLY B O 1
ATOM 2802 N N . GLN B 1 170 ? -3.295 3.967 -14.891 1 86.44 170 GLN B N 1
ATOM 2803 C CA . GLN B 1 170 ? -4.172 2.893 -15.344 1 86.44 170 GLN B CA 1
ATOM 2804 C C . GLN B 1 170 ? -3.389 1.812 -16.078 1 86.44 170 GLN B C 1
ATOM 2806 O O . GLN B 1 170 ? -3.631 0.62 -15.891 1 86.44 170 GLN B O 1
ATOM 2811 N N . ALA B 1 171 ? -2.465 2.209 -16.875 1 89.56 171 ALA B N 1
ATOM 2812 C CA . ALA B 1 171 ? -1.69 1.245 -17.656 1 89.56 171 ALA B CA 1
ATOM 2813 C C . ALA B 1 171 ? -0.856 0.35 -16.734 1 89.56 171 ALA B C 1
ATOM 2815 O O . ALA B 1 171 ? -0.791 -0.865 -16.938 1 89.56 171 ALA B O 1
ATOM 2816 N N . ALA B 1 172 ? -0.203 0.947 -15.742 1 90 172 ALA B N 1
ATOM 2817 C CA . ALA B 1 172 ? 0.591 0.184 -14.781 1 90 172 ALA B CA 1
ATOM 2818 C C . ALA B 1 172 ? -0.292 -0.755 -13.969 1 90 172 ALA B C 1
ATOM 2820 O O . ALA B 1 172 ? 0.099 -1.889 -13.68 1 90 172 ALA B O 1
ATOM 2821 N N . TYR B 1 173 ? -1.5 -0.275 -13.68 1 93.38 173 TYR B N 1
ATOM 2822 C CA . TYR B 1 173 ? -2.461 -1.097 -12.953 1 93.38 173 TYR B CA 1
ATOM 2823 C C . TYR B 1 173 ? -2.818 -2.348 -13.75 1 93.38 173 TYR B C 1
ATOM 2825 O O . TYR B 1 173 ? -2.838 -3.453 -13.203 1 93.38 173 TYR B O 1
ATOM 2833 N N . GLU B 1 174 ? -3.107 -2.213 -15.023 1 95.19 174 GLU B N 1
ATOM 2834 C CA . GLU B 1 174 ? -3.52 -3.334 -15.859 1 95.19 174 GLU B CA 1
ATOM 2835 C C 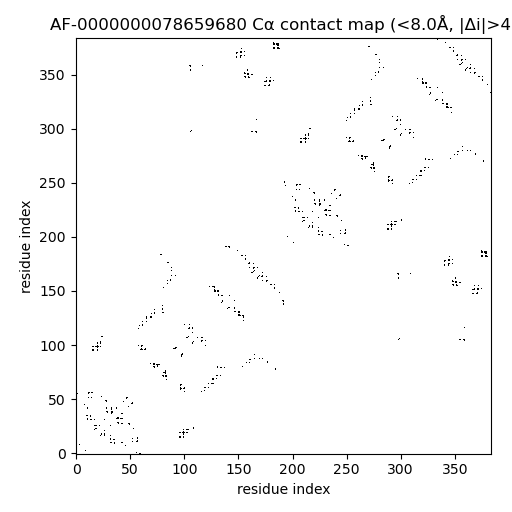. GLU B 1 174 ? -2.402 -4.363 -15.992 1 95.19 174 GLU B C 1
ATOM 2837 O O . GLU B 1 174 ? -2.66 -5.57 -16 1 95.19 174 GLU B O 1
ATOM 2842 N N . ARG B 1 175 ? -1.174 -3.889 -16.109 1 95.56 175 ARG B N 1
ATOM 2843 C CA . ARG B 1 175 ? -0.031 -4.797 -16.156 1 95.56 175 ARG B CA 1
ATOM 2844 C C . ARG B 1 175 ? 0.09 -5.594 -14.867 1 95.56 175 ARG B C 1
ATOM 2846 O O . ARG B 1 175 ? 0.335 -6.801 -14.898 1 95.56 175 ARG B O 1
ATOM 2853 N N . ARG B 1 176 ? -0.1 -4.879 -13.734 1 96.81 176 ARG B N 1
ATOM 2854 C CA . ARG B 1 176 ? -0.03 -5.535 -12.438 1 96.81 176 ARG B CA 1
ATOM 2855 C C . ARG B 1 176 ? -1.152 -6.555 -12.273 1 96.81 176 ARG B C 1
ATOM 2857 O O . ARG B 1 176 ? -0.926 -7.664 -11.789 1 96.81 176 ARG B O 1
ATOM 2864 N N . LEU B 1 177 ? -2.338 -6.129 -12.688 1 97.5 177 LEU B N 1
ATOM 2865 C CA . LEU B 1 177 ? -3.48 -7.035 -12.617 1 97.5 177 LEU B CA 1
ATOM 2866 C C . LEU B 1 177 ? -3.215 -8.305 -13.414 1 97.5 177 LEU B C 1
ATOM 2868 O O . LEU B 1 177 ? -3.418 -9.414 -12.914 1 97.5 177 LEU B O 1
ATOM 2872 N N . ARG B 1 178 ? -2.754 -8.133 -14.625 1 97.44 178 ARG B N 1
ATOM 2873 C CA . ARG B 1 178 ? -2.463 -9.281 -15.477 1 97.44 178 ARG B CA 1
ATOM 2874 C C . ARG B 1 178 ? -1.408 -10.18 -14.836 1 97.44 178 ARG B C 1
ATOM 2876 O O . ARG B 1 178 ? -1.589 -11.398 -14.758 1 97.44 178 ARG B O 1
ATOM 2883 N N . ALA B 1 179 ? -0.365 -9.625 -14.359 1 98 179 ALA B N 1
ATOM 2884 C CA . ALA B 1 179 ? 0.749 -10.383 -13.797 1 98 179 ALA B CA 1
ATOM 2885 C C . ALA B 1 179 ? 0.316 -11.133 -12.539 1 98 179 ALA B C 1
ATOM 2887 O O . ALA B 1 179 ? 0.512 -12.344 -12.438 1 98 179 ALA B O 1
ATOM 2888 N N . MET B 1 180 ? -0.309 -10.406 -11.625 1 98 180 MET B N 1
ATOM 2889 C CA . MET B 1 180 ? -0.675 -10.977 -10.336 1 98 180 MET B CA 1
ATOM 2890 C C . MET B 1 180 ? -1.757 -12.039 -10.5 1 98 180 MET B C 1
ATOM 2892 O O . MET B 1 180 ? -1.711 -13.086 -9.844 1 98 180 MET B O 1
ATOM 2896 N N . TRP B 1 181 ? -2.682 -11.719 -11.375 1 96.94 181 TRP B N 1
ATOM 2897 C CA . TRP B 1 181 ? -3.762 -12.68 -11.562 1 96.94 181 TRP B CA 1
ATOM 2898 C C . TRP B 1 181 ? -3.262 -13.93 -12.281 1 96.94 181 TRP B C 1
ATOM 2900 O O . TRP B 1 181 ? -3.713 -15.039 -11.992 1 96.94 181 TRP B O 1
ATOM 2910 N N . THR B 1 182 ? -2.354 -13.789 -13.234 1 96.44 182 THR B N 1
ATOM 2911 C CA . THR B 1 182 ? -1.785 -14.93 -13.945 1 96.44 182 THR B CA 1
ATOM 2912 C C . THR B 1 182 ? -1.099 -15.883 -12.969 1 96.44 182 THR B C 1
ATOM 2914 O O . THR B 1 182 ? -1.358 -17.094 -12.992 1 96.44 182 THR B O 1
ATOM 2917 N N . ILE B 1 183 ? -0.299 -15.367 -12.062 1 97 183 ILE B N 1
ATOM 2918 C CA . ILE B 1 183 ? 0.437 -16.266 -11.18 1 97 183 ILE B CA 1
ATOM 2919 C C . ILE B 1 183 ? -0.51 -16.844 -10.141 1 97 183 ILE B C 1
ATOM 2921 O O . ILE B 1 183 ? -0.359 -18 -9.734 1 97 183 ILE B O 1
ATOM 2925 N N . PHE B 1 184 ? -1.502 -16.078 -9.68 1 97.81 184 PHE B N 1
ATOM 2926 C CA . PHE B 1 184 ? -2.494 -16.562 -8.727 1 97.81 184 PHE B CA 1
ATOM 2927 C C . PHE B 1 184 ? -3.303 -17.703 -9.328 1 97.81 184 PHE B C 1
ATOM 2929 O O . PHE B 1 184 ? -3.4 -18.781 -8.734 1 97.81 184 PHE B O 1
ATOM 2936 N N . ALA B 1 185 ? -3.811 -17.484 -10.523 1 95.62 185 ALA B N 1
ATOM 2937 C CA . ALA B 1 185 ? -4.66 -18.469 -11.203 1 95.62 185 ALA B CA 1
ATOM 2938 C C . ALA B 1 185 ? -3.875 -19.719 -11.539 1 95.62 185 ALA B C 1
ATOM 2940 O O . ALA B 1 185 ? -4.379 -20.844 -11.375 1 95.62 185 ALA B O 1
ATOM 2941 N N . ALA B 1 186 ? -2.643 -19.531 -12 1 94.75 186 ALA B N 1
ATOM 2942 C CA . ALA B 1 186 ? -1.812 -20.688 -12.344 1 94.75 186 ALA B CA 1
ATOM 2943 C C . ALA B 1 186 ? -1.547 -21.562 -11.117 1 94.75 186 ALA B C 1
ATOM 2945 O O . ALA B 1 186 ? -1.635 -22.781 -11.195 1 94.75 186 ALA B O 1
ATOM 2946 N N . SER B 1 187 ? -1.244 -20.906 -10.031 1 95.38 187 SER B N 1
ATOM 2947 C CA . SER B 1 187 ? -0.958 -21.656 -8.805 1 95.38 187 SER B CA 1
ATOM 2948 C C . SER B 1 187 ? -2.207 -22.344 -8.281 1 95.38 187 SER B C 1
ATOM 2950 O O . SER B 1 187 ? -2.145 -23.5 -7.859 1 95.38 187 SER B O 1
ATOM 2952 N N . LEU B 1 188 ? -3.326 -21.641 -8.312 1 94.19 188 LEU B N 1
ATOM 2953 C CA . LEU B 1 188 ? -4.578 -22.219 -7.836 1 94.19 188 LEU B CA 1
ATOM 2954 C C . LEU B 1 188 ? -4.98 -23.422 -8.688 1 94.19 188 LEU B C 1
ATOM 2956 O O . LEU B 1 188 ? -5.336 -24.469 -8.156 1 94.19 188 LEU B O 1
ATOM 2960 N N . ARG B 1 189 ? -4.828 -23.297 -9.961 1 91.44 189 ARG B N 1
ATOM 2961 C CA . ARG B 1 189 ? -5.207 -24.375 -10.867 1 91.44 189 ARG B CA 1
ATOM 2962 C C . ARG B 1 189 ? -4.289 -25.578 -10.703 1 91.44 189 ARG B C 1
ATOM 2964 O O . ARG B 1 189 ? -4.73 -26.719 -10.844 1 91.44 189 ARG B O 1
ATOM 2971 N N . ALA B 1 190 ? -3.059 -25.297 -10.375 1 91.5 190 ALA B N 1
ATOM 2972 C CA . ALA B 1 190 ? -2.102 -26.375 -10.188 1 91.5 190 ALA B CA 1
ATOM 2973 C C . ALA B 1 190 ? -2.357 -27.109 -8.867 1 91.5 190 ALA B C 1
ATOM 2975 O O . ALA B 1 190 ? -1.875 -28.219 -8.672 1 91.5 190 ALA B O 1
ATOM 2976 N N . SER B 1 191 ? -3.078 -26.438 -8.031 1 90.44 191 SER B N 1
ATOM 2977 C CA . SER B 1 191 ? -3.285 -27 -6.695 1 90.44 191 SER B CA 1
ATOM 2978 C C . SER B 1 191 ? -4.586 -27.781 -6.621 1 90.44 191 SER B C 1
ATOM 2980 O O . SER B 1 191 ? -4.891 -28.391 -5.594 1 90.44 191 SER B O 1
ATOM 2982 N N . VAL B 1 192 ? -5.398 -27.703 -7.637 1 86.69 192 VAL B N 1
ATOM 2983 C CA . VAL B 1 192 ? -6.688 -28.391 -7.613 1 86.69 192 VAL B CA 1
ATOM 2984 C C . VAL B 1 192 ? -6.742 -29.422 -8.734 1 86.69 192 VAL B C 1
ATOM 2986 O O . VAL B 1 192 ? -6.051 -29.281 -9.75 1 86.69 192 VAL B O 1
#

Foldseek 3Di:
DDDADPLLVLLLVQVLLCCLPPNLVRDDLCVSQVVSVHHSVVNCVRAVDSVRSLLVSLVVLLVVVLVVLLVQQVVDPDQGPLRCLVCVLVCCVVDSSVSNLVCCQVDNDPVCNVVSVVSVVVSLVSSLVSSLVSCCVVPVVQDPVRSNVLSVLSSVLSVQLVVCSVPHDPVVSVVSSVVSVVVSVVVSVVRD/DDDADPLLVLLLVQVLLCCLPPNLVRDDLCVSQVVSVHHSVVNCVRAVDSVRSLLVSLVVLLVVVLVVLLVQQVVDPDQGPLRCLVCVLVCCVVDSSVSNLVCCQVDNDPVCNVVSVVSVVVSLVSSLVSSLVSCCVVPVVQDPVRSNVLSVLSSVLSVQLVVCSVPHDPVVSVVSSVVSVVVSVVVSVVRD

Sequence (384 aa):
MRVLSPSAEKICLVAVEQFAESGYDAASLNDIAVAVGMRKPSLYAHFSGKVDLFEAVFERAIEAERLYVEGCFAADDGLPGALYAQQLSERFLASAHLRFLLRAAFFPPADLRPLVSSGFEGYLARMGEVFGKALERQFPQLDGGRRELFVDAYLGVVDSLIVELIYAGQAAYERRLRAMWTIFAASLRASVMRVLSPSAEKICLVAVEQFAESGYDAASLNDIAVAVGMRKPSLYAHFSGKVDLFEAVFERAIEAERLYVEGCFAADDGLPGALYAQQLSERFLASAHLRFLLRAAFFPPADLRPLVSSGFEGYLARMGEVFGKALERQFPQLDGGRRELFVDAYLGVVDSLIVELIYAGQAAYERRLRAMWTIFAASLRASV

pLDDT: mean 93.63, std 4.75, range [68.88, 98.19]

Nearest PDB structures (foldseek):
  5ztc-assembly1_B  TM=8.990E-01  e=6.361E-09  Listeria monocytogenes EGD-e
  6o6o-assembly1_B  TM=7.255E-01  e=1.809E-04  Mycobacterium tuberculosis
  3knw-assembly1_A  TM=6.857E-01  e=9.112E-04  Acinetobacter baylyi ADP1
  4w97-assembly1_A  TM=5.786E-01  e=1.096E-03  Mycobacterium tuberculosis H37Rv
  6ho6-assembly1_A  TM=6.858E-01  e=1.526E-02  Mycobacterium tuberculosis CDC1551

Solvent-accessible surface area (backbone atoms only — not comparable to full-atom values): 20389 Å² total; per-residue (Å²): 128,86,86,65,53,75,68,49,46,51,46,38,59,52,40,32,45,39,36,38,73,58,28,72,85,68,45,47,70,58,60,44,18,51,73,69,72,43,53,54,71,62,48,47,75,73,28,91,41,67,68,52,44,47,52,55,33,48,54,50,23,52,49,54,52,49,52,49,50,52,50,31,53,73,63,40,85,68,61,78,55,48,49,44,66,70,42,42,66,59,44,48,75,71,28,43,41,54,42,24,49,52,47,38,52,79,53,42,56,81,93,44,34,69,59,39,46,53,52,49,50,50,52,52,50,51,50,36,50,54,49,41,54,46,42,44,70,76,40,66,83,50,49,70,69,58,45,52,36,51,32,42,27,48,54,31,45,50,43,22,50,51,53,27,63,73,64,45,51,71,68,59,32,51,51,38,48,52,21,40,48,49,26,48,50,47,29,52,56,72,66,98,128,87,86,65,53,73,68,47,46,51,46,37,60,51,41,33,45,39,37,38,73,57,29,72,86,68,43,46,68,58,59,45,17,50,75,69,72,42,54,54,72,63,48,47,74,72,27,90,41,68,67,54,44,48,52,53,35,49,54,49,22,52,50,55,51,50,51,49,51,51,51,31,54,73,64,39,84,69,61,78,54,49,49,44,66,69,41,43,67,60,44,48,76,72,29,43,40,53,43,24,49,52,47,38,53,80,55,42,56,81,92,44,33,69,60,38,48,54,52,49,50,50,52,51,50,50,51,36,49,55,48,41,54,45,42,44,71,78,41,69,82,51,49,71,70,58,46,52,35,50,32,41,28,50,55,31,45,51,44,21,48,51,53,27,64,73,64,44,52,71,69,59,33,52,50,37,48,53,22,40,48,50,26,47,51,49,31,52,55,71,67,97

InterPro domains:
  IPR001647 DNA-binding HTH domain, TetR-type [PF00440] (14-57)
  IPR001647 DNA-binding HTH domain, TetR-type [PR00455] (11-24)
  IPR001647 DNA-binding HTH domain, TetR-type [PR00455] (32-55)
  IPR001647 DNA-binding HTH domain, TetR-type [PS50977] (5-65)
  IPR009057 Homedomain-like superfamily [SSF46689] (9-79)
  IPR050109 HTH-type, TetR-like transcriptional regulator [PTHR30055] (6-190)